Protein AF-0000000075377340 (afdb_homodimer)

InterPro domains:
  IPR013216 Methyltransferase type 11 [PF08241] (165-259)
  IPR029063 S-adenosyl-L-methionine-dependent methyltransferase superfamily [G3DSA:3.40.50.150] (129-308)
  IPR029063 S-adenosyl-L-methionine-dependent methyltransferase superfamily [SSF53335] (136-270)
  IPR053223 Probable Methyltransferase [PTHR44067] (100-313)

Nearest PDB structures (foldseek):
  7wts-assembly1_q  TM=7.761E-01  e=3.575E-10  Homo sapiens
  4qtt-assembly2_D  TM=7.570E-01  e=2.239E-10  Saccharomyces cerevisiae S288C
  6g4w-assembly1_q  TM=6.971E-01  e=2.925E-10  Homo sapiens
  3ccf-assembly1_A  TM=6.662E-01  e=7.731E-09  Trichormus variabilis ATCC 29413
  8fjk-assembly1_Y  TM=5.781E-01  e=4.157E-04  Golden shiner reovirus

Structure (mmCIF, N/CA/C/O backbone):
data_AF-0000000075377340-model_v1
#
loop_
_entity.id
_entity.type
_entity.pdbx_description
1 polymer 'S-adenosyl-L-methionine-dependent methyltransferases superfamily protein'
#
loop_
_atom_site.group_PDB
_atom_site.id
_atom_site.type_symbol
_atom_site.label_atom_id
_atom_site.label_alt_id
_atom_site.label_comp_id
_atom_site.label_asym_id
_atom_site.label_entity_id
_atom_site.label_seq_id
_atom_site.pdbx_PDB_ins_code
_atom_site.Cartn_x
_atom_site.Cartn_y
_atom_site.Cartn_z
_atom_site.occupancy
_atom_site.B_iso_or_equiv
_atom_site.auth_seq_id
_atom_site.auth_comp_id
_atom_site.auth_asym_id
_atom_site.auth_atom_id
_atom_site.pdbx_PDB_model_num
ATOM 1 N N . MET A 1 1 ? -22.469 -82.938 8.727 1 24.42 1 MET A N 1
ATOM 2 C CA . MET A 1 1 ? -21.578 -82.312 9.688 1 24.42 1 MET A CA 1
ATOM 3 C C . MET A 1 1 ? -20.891 -81.062 9.078 1 24.42 1 MET A C 1
ATOM 5 O O . MET A 1 1 ? -19.781 -80.688 9.484 1 24.42 1 MET A O 1
ATOM 9 N N . LYS A 1 2 ? -21.531 -80.375 8.18 1 26.75 2 LYS A N 1
ATOM 10 C CA . LYS A 1 2 ? -21.016 -79.312 7.273 1 26.75 2 LYS A CA 1
ATOM 11 C C . LYS A 1 2 ? -20.797 -78 8.008 1 26.75 2 LYS A C 1
ATOM 13 O O . LYS A 1 2 ? -21.719 -77.438 8.602 1 26.75 2 LYS A O 1
ATOM 18 N N . GLY A 1 3 ? -19.594 -77.812 8.758 1 20.23 3 GLY A N 1
ATOM 19 C CA . GLY A 1 3 ? -19.078 -76.812 9.672 1 20.23 3 GLY A CA 1
ATOM 20 C C . GLY A 1 3 ? -19.016 -75.438 9.055 1 20.23 3 GLY A C 1
ATOM 21 O O . GLY A 1 3 ? -18.359 -75.25 8.039 1 20.23 3 GLY A O 1
ATOM 22 N N . LYS A 1 4 ? -20.156 -74.562 9.109 1 27.03 4 LYS A N 1
ATOM 23 C CA . LYS A 1 4 ? -20.484 -73.188 8.742 1 27.03 4 LYS A CA 1
ATOM 24 C C . LYS A 1 4 ? -19.484 -72.25 9.336 1 27.03 4 LYS A C 1
ATOM 26 O O . LYS A 1 4 ? -19.406 -72.062 10.555 1 27.03 4 LYS A O 1
ATOM 31 N N . THR A 1 5 ? -18.172 -72.125 8.898 1 22.25 5 THR A N 1
ATOM 32 C CA . THR A 1 5 ? -17 -71.375 9.344 1 22.25 5 THR A CA 1
ATOM 33 C C . THR A 1 5 ? -17.328 -69.875 9.383 1 22.25 5 THR A C 1
ATOM 35 O O . THR A 1 5 ? -17.469 -69.25 8.336 1 22.25 5 THR A O 1
ATOM 38 N N . THR A 1 6 ? -18.312 -69.438 10.133 1 25.2 6 THR A N 1
ATOM 39 C CA . THR A 1 6 ? -18.766 -68.062 10.164 1 25.2 6 THR A CA 1
ATOM 40 C C . THR A 1 6 ? -17.641 -67.125 10.586 1 25.2 6 THR A C 1
ATOM 42 O O . THR A 1 6 ? -17.062 -67.25 11.672 1 25.2 6 THR A O 1
ATOM 45 N N . GLN A 1 7 ? -16.719 -66.688 9.641 1 22 7 GLN A N 1
ATOM 46 C CA . GLN A 1 7 ? -15.586 -65.75 9.812 1 22 7 GLN A CA 1
ATOM 47 C C . GLN A 1 7 ? -15.992 -64.5 10.555 1 22 7 GLN A C 1
ATOM 49 O O . GLN A 1 7 ? -17 -63.875 10.227 1 22 7 GLN A O 1
ATOM 54 N N . GLU A 1 8 ? -15.516 -64.25 11.797 1 22.56 8 GLU A N 1
ATOM 55 C CA . GLU A 1 8 ? -15.484 -63.344 12.93 1 22.56 8 GLU A CA 1
ATOM 56 C C . GLU A 1 8 ? -14.992 -61.969 12.508 1 22.56 8 GLU A C 1
ATOM 58 O O . GLU A 1 8 ? -13.82 -61.812 12.172 1 22.56 8 GLU A O 1
ATOM 63 N N . SER A 1 9 ? -15.531 -61.25 11.445 1 23.28 9 SER A N 1
ATOM 64 C CA . SER A 1 9 ? -14.977 -59.938 11.086 1 23.28 9 SER A CA 1
ATOM 65 C C . SER A 1 9 ? -15 -58.969 12.266 1 23.28 9 SER A C 1
ATOM 67 O O . SER A 1 9 ? -16.062 -58.562 12.719 1 23.28 9 SER A O 1
ATOM 69 N N . LYS A 1 10 ? -14.219 -59.219 13.336 1 21.19 10 LYS A N 1
ATOM 70 C CA . LYS A 1 10 ? -14.188 -58.406 14.547 1 21.19 10 LYS A CA 1
ATOM 71 C C . LYS A 1 10 ? -13.891 -56.938 14.211 1 21.19 10 LYS A C 1
ATOM 73 O O . LYS A 1 10 ? -12.898 -56.656 13.547 1 21.19 10 LYS A O 1
ATOM 78 N N . CYS A 1 11 ? -14.914 -56.062 14.023 1 21.28 11 CYS A N 1
ATOM 79 C CA . CYS A 1 11 ? -15.023 -54.625 13.844 1 21.28 11 CYS A CA 1
ATOM 80 C C . CYS A 1 11 ? -14.305 -53.875 14.969 1 21.28 11 CYS A C 1
ATOM 82 O O . CYS A 1 11 ? -14.68 -54 16.141 1 21.28 11 CYS A O 1
ATOM 84 N N . PHE A 1 12 ? -12.883 -53.875 15 1 20.75 12 PHE A N 1
ATOM 85 C CA . PHE A 1 12 ? -12.07 -53.188 16.016 1 20.75 12 PHE A CA 1
ATOM 86 C C . PHE A 1 12 ? -12.531 -51.75 16.219 1 20.75 12 PHE A C 1
ATOM 88 O O . PHE A 1 12 ? -12.633 -51 15.25 1 20.75 12 PHE A O 1
ATOM 95 N N . GLN A 1 13 ? -13.469 -51.469 17.109 1 20.95 13 GLN A N 1
ATOM 96 C CA . GLN A 1 13 ? -13.984 -50.219 17.625 1 20.95 13 GLN A CA 1
ATOM 97 C C . GLN A 1 13 ? -12.859 -49.312 18.141 1 20.95 13 GLN A C 1
ATOM 99 O O . GLN A 1 13 ? -12.219 -49.656 19.156 1 20.95 13 GLN A O 1
ATOM 104 N N . CYS A 1 14 ? -11.93 -48.719 17.312 1 21.61 14 CYS A N 1
ATOM 105 C CA . CYS A 1 14 ? -10.875 -47.844 17.812 1 21.61 14 CYS A CA 1
ATOM 106 C C . CYS A 1 14 ? -11.453 -46.719 18.672 1 21.61 14 CYS A C 1
ATOM 108 O O . CYS A 1 14 ? -12.383 -46.031 18.25 1 21.61 14 CYS A O 1
ATOM 110 N N . PRO A 1 15 ? -11.336 -46.781 19.984 1 22.89 15 PRO A N 1
ATOM 111 C CA . PRO A 1 15 ? -11.844 -45.781 20.938 1 22.89 15 PRO A CA 1
ATOM 112 C C . PRO A 1 15 ? -11.367 -44.375 20.625 1 22.89 15 PRO A C 1
ATOM 114 O O . PRO A 1 15 ? -10.234 -44.188 20.172 1 22.89 15 PRO A O 1
ATOM 117 N N . ILE A 1 16 ? -12.234 -43.438 20.156 1 23.39 16 ILE A N 1
ATOM 118 C CA . ILE A 1 16 ? -12.133 -42 19.922 1 23.39 16 ILE A CA 1
ATOM 119 C C . ILE A 1 16 ? -11.625 -41.312 21.172 1 23.39 16 ILE A C 1
ATOM 121 O O . ILE A 1 16 ? -12.305 -41.281 22.203 1 23.39 16 ILE A O 1
ATOM 125 N N . ALA A 1 17 ? -10.32 -41.5 21.594 1 22.61 17 ALA A N 1
ATOM 126 C CA . ALA A 1 17 ? -9.805 -40.75 22.75 1 22.61 17 ALA A CA 1
ATOM 127 C C . ALA A 1 17 ? -10.133 -39.281 22.656 1 22.61 17 ALA A C 1
ATOM 129 O O . ALA A 1 17 ? -9.984 -38.656 21.594 1 22.61 17 ALA A O 1
ATOM 130 N N . THR A 1 18 ? -10.992 -38.781 23.453 1 23.23 18 THR A N 1
ATOM 131 C CA . THR A 1 18 ? -11.508 -37.469 23.766 1 23.23 18 THR A CA 1
ATOM 132 C C . THR A 1 18 ? -10.359 -36.5 24.094 1 23.23 18 THR A C 1
ATOM 134 O O . THR A 1 18 ? -9.75 -36.594 25.172 1 23.23 18 THR A O 1
ATOM 137 N N . ILE A 1 19 ? -9.32 -36.281 23.188 1 23.39 19 ILE A N 1
ATOM 138 C CA . ILE A 1 19 ? -8.25 -35.344 23.516 1 23.39 19 ILE A CA 1
ATOM 139 C C . ILE A 1 19 ? -8.852 -34 23.891 1 23.39 19 ILE A C 1
ATOM 141 O O . ILE A 1 19 ? -9.672 -33.438 23.156 1 23.39 19 ILE A O 1
ATOM 145 N N . THR A 1 20 ? -8.906 -33.688 25.203 1 22.56 20 THR A N 1
ATOM 146 C CA . THR A 1 20 ? -9.242 -32.5 25.984 1 22.56 20 THR A CA 1
ATOM 147 C C . THR A 1 20 ? -8.594 -31.25 25.375 1 22.56 20 THR A C 1
ATOM 149 O O . THR A 1 20 ? -7.48 -31.312 24.859 1 22.56 20 THR A O 1
ATOM 152 N N . SER A 1 21 ? -9.438 -30.156 25.047 1 22.62 21 SER A N 1
ATOM 153 C CA . SER A 1 21 ? -9.578 -28.875 24.344 1 22.62 21 SER A CA 1
ATOM 154 C C . SER A 1 21 ? -8.586 -27.844 24.875 1 22.62 21 SER A C 1
ATOM 156 O O . SER A 1 21 ? -8.562 -26.703 24.406 1 22.62 21 SER A O 1
ATOM 158 N N . SER A 1 22 ? -7.996 -27.953 26.094 1 21.88 22 SER A N 1
ATOM 159 C CA . SER A 1 22 ? -7.578 -26.75 26.781 1 21.88 22 SER A CA 1
ATOM 160 C C . SER A 1 22 ? -6.391 -26.094 26.094 1 21.88 22 SER A C 1
ATOM 162 O O . SER A 1 22 ? -6.066 -24.938 26.359 1 21.88 22 SER A O 1
ATOM 164 N N . ARG A 1 23 ? -5.34 -26.797 25.641 1 21.98 23 ARG A N 1
ATOM 165 C CA . ARG A 1 23 ? -3.977 -26.281 25.656 1 21.98 23 ARG A CA 1
ATOM 166 C C . ARG A 1 23 ? -3.77 -25.266 24.531 1 21.98 23 ARG A C 1
ATOM 168 O O . ARG A 1 23 ? -2.678 -24.719 24.391 1 21.98 23 ARG A O 1
ATOM 175 N N . MET A 1 24 ? -4.562 -25.312 23.5 1 20.94 24 MET A N 1
ATOM 176 C CA . MET A 1 24 ? -3.889 -24.75 22.328 1 20.94 24 MET A CA 1
ATOM 177 C C . MET A 1 24 ? -3.812 -23.234 22.406 1 20.94 24 MET A C 1
ATOM 179 O O . MET A 1 24 ? -3.314 -22.578 21.484 1 20.94 24 MET A O 1
ATOM 183 N N . LEU A 1 25 ? -4.633 -22.625 23.266 1 22.14 25 LEU A N 1
ATOM 184 C CA . LEU A 1 25 ? -4.852 -21.25 22.844 1 22.14 25 LEU A CA 1
ATOM 185 C C . LEU A 1 25 ? -3.611 -20.406 23.109 1 22.14 25 LEU A C 1
ATOM 187 O O . LEU A 1 25 ? -3.566 -19.234 22.734 1 22.14 25 LEU A O 1
ATOM 191 N N . VAL A 1 26 ? -2.619 -20.906 23.938 1 22.02 26 VAL A N 1
ATOM 192 C CA . VAL A 1 26 ? -1.723 -19.938 24.562 1 22.02 26 VAL A CA 1
ATOM 193 C C . VAL A 1 26 ? -0.812 -19.312 23.5 1 22.02 26 VAL A C 1
ATOM 195 O O . VAL A 1 26 ? -0.135 -18.328 23.75 1 22.02 26 VAL A O 1
ATOM 198 N N . LEU A 1 27 ? -0.641 -19.922 22.328 1 21.69 27 LEU A N 1
ATOM 199 C CA . LEU A 1 27 ? 0.688 -19.688 21.766 1 21.69 27 LEU A CA 1
ATOM 200 C C . LEU A 1 27 ? 0.801 -18.266 21.219 1 21.69 27 LEU A C 1
ATOM 202 O O . LEU A 1 27 ? 1.9 -17.797 20.906 1 21.69 27 LEU A O 1
ATOM 206 N N . VAL A 1 28 ? -0.305 -17.641 20.906 1 23.03 28 VAL A N 1
ATOM 207 C CA . VAL A 1 28 ? -0.043 -16.641 19.875 1 23.03 28 VAL A CA 1
ATOM 208 C C . VAL A 1 28 ? 0.681 -15.445 20.5 1 23.03 28 VAL A C 1
ATOM 210 O O . VAL A 1 28 ? 1.229 -14.602 19.781 1 23.03 28 VAL A O 1
ATOM 213 N N . ILE A 1 29 ? 0.548 -15.25 21.859 1 24.23 29 ILE A N 1
ATOM 214 C CA . ILE A 1 29 ? 0.809 -13.867 22.25 1 24.23 29 ILE A CA 1
ATOM 215 C C . ILE A 1 29 ? 2.309 -13.594 22.203 1 24.23 29 ILE A C 1
ATOM 217 O O . ILE A 1 29 ? 2.73 -12.438 22.109 1 24.23 29 ILE A O 1
ATOM 221 N N . VAL A 1 30 ? 3.133 -14.625 22.359 1 23.27 30 VAL A N 1
ATOM 222 C CA . VAL A 1 30 ? 4.391 -14.336 23.031 1 23.27 30 VAL A CA 1
ATOM 223 C C . VAL A 1 30 ? 5.309 -13.547 22.109 1 23.27 30 VAL A C 1
ATOM 225 O O . VAL A 1 30 ? 6.34 -13.023 22.531 1 23.27 30 VAL A O 1
ATOM 228 N N . THR A 1 31 ? 5.113 -13.625 20.797 1 23.12 31 THR A N 1
ATOM 229 C CA . THR A 1 31 ? 6.41 -13.508 20.141 1 23.12 31 THR A CA 1
ATOM 230 C C . THR A 1 31 ? 6.926 -12.078 20.219 1 23.12 31 THR A C 1
ATOM 232 O O . THR A 1 31 ? 8.039 -11.781 19.766 1 23.12 31 THR A O 1
ATOM 235 N N . ASN A 1 32 ? 6.027 -11.141 20.484 1 23.53 32 ASN A N 1
ATOM 236 C CA . ASN A 1 32 ? 6.594 -9.844 20.109 1 23.53 32 ASN A CA 1
ATOM 237 C C . ASN A 1 32 ? 7.738 -9.453 21.047 1 23.53 32 ASN A C 1
ATOM 239 O O . ASN A 1 32 ? 8.359 -8.398 20.859 1 23.53 32 ASN A O 1
ATOM 243 N N . LEU A 1 33 ? 7.695 -10.008 22.312 1 23.86 33 LEU A N 1
ATOM 244 C CA . LEU A 1 33 ? 8.5 -9.258 23.266 1 23.86 33 LEU A CA 1
ATOM 245 C C . LEU A 1 33 ? 9.984 -9.516 23.047 1 23.86 33 LEU A C 1
ATOM 247 O O . LEU A 1 33 ? 10.828 -8.938 23.75 1 23.86 33 LEU A O 1
ATOM 251 N N . LEU A 1 34 ? 10.312 -10.625 22.328 1 21.92 34 LEU A N 1
ATOM 252 C CA . LEU A 1 34 ? 11.609 -11.141 22.766 1 21.92 34 LEU A CA 1
ATOM 253 C C . LEU A 1 34 ? 12.727 -10.164 22.391 1 21.92 34 LEU A C 1
ATOM 255 O O . LEU A 1 34 ? 13.82 -10.234 22.953 1 21.92 34 LEU A O 1
ATOM 259 N N . SER A 1 35 ? 12.664 -9.594 21.25 1 20.31 35 SER A N 1
ATOM 260 C CA . SER A 1 35 ? 14 -9.438 20.688 1 20.31 35 SER A CA 1
ATOM 261 C C . SER A 1 35 ? 14.805 -8.391 21.453 1 20.31 35 SER A C 1
ATOM 263 O O . SER A 1 35 ? 15.133 -7.332 20.906 1 20.31 35 SER A O 1
ATOM 265 N N . VAL A 1 36 ? 14.344 -7.934 22.594 1 22.16 36 VAL A N 1
ATOM 266 C CA . VAL A 1 36 ? 15.102 -6.801 23.094 1 22.16 36 VAL A CA 1
ATOM 267 C C . VAL A 1 36 ? 16.484 -7.266 23.547 1 22.16 36 VAL A C 1
ATOM 269 O O . VAL A 1 36 ? 17.141 -6.602 24.359 1 22.16 36 VAL A O 1
ATOM 272 N N . TYR A 1 37 ? 16.922 -8.508 22.984 1 19.88 37 TYR A N 1
ATOM 273 C CA . TYR A 1 37 ? 18.031 -8.953 23.828 1 19.88 37 TYR A CA 1
ATOM 274 C C . TYR A 1 37 ? 19.031 -7.828 24.062 1 19.88 37 TYR A C 1
ATOM 276 O O . TYR A 1 37 ? 18.953 -6.781 23.422 1 19.88 37 TYR A O 1
ATOM 284 N N . ILE A 1 38 ? 20.422 -8.195 23.906 1 19.89 38 ILE A N 1
ATOM 285 C CA . ILE A 1 38 ? 21.594 -8.469 24.734 1 19.89 38 ILE A CA 1
ATOM 286 C C . ILE A 1 38 ? 22.656 -7.391 24.516 1 19.89 38 ILE A C 1
ATOM 288 O O . ILE A 1 38 ? 23.828 -7.594 24.812 1 19.89 38 ILE A O 1
ATOM 292 N N . SER A 1 39 ? 22.359 -6.211 24.062 1 19.73 39 SER A N 1
ATOM 293 C CA . SER A 1 39 ? 23.625 -5.59 23.672 1 19.73 39 SER A CA 1
ATOM 294 C C . SER A 1 39 ? 24.547 -5.391 24.875 1 19.73 39 SER A C 1
ATOM 296 O O . SER A 1 39 ? 24.25 -4.582 25.75 1 19.73 39 SER A O 1
ATOM 298 N N . THR A 1 40 ? 24.984 -6.484 25.406 1 20.66 40 THR A N 1
ATOM 299 C CA . THR A 1 40 ? 25.875 -6.391 26.562 1 20.66 40 THR A CA 1
ATOM 300 C C . THR A 1 40 ? 27.094 -5.543 26.25 1 20.66 40 THR A C 1
ATOM 302 O O . THR A 1 40 ? 27.594 -4.816 27.109 1 20.66 40 THR A O 1
ATOM 305 N N . GLY A 1 41 ? 27.844 -5.836 25.141 1 20.11 41 GLY A N 1
ATOM 306 C CA . GLY A 1 41 ? 29.25 -6.035 25.453 1 20.11 41 GLY A CA 1
ATOM 307 C C . GLY A 1 41 ? 29.969 -4.758 25.844 1 20.11 41 GLY A C 1
ATOM 308 O O . GLY A 1 41 ? 29.453 -3.658 25.609 1 20.11 41 GLY A O 1
ATOM 309 N N . PRO A 1 42 ? 31.109 -4.816 26.625 1 22.67 42 PRO A N 1
ATOM 310 C CA . PRO A 1 42 ? 32.031 -3.984 27.422 1 22.67 42 PRO A CA 1
ATOM 311 C C . PRO A 1 42 ? 32.906 -3.068 26.562 1 22.67 42 PRO A C 1
ATOM 313 O O . PRO A 1 42 ? 33.656 -3.547 25.703 1 22.67 42 PRO A O 1
ATOM 316 N N . PHE A 1 43 ? 32.438 -2.191 25.75 1 21.08 43 PHE A N 1
ATOM 317 C CA . PHE A 1 43 ? 33.375 -1.496 24.875 1 21.08 43 PHE A CA 1
ATOM 318 C C . PHE A 1 43 ? 34.5 -0.854 25.688 1 21.08 43 PHE A C 1
ATOM 320 O O . PHE A 1 43 ? 34.25 0.046 26.484 1 21.08 43 PHE A O 1
ATOM 327 N N . SER A 1 44 ? 35.406 -1.726 26.156 1 18.5 44 SER A N 1
ATOM 328 C CA . SER A 1 44 ? 36.594 -1.152 26.75 1 18.5 44 SER A CA 1
ATOM 329 C C . SER A 1 44 ? 37.312 -0.209 25.781 1 18.5 44 SER A C 1
ATOM 331 O O . SER A 1 44 ? 37.5 -0.541 24.609 1 18.5 44 SER A O 1
ATOM 333 N N . LEU A 1 45 ? 37.219 1.038 25.984 1 19.67 45 LEU A N 1
ATOM 334 C CA . LEU A 1 45 ? 37.719 2.242 25.312 1 19.67 45 LEU A CA 1
ATOM 335 C C . LEU A 1 45 ? 39.219 2.229 25.203 1 19.67 45 LEU A C 1
ATOM 337 O O . LEU A 1 45 ? 39.906 2.998 25.875 1 19.67 45 LEU A O 1
ATOM 341 N N . SER A 1 46 ? 39.844 0.934 25.172 1 18.97 46 SER A N 1
ATOM 342 C CA . SER A 1 46 ? 41.25 1.275 25.422 1 18.97 46 SER A CA 1
ATOM 343 C C . SER A 1 46 ? 41.781 2.199 24.328 1 18.97 46 SER A C 1
ATOM 345 O O . SER A 1 46 ? 41.375 2.104 23.172 1 18.97 46 SER A O 1
ATOM 347 N N . THR A 1 47 ? 42.438 3.273 24.75 1 21.55 47 THR A N 1
ATOM 348 C CA . THR A 1 47 ? 43.031 4.523 24.297 1 21.55 47 THR A CA 1
ATOM 349 C C . THR A 1 47 ? 44.188 4.258 23.344 1 21.55 47 THR A C 1
ATOM 351 O O . THR A 1 47 ? 44.906 5.184 22.938 1 21.55 47 THR A O 1
ATOM 354 N N . HIS A 1 48 ? 44.031 3.035 22.516 1 18.61 48 HIS A N 1
ATOM 355 C CA . HIS A 1 48 ? 45.344 2.812 21.938 1 18.61 48 HIS A CA 1
ATOM 356 C C . HIS A 1 48 ? 45.781 4.023 21.125 1 18.61 48 HIS A C 1
ATOM 358 O O . HIS A 1 48 ? 44.969 4.719 20.516 1 18.61 48 HIS A O 1
ATOM 364 N N . SER A 1 49 ? 47 4.387 21.297 1 20.75 49 SER A N 1
ATOM 365 C CA . SER A 1 49 ? 47.969 5.449 21.062 1 20.75 49 SER A CA 1
ATOM 366 C C . SER A 1 49 ? 48.375 5.488 19.594 1 20.75 49 SER A C 1
ATOM 368 O O . SER A 1 49 ? 49.312 6.203 19.234 1 20.75 49 SER A O 1
ATOM 370 N N . THR A 1 50 ? 47.594 4.738 18.703 1 19.66 50 THR A N 1
ATOM 371 C CA . THR A 1 50 ? 48.469 4.453 17.562 1 19.66 50 THR A CA 1
ATOM 372 C C . THR A 1 50 ? 48.938 5.746 16.906 1 19.66 50 THR A C 1
ATOM 374 O O . THR A 1 50 ? 48.219 6.754 16.938 1 19.66 50 THR A O 1
ATOM 377 N N . HIS A 1 51 ? 50.219 5.742 16.656 1 21.42 51 HIS A N 1
ATOM 378 C CA . HIS A 1 51 ? 51.25 6.621 16.078 1 21.42 51 HIS A CA 1
ATOM 379 C C . HIS A 1 51 ? 50.875 7.008 14.641 1 21.42 51 HIS A C 1
ATOM 381 O O . HIS A 1 51 ? 50.531 6.148 13.836 1 21.42 51 HIS A O 1
ATOM 387 N N . LEU A 1 52 ? 50.25 8.133 14.438 1 20.17 52 LEU A N 1
ATOM 388 C CA . LEU A 1 52 ? 49.781 8.836 13.242 1 20.17 52 LEU A CA 1
ATOM 389 C C . LEU A 1 52 ? 50.938 9.008 12.25 1 20.17 52 LEU A C 1
ATOM 391 O O . LEU A 1 52 ? 51.906 9.719 12.539 1 20.17 52 LEU A O 1
ATOM 395 N N . PRO A 1 53 ? 51.5 7.801 11.719 1 20.02 53 PRO A N 1
ATOM 396 C CA . PRO A 1 53 ? 52.656 8.219 10.906 1 20.02 53 PRO A CA 1
ATOM 397 C C . PRO A 1 53 ? 52.281 9.273 9.867 1 20.02 53 PRO A C 1
ATOM 399 O O . PRO A 1 53 ? 51.125 9.406 9.5 1 20.02 53 PRO A O 1
ATOM 402 N N . HIS A 1 54 ? 53.25 10.172 9.602 1 22.31 54 HIS A N 1
ATOM 403 C CA . HIS A 1 54 ? 53.438 11.414 8.859 1 22.31 54 HIS A CA 1
ATOM 404 C C . HIS A 1 54 ? 53.344 11.18 7.359 1 22.31 54 HIS A C 1
ATOM 406 O O . HIS A 1 54 ? 53.688 12.055 6.562 1 22.31 54 HIS A O 1
ATOM 412 N N . LEU A 1 55 ? 52.5 10.219 6.871 1 19.12 55 LEU A N 1
ATOM 413 C CA . LEU A 1 55 ? 52.781 10 5.457 1 19.12 55 LEU A CA 1
ATOM 414 C C . LEU A 1 55 ? 52.656 11.297 4.664 1 19.12 55 LEU A C 1
ATOM 416 O O . LEU A 1 55 ? 51.719 12.07 4.879 1 19.12 55 LEU A O 1
ATOM 420 N N . LEU A 1 56 ? 53.688 11.539 3.842 1 20.12 56 LEU A N 1
ATOM 421 C CA . LEU A 1 56 ? 54.188 12.555 2.926 1 20.12 56 LEU A CA 1
ATOM 422 C C . LEU A 1 56 ? 53.219 12.773 1.766 1 20.12 56 LEU A C 1
ATOM 424 O O . LEU A 1 56 ? 52.875 11.828 1.055 1 20.12 56 LEU A O 1
ATOM 428 N N . LEU A 1 57 ? 52.281 13.656 1.951 1 19.48 57 LEU A N 1
ATOM 429 C CA . LEU A 1 57 ? 51.281 14.094 0.97 1 19.48 57 LEU A CA 1
ATOM 430 C C . LEU A 1 57 ? 51.969 14.625 -0.286 1 19.48 57 LEU A C 1
ATOM 432 O O . LEU A 1 57 ? 52.656 15.656 -0.241 1 19.48 57 LEU A O 1
ATOM 436 N N . GLN A 1 58 ? 52.719 13.695 -1.011 1 19.55 58 GLN A N 1
ATOM 437 C CA . GLN A 1 58 ? 53.25 14.266 -2.244 1 19.55 58 GLN A CA 1
ATOM 438 C C . GLN A 1 58 ? 52.156 14.938 -3.061 1 19.55 58 GLN A C 1
ATOM 440 O O . GLN A 1 58 ? 51.031 14.461 -3.094 1 19.55 58 GLN A O 1
ATOM 445 N N . ASP A 1 59 ? 52.406 16.172 -3.482 1 20.5 59 ASP A N 1
ATOM 446 C CA . ASP A 1 59 ? 51.75 17.344 -4.078 1 20.5 59 ASP A CA 1
ATOM 447 C C . ASP A 1 59 ? 51.281 17.031 -5.496 1 20.5 59 ASP A C 1
ATOM 449 O O . ASP A 1 59 ? 50.875 17.938 -6.227 1 20.5 59 ASP A O 1
ATOM 453 N N . SER A 1 60 ? 51.5 15.812 -6.09 1 22.52 60 SER A N 1
ATOM 454 C CA . SER A 1 60 ? 51.469 16 -7.535 1 22.52 60 SER A CA 1
ATOM 455 C C . SER A 1 60 ? 50.094 16.438 -8 1 22.52 60 SER A C 1
ATOM 457 O O . SER A 1 60 ? 49.094 15.883 -7.578 1 22.52 60 SER A O 1
ATOM 459 N N . THR A 1 61 ? 50 17.641 -8.609 1 23.33 61 THR A N 1
ATOM 460 C CA . THR A 1 61 ? 48.969 18.516 -9.148 1 23.33 61 THR A CA 1
ATOM 461 C C . THR A 1 61 ? 48.25 17.859 -10.328 1 23.33 61 THR A C 1
ATOM 463 O O . THR A 1 61 ? 48.844 17.766 -11.422 1 23.33 61 THR A O 1
ATOM 466 N N . PRO A 1 62 ? 47.875 16.516 -10.305 1 24.41 62 PRO A N 1
ATOM 467 C CA . PRO A 1 62 ? 47.469 16.125 -11.656 1 24.41 62 PRO A CA 1
ATOM 468 C C . PRO A 1 62 ? 46.375 17.047 -12.234 1 24.41 62 PRO A C 1
ATOM 470 O O . PRO A 1 62 ? 45.625 17.656 -11.484 1 24.41 62 PRO A O 1
ATOM 473 N N . CYS A 1 63 ? 46.531 17.484 -13.547 1 24.89 63 CYS A N 1
ATOM 474 C CA . CYS A 1 63 ? 45.812 18.297 -14.523 1 24.89 63 CYS A CA 1
ATOM 475 C C . CYS A 1 63 ? 44.375 17.812 -14.695 1 24.89 63 CYS A C 1
ATOM 477 O O . CYS A 1 63 ? 44.125 16.641 -14.961 1 24.89 63 CYS A O 1
ATOM 479 N N . VAL A 1 64 ? 43.469 18.516 -14.039 1 25.67 64 VAL A N 1
ATOM 480 C CA . VAL A 1 64 ? 42.031 18.266 -14.102 1 25.67 64 VAL A CA 1
ATOM 481 C C . VAL A 1 64 ? 41.562 18.328 -15.547 1 25.67 64 VAL A C 1
ATOM 483 O O . VAL A 1 64 ? 41.688 19.359 -16.203 1 25.67 64 VAL A O 1
ATOM 486 N N . GLU A 1 65 ? 41.781 17.234 -16.312 1 25.97 65 GLU A N 1
ATOM 487 C CA . GLU A 1 65 ? 41.188 17.125 -17.641 1 25.97 65 GLU A CA 1
ATOM 488 C C . GLU A 1 65 ? 39.75 17.656 -17.656 1 25.97 65 GLU A C 1
ATOM 490 O O . GLU A 1 65 ? 39.094 17.641 -16.625 1 25.97 65 GLU A O 1
ATOM 495 N N . LYS A 1 66 ? 39.312 18.297 -18.859 1 28.61 66 LYS A N 1
ATOM 496 C CA . LYS A 1 66 ? 38.219 19.141 -19.281 1 28.61 66 LYS A CA 1
ATOM 497 C C . LYS A 1 66 ? 36.875 18.469 -19.047 1 28.61 66 LYS A C 1
ATOM 499 O O . LYS A 1 66 ? 36.719 17.25 -19.25 1 28.61 66 LYS A O 1
ATOM 504 N N . PRO A 1 67 ? 35.938 19.266 -18.312 1 28.41 67 PRO A N 1
ATOM 505 C CA . PRO A 1 67 ? 34.594 18.906 -17.906 1 28.41 67 PRO A CA 1
ATOM 506 C C . PRO A 1 67 ? 33.719 18.469 -19.078 1 28.41 67 PRO A C 1
ATOM 508 O O . PRO A 1 67 ? 32.469 18.406 -18.953 1 28.41 67 PRO A O 1
ATOM 511 N N . SER A 1 68 ? 34.375 18.344 -20.25 1 27.77 68 SER A N 1
ATOM 512 C CA . SER A 1 68 ? 33.531 18.406 -21.453 1 27.77 68 SER A CA 1
ATOM 513 C C . SER A 1 68 ? 32.562 17.234 -21.5 1 27.77 68 SER A C 1
ATOM 515 O O . SER A 1 68 ? 31.484 17.328 -22.125 1 27.77 68 SER A O 1
ATOM 517 N N . GLU A 1 69 ? 33.125 16.078 -21.078 1 27.91 69 GLU A N 1
ATOM 518 C CA . GLU A 1 69 ? 32.25 14.953 -21.391 1 27.91 69 GLU A CA 1
ATOM 519 C C . GLU A 1 69 ? 31.016 14.953 -20.5 1 27.91 69 GLU A C 1
ATOM 521 O O . GLU A 1 69 ? 30.078 14.172 -20.719 1 27.91 69 GLU A O 1
ATOM 526 N N . ALA A 1 70 ? 31 15.719 -19.391 1 28.95 70 ALA A N 1
ATOM 527 C CA . ALA A 1 70 ? 29.844 15.703 -18.5 1 28.95 70 ALA A CA 1
ATOM 528 C C . ALA A 1 70 ? 28.656 16.438 -19.125 1 28.95 70 ALA A C 1
ATOM 530 O O . ALA A 1 70 ? 27.5 16.109 -18.844 1 28.95 70 ALA A O 1
ATOM 531 N N . MET A 1 71 ? 28.984 17.469 -19.938 1 28.03 71 MET A N 1
ATOM 532 C CA . MET A 1 71 ? 27.891 18.281 -20.453 1 28.03 71 MET A CA 1
ATOM 533 C C . MET A 1 71 ? 27.094 17.516 -21.516 1 28.03 71 MET A C 1
ATOM 535 O O . MET A 1 71 ? 25.984 17.891 -21.859 1 28.03 71 MET A O 1
ATOM 539 N N . LYS A 1 72 ? 27.812 16.734 -22.328 1 29.64 72 LYS A N 1
ATOM 540 C CA . LYS A 1 72 ? 27.047 16.047 -23.375 1 29.64 72 LYS A CA 1
ATOM 541 C C . LYS A 1 72 ? 25.984 15.133 -22.766 1 29.64 72 LYS A C 1
ATOM 543 O O . LYS A 1 72 ? 25.016 14.766 -23.438 1 29.64 72 LYS A O 1
ATOM 548 N N . PHE A 1 73 ? 26.219 14.68 -21.484 1 28.19 73 PHE A N 1
ATOM 549 C CA . PHE A 1 73 ? 25.203 13.836 -20.875 1 28.19 73 PHE A CA 1
ATOM 550 C C . PHE A 1 73 ? 23.984 14.664 -20.453 1 28.19 73 PHE A C 1
ATOM 552 O O . PHE A 1 73 ? 22.875 14.141 -20.328 1 28.19 73 PHE A O 1
ATOM 559 N N . ILE A 1 74 ? 24.141 16 -20.25 1 30.53 74 ILE A N 1
ATOM 560 C CA . ILE A 1 74 ? 23.016 16.812 -19.766 1 30.53 74 ILE A CA 1
ATOM 561 C C . ILE A 1 74 ? 22.031 17.062 -20.906 1 30.53 74 ILE A C 1
ATOM 563 O O . ILE A 1 74 ? 20.828 17.219 -20.672 1 30.53 74 ILE A O 1
ATOM 567 N N . ASP A 1 75 ? 22.5 17.297 -22.109 1 29.94 75 ASP A N 1
ATOM 568 C CA . ASP A 1 75 ? 21.594 17.781 -23.141 1 29.94 75 ASP A CA 1
ATOM 569 C C . ASP A 1 75 ? 20.531 16.734 -23.484 1 29.94 75 ASP A C 1
ATOM 571 O O . ASP A 1 75 ? 19.516 17.047 -24.109 1 29.94 75 ASP A O 1
ATOM 575 N N . ASP A 1 76 ? 20.922 15.43 -23.516 1 28.44 76 ASP A N 1
ATOM 576 C CA . ASP A 1 76 ? 19.938 14.438 -23.922 1 28.44 76 ASP A CA 1
ATOM 577 C C . ASP A 1 76 ? 18.844 14.281 -22.859 1 28.44 76 ASP A C 1
ATOM 579 O O . ASP A 1 76 ? 18.703 13.203 -22.266 1 28.44 76 ASP A O 1
ATOM 583 N N . PHE A 1 77 ? 18.5 15.25 -22.016 1 29.91 77 PHE A N 1
ATOM 584 C CA . PHE A 1 77 ? 17.484 15.391 -21 1 29.91 77 PHE A CA 1
ATOM 585 C C . PHE A 1 77 ? 16.094 15.281 -21.609 1 29.91 77 PHE A C 1
ATOM 587 O O . PHE A 1 77 ? 15.117 15 -20.906 1 29.91 77 PHE A O 1
ATOM 594 N N . GLY A 1 78 ? 15.852 15.875 -22.844 1 31.55 78 GLY A N 1
ATOM 595 C CA . GLY A 1 78 ? 14.555 15.758 -23.484 1 31.55 78 GLY A CA 1
ATOM 596 C C . GLY A 1 78 ? 14.117 14.32 -23.703 1 31.55 78 GLY A C 1
ATOM 597 O O . GLY A 1 78 ? 12.93 14.047 -23.906 1 31.55 78 GLY A O 1
ATOM 598 N N . SER A 1 79 ? 15.055 13.445 -24.203 1 28.86 79 SER A N 1
ATOM 599 C CA . SER A 1 79 ? 14.852 12.031 -24.5 1 28.86 79 SER A CA 1
ATOM 600 C C . SER A 1 79 ? 14.586 11.227 -23.234 1 28.86 79 SER A C 1
ATOM 602 O O . SER A 1 79 ? 14.547 9.992 -23.266 1 28.86 79 SER A O 1
ATOM 604 N N . ILE A 1 80 ? 14.711 11.742 -22.062 1 30.64 80 ILE A N 1
ATOM 605 C CA . ILE A 1 80 ? 14.43 11.008 -20.828 1 30.64 80 ILE A CA 1
ATOM 606 C C . ILE A 1 80 ? 12.93 10.781 -20.703 1 30.64 80 ILE A C 1
ATOM 608 O O . ILE A 1 80 ? 12.477 10.086 -19.781 1 30.64 80 ILE A O 1
ATOM 612 N N . ALA A 1 81 ? 12.102 11.555 -21.328 1 30.81 81 ALA A N 1
ATOM 613 C CA . ALA A 1 81 ? 10.672 11.258 -21.312 1 30.81 81 ALA A CA 1
ATOM 614 C C . ALA A 1 81 ? 10.398 9.828 -21.781 1 30.81 81 ALA A C 1
ATOM 616 O O . ALA A 1 81 ? 9.469 9.18 -21.312 1 30.81 81 ALA A O 1
ATOM 617 N N . ALA A 1 82 ? 10.875 9.492 -23.094 1 31.2 82 ALA A N 1
ATOM 618 C CA . ALA A 1 82 ? 10.773 8.141 -23.641 1 31.2 82 ALA A CA 1
ATOM 619 C C . ALA A 1 82 ? 11.688 7.176 -22.891 1 31.2 82 ALA A C 1
ATOM 621 O O . ALA A 1 82 ? 12.617 6.605 -23.469 1 31.2 82 ALA A O 1
ATOM 622 N N . MET A 1 83 ? 12.383 7.434 -21.844 1 32.66 83 MET A N 1
ATOM 623 C CA . MET A 1 83 ? 13.07 6.285 -21.266 1 32.66 83 MET A CA 1
ATOM 624 C C . MET A 1 83 ? 12.234 5.02 -21.391 1 32.66 83 MET A C 1
ATOM 626 O O . MET A 1 83 ? 11.078 4.984 -20.969 1 32.66 83 MET A O 1
ATOM 630 N N . SER A 1 84 ? 12.531 4.176 -22.391 1 30.75 84 SER A N 1
ATOM 631 C CA . SER A 1 84 ? 11.922 2.922 -22.828 1 30.75 84 SER A CA 1
ATOM 632 C C . SER A 1 84 ? 11.391 2.133 -21.625 1 30.75 84 SER A C 1
ATOM 634 O O . SER A 1 84 ? 11.852 2.316 -20.5 1 30.75 84 SER A O 1
ATOM 636 N N . ASP A 1 85 ? 10.203 1.502 -21.812 1 33.56 85 ASP A N 1
ATOM 637 C CA . ASP A 1 85 ? 9.594 0.398 -21.078 1 33.56 85 ASP A CA 1
ATOM 638 C C . ASP A 1 85 ? 10.664 -0.484 -20.438 1 33.56 85 ASP A C 1
ATOM 640 O O . ASP A 1 85 ? 10.391 -1.164 -19.438 1 33.56 85 ASP A O 1
ATOM 644 N N . GLU A 1 86 ? 11.812 -0.641 -21.141 1 34.25 86 GLU A N 1
ATOM 645 C CA . GLU A 1 86 ? 12.938 -1.455 -20.688 1 34.25 86 GLU A CA 1
ATOM 646 C C . GLU A 1 86 ? 13.531 -0.896 -19.391 1 34.25 86 GLU A C 1
ATOM 648 O O . GLU A 1 86 ? 13.984 -1.653 -18.531 1 34.25 86 GLU A O 1
ATOM 653 N N . LEU A 1 87 ? 13.711 0.357 -19.266 1 34.41 87 LEU A N 1
ATOM 654 C CA . LEU A 1 87 ? 14.32 0.892 -18.047 1 34.41 87 LEU A CA 1
ATOM 655 C C . LEU A 1 87 ? 13.383 0.721 -16.859 1 34.41 87 LEU A C 1
ATOM 657 O O . LEU A 1 87 ? 13.828 0.767 -15.703 1 34.41 87 LEU A O 1
ATOM 661 N N . ARG A 1 88 ? 12.125 0.76 -17.094 1 37.5 88 ARG A N 1
ATOM 662 C CA . ARG A 1 88 ? 11.188 0.578 -15.992 1 37.5 88 ARG A CA 1
ATOM 663 C C . ARG A 1 88 ? 11.359 -0.796 -15.352 1 37.5 88 ARG A C 1
ATOM 665 O O . ARG A 1 88 ? 11.07 -0.975 -14.164 1 37.5 88 ARG A O 1
ATOM 672 N N . LEU A 1 89 ? 11.508 -1.825 -16.266 1 37.34 89 LEU A N 1
ATOM 673 C CA . LEU A 1 89 ? 11.773 -3.146 -15.703 1 37.34 89 LEU A CA 1
ATOM 674 C C . LEU A 1 89 ? 13.188 -3.219 -15.133 1 37.34 89 LEU A C 1
ATOM 676 O O . LEU A 1 89 ? 13.555 -4.207 -14.492 1 37.34 89 LEU A O 1
ATOM 680 N N . ALA A 1 90 ? 14.148 -2.379 -15.727 1 33.91 90 ALA A N 1
ATOM 681 C CA . ALA A 1 90 ? 15.531 -2.584 -15.32 1 33.91 90 ALA A CA 1
ATOM 682 C C . ALA A 1 90 ? 15.789 -1.988 -13.938 1 33.91 90 ALA A C 1
ATOM 684 O O . ALA A 1 90 ? 15.297 -0.904 -13.625 1 33.91 90 ALA A O 1
ATOM 685 N N . ILE A 1 91 ? 15.953 -2.848 -12.953 1 39.22 91 ILE A N 1
ATOM 686 C CA . ILE A 1 91 ? 16.609 -2.414 -11.727 1 39.22 91 ILE A CA 1
ATOM 687 C C . ILE A 1 91 ? 17.672 -1.366 -12.055 1 39.22 91 ILE A C 1
ATOM 689 O O . ILE A 1 91 ? 18.5 -1.573 -12.938 1 39.22 91 ILE A O 1
ATOM 693 N N . LEU A 1 92 ? 17.422 -0.209 -12 1 37.62 92 LEU A N 1
ATOM 694 C CA . LEU A 1 92 ? 18.672 0.534 -12.07 1 37.62 92 LEU A CA 1
ATOM 695 C C . LEU A 1 92 ? 19.797 -0.213 -11.344 1 37.62 92 LEU A C 1
ATOM 697 O O . LEU A 1 92 ? 19.734 -0.401 -10.125 1 37.62 92 LEU A O 1
ATOM 701 N N . PRO A 1 93 ? 20.281 -1.309 -11.859 1 36.59 93 PRO A N 1
ATOM 702 C CA . PRO A 1 93 ? 21.391 -2.059 -11.281 1 36.59 93 PRO A CA 1
ATOM 703 C C . PRO A 1 93 ? 22.281 -1.196 -10.391 1 36.59 93 PRO A C 1
ATOM 705 O O . PRO A 1 93 ? 22.828 -1.688 -9.398 1 36.59 93 PRO A O 1
ATOM 708 N N . GLN A 1 94 ? 22.781 -0.074 -10.883 1 39.06 94 GLN A N 1
ATOM 709 C CA . GLN A 1 94 ? 24 0.446 -10.266 1 39.06 94 GLN A CA 1
ATOM 710 C C . GLN A 1 94 ? 23.75 0.851 -8.812 1 39.06 94 GLN A C 1
ATOM 712 O O . GLN A 1 94 ? 24.688 1.056 -8.047 1 39.06 94 GLN A O 1
ATOM 717 N N . LYS A 1 95 ? 22.516 1.413 -8.375 1 43.91 95 LYS A N 1
ATOM 718 C CA . LYS A 1 95 ? 22.547 1.934 -7.012 1 43.91 95 LYS A CA 1
ATOM 719 C C . LYS A 1 95 ? 21.797 1.008 -6.051 1 43.91 95 LYS A C 1
ATOM 721 O O . LYS A 1 95 ? 20.578 0.86 -6.145 1 43.91 95 LYS A O 1
ATOM 726 N N . VAL A 1 96 ? 22.5 -0.174 -5.688 1 49.94 96 VAL A N 1
ATOM 727 C CA . VAL A 1 96 ? 22.094 -0.99 -4.547 1 49.94 96 VAL A CA 1
ATOM 728 C C . VAL A 1 96 ? 21.281 -0.148 -3.57 1 49.94 96 VAL A C 1
ATOM 730 O O . VAL A 1 96 ? 21.672 0.971 -3.227 1 49.94 96 VAL A O 1
ATOM 733 N N . PRO A 1 97 ? 19.938 -0.617 -3.477 1 61.12 97 PRO A N 1
ATOM 734 C CA . PRO A 1 97 ? 19.234 0.094 -2.404 1 61.12 97 PRO A CA 1
ATOM 735 C C . PRO A 1 97 ? 20.094 0.247 -1.146 1 61.12 97 PRO A C 1
ATOM 737 O O . PRO A 1 97 ? 20.734 -0.709 -0.714 1 61.12 97 PRO A O 1
ATOM 740 N N . LEU A 1 98 ? 20.453 1.363 -0.818 1 63.12 98 LEU A N 1
ATOM 741 C CA . LEU A 1 98 ? 21.094 1.633 0.469 1 63.12 98 LEU A CA 1
ATOM 742 C C . LEU A 1 98 ? 20.266 1.045 1.611 1 63.12 98 LEU A C 1
ATOM 744 O O . LEU A 1 98 ? 19.031 0.978 1.527 1 63.12 98 LEU A O 1
ATOM 748 N N . GLY A 1 99 ? 20.875 0.156 2.354 1 74.75 99 GLY A N 1
ATOM 749 C CA . GLY A 1 99 ? 20.25 -0.182 3.621 1 74.75 99 GLY A CA 1
ATOM 750 C C . GLY A 1 99 ? 19.844 -1.641 3.717 1 74.75 99 GLY A C 1
ATOM 751 O O . GLY A 1 99 ? 19.094 -2.025 4.617 1 74.75 99 GLY A O 1
ATOM 752 N N . ILE A 1 100 ? 20.281 -2.406 2.66 1 85.94 100 ILE A N 1
ATOM 753 C CA . ILE A 1 100 ? 19.953 -3.82 2.781 1 85.94 100 ILE A CA 1
ATOM 754 C C . ILE A 1 100 ? 20.859 -4.477 3.816 1 85.94 100 ILE A C 1
ATOM 756 O O . ILE A 1 100 ? 22.078 -4.312 3.777 1 85.94 100 ILE A O 1
ATOM 760 N N . ILE A 1 101 ? 20.219 -5.133 4.707 1 85.44 101 ILE A N 1
ATOM 761 C CA . ILE A 1 101 ? 20.953 -5.977 5.648 1 85.44 101 ILE A CA 1
ATOM 762 C C . ILE A 1 101 ? 20.984 -7.41 5.133 1 85.44 101 ILE A C 1
ATOM 764 O O . ILE A 1 101 ? 19.969 -8.109 5.133 1 85.44 101 ILE A O 1
ATOM 768 N N . TRP A 1 102 ? 22.141 -7.91 4.781 1 90.94 102 TRP A N 1
ATOM 769 C CA . TRP A 1 102 ? 22.281 -9.156 4.035 1 90.94 102 TRP A CA 1
ATOM 770 C C . TRP A 1 102 ? 22.422 -10.344 4.98 1 90.94 102 TRP A C 1
ATOM 772 O O . TRP A 1 102 ? 22.266 -11.5 4.57 1 90.94 102 TRP A O 1
ATOM 782 N N . ASP A 1 103 ? 22.609 -10.078 6.242 1 89.69 103 ASP A N 1
ATOM 783 C CA . ASP A 1 103 ? 23.062 -11.086 7.203 1 89.69 103 ASP A CA 1
ATOM 784 C C . ASP A 1 103 ? 22.078 -12.25 7.273 1 89.69 103 ASP A C 1
ATOM 786 O O . ASP A 1 103 ? 22.484 -13.414 7.266 1 89.69 103 ASP A O 1
ATOM 790 N N . PRO A 1 104 ? 20.859 -12.008 7.227 1 91.56 104 PRO A N 1
ATOM 791 C CA . PRO A 1 104 ? 19.922 -13.117 7.422 1 91.56 104 PRO A CA 1
ATOM 792 C C . PRO A 1 104 ? 19.781 -14 6.184 1 91.56 104 PRO A C 1
ATOM 794 O O . PRO A 1 104 ? 19.203 -15.094 6.258 1 91.56 104 PRO A O 1
ATOM 797 N N . TYR A 1 105 ? 20.344 -13.586 5.133 1 91.06 105 TYR A N 1
ATOM 798 C CA . TYR A 1 105 ? 20.094 -14.273 3.869 1 91.06 105 TYR A CA 1
ATOM 799 C C . TYR A 1 105 ? 21.281 -15.133 3.467 1 91.06 105 TYR A C 1
ATOM 801 O O . TYR A 1 105 ? 22.422 -14.836 3.826 1 91.06 105 TYR A O 1
ATOM 809 N N . THR A 1 106 ? 20.969 -16.219 2.709 1 92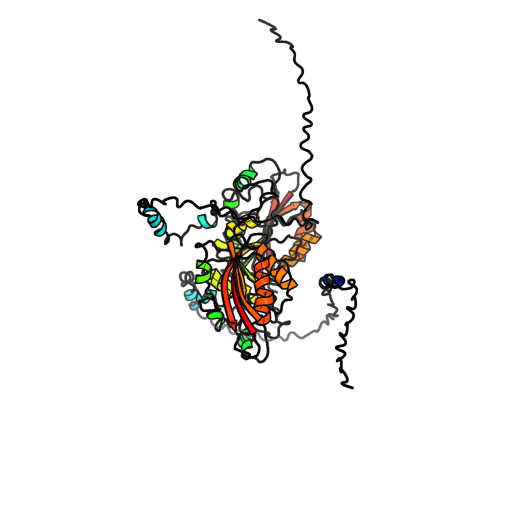.38 106 THR A N 1
ATOM 810 C CA . THR A 1 106 ? 22.016 -17.078 2.16 1 92.38 106 THR A CA 1
ATOM 811 C C . THR A 1 106 ? 22.906 -16.281 1.204 1 92.38 106 THR A C 1
ATOM 813 O O . THR A 1 106 ? 24.141 -16.297 1.333 1 92.38 106 THR A O 1
ATOM 816 N N . CYS A 1 107 ? 22.234 -15.562 0.273 1 92.19 107 CYS A N 1
ATOM 817 C CA . CYS A 1 107 ? 22.969 -14.68 -0.621 1 92.19 107 CYS A CA 1
ATOM 818 C C . CYS A 1 107 ? 23.312 -13.359 0.071 1 92.19 107 CYS A C 1
ATOM 820 O O . CYS A 1 107 ? 22.484 -12.812 0.804 1 92.19 107 CYS A O 1
ATOM 822 N N . LYS A 1 108 ? 24.547 -12.875 -0.221 1 91.94 108 LYS A N 1
ATOM 823 C CA . LYS A 1 108 ? 24.984 -11.641 0.43 1 91.94 108 LYS A CA 1
ATOM 824 C C . LYS A 1 108 ? 25.094 -10.5 -0.572 1 91.94 108 LYS A C 1
ATOM 826 O O . LYS A 1 108 ? 25.625 -9.43 -0.252 1 91.94 108 LYS A O 1
ATOM 831 N N . SER A 1 109 ? 24.594 -10.797 -1.832 1 89.19 109 SER A N 1
ATOM 832 C CA . SER A 1 109 ? 24.609 -9.781 -2.879 1 89.19 109 SER A CA 1
ATOM 833 C C . SER A 1 109 ? 23.516 -10.039 -3.91 1 89.19 109 SER A C 1
ATOM 835 O O . SER A 1 109 ? 22.953 -11.133 -3.984 1 89.19 109 SER A O 1
ATOM 837 N N . TYR A 1 110 ? 23.266 -9.008 -4.645 1 87.62 110 TYR A N 1
ATOM 838 C CA . TYR A 1 110 ? 22.266 -9.164 -5.695 1 87.62 110 TYR A CA 1
ATOM 839 C C . TYR A 1 110 ? 22.75 -10.109 -6.785 1 87.62 110 TYR A C 1
ATOM 841 O O . TYR A 1 110 ? 21.969 -10.859 -7.359 1 87.62 110 TYR A O 1
ATOM 849 N N . GLN A 1 111 ? 24.047 -9.945 -7.109 1 90.12 111 GLN A N 1
ATOM 850 C CA . GLN A 1 111 ? 24.609 -10.859 -8.102 1 90.12 111 GLN A CA 1
ATOM 851 C C . GLN A 1 111 ? 24.422 -12.312 -7.684 1 90.12 111 GLN A C 1
ATOM 853 O O . GLN A 1 111 ? 24.094 -13.164 -8.516 1 90.12 111 GLN A O 1
ATOM 858 N N . CYS A 1 112 ? 24.625 -12.562 -6.441 1 91.94 112 CYS A N 1
ATOM 859 C CA . CYS A 1 112 ? 24.391 -13.898 -5.902 1 91.94 112 CYS A CA 1
ATOM 860 C C . CYS A 1 112 ? 22.922 -14.305 -6.078 1 91.94 112 CYS A C 1
ATOM 862 O O . CYS A 1 112 ? 22.641 -15.438 -6.457 1 91.94 112 CYS A O 1
ATOM 864 N N . LEU A 1 113 ? 22.047 -13.398 -5.875 1 91 113 LEU A N 1
ATOM 865 C CA . LEU A 1 113 ? 20.609 -13.672 -6.004 1 91 113 LEU A CA 1
ATOM 866 C C . LEU A 1 113 ? 20.25 -13.984 -7.449 1 91 113 LEU A C 1
ATOM 868 O O . LEU A 1 113 ? 19.469 -14.906 -7.711 1 91 113 LEU A O 1
ATOM 872 N N . ILE A 1 114 ? 20.797 -13.25 -8.32 1 91.12 114 ILE A N 1
ATOM 873 C CA . ILE A 1 114 ? 20.531 -13.438 -9.742 1 91.12 114 ILE A CA 1
ATOM 874 C C . ILE A 1 114 ? 21.016 -14.812 -10.188 1 91.12 114 ILE A C 1
ATOM 876 O O . ILE A 1 114 ? 20.344 -15.484 -10.977 1 91.12 114 ILE A O 1
ATOM 880 N N . ASN A 1 115 ? 22.109 -15.273 -9.609 1 91.12 115 ASN A N 1
ATOM 881 C CA . ASN A 1 115 ? 22.719 -16.531 -10.039 1 91.12 115 ASN A CA 1
ATOM 882 C C . ASN A 1 115 ? 22.25 -17.703 -9.203 1 91.12 115 ASN A C 1
ATOM 884 O O . ASN A 1 115 ? 22.672 -18.844 -9.414 1 91.12 115 ASN A O 1
ATOM 888 N N . ARG A 1 116 ? 21.391 -17.453 -8.359 1 90 116 ARG A N 1
ATOM 889 C CA . ARG A 1 116 ? 21.016 -18.469 -7.371 1 90 116 ARG A CA 1
ATOM 890 C C . ARG A 1 116 ? 20.359 -19.672 -8.047 1 90 116 ARG A C 1
ATOM 892 O O . ARG A 1 116 ? 20.406 -20.781 -7.508 1 90 116 ARG A O 1
ATOM 899 N N . ASN A 1 117 ? 19.719 -19.484 -9.148 1 86.06 117 ASN A N 1
ATOM 900 C CA . ASN A 1 117 ? 19.078 -20.578 -9.867 1 86.06 117 ASN A CA 1
ATOM 901 C C . ASN A 1 117 ? 20.109 -21.594 -10.367 1 86.06 117 ASN A C 1
ATOM 903 O O . ASN A 1 117 ? 19.75 -22.734 -10.719 1 86.06 117 ASN A O 1
ATOM 907 N N . LYS A 1 118 ? 21.312 -21.266 -10.367 1 86.25 118 LYS A N 1
ATOM 908 C CA . LYS A 1 118 ? 22.375 -22.156 -10.812 1 86.25 118 LYS A CA 1
ATOM 909 C C . LYS A 1 118 ? 22.922 -22.984 -9.656 1 86.25 118 LYS A C 1
ATOM 911 O O . LYS A 1 118 ? 23.703 -23.922 -9.867 1 86.25 118 LYS A O 1
ATOM 916 N N . PHE A 1 119 ? 22.562 -22.625 -8.445 1 85.69 119 PHE A N 1
ATOM 917 C CA . PHE A 1 119 ? 23.062 -23.328 -7.27 1 85.69 119 PHE A CA 1
ATOM 918 C C . PHE A 1 119 ? 22.172 -24.531 -6.949 1 85.69 119 PHE A C 1
ATOM 920 O O . PHE A 1 119 ? 20.969 -24.5 -7.223 1 85.69 119 PHE A O 1
ATOM 927 N N . PRO A 1 120 ? 22.781 -25.5 -6.453 1 84 120 PRO A N 1
ATOM 928 C CA . PRO A 1 120 ? 21.953 -26.609 -5.996 1 84 120 PRO A CA 1
ATOM 929 C C . PRO A 1 120 ? 21.062 -26.234 -4.812 1 84 120 PRO A C 1
ATOM 931 O O . PRO A 1 120 ? 21.344 -25.266 -4.109 1 84 120 PRO A O 1
ATOM 934 N N . GLY A 1 121 ? 19.938 -26.969 -4.723 1 78.81 121 GLY A N 1
ATOM 935 C CA . GLY A 1 121 ? 19.062 -26.734 -3.586 1 78.81 121 GLY A CA 1
ATOM 936 C C . GLY A 1 121 ? 17.734 -26.141 -3.98 1 78.81 121 GLY A C 1
ATOM 937 O O . GLY A 1 121 ? 17.484 -25.875 -5.16 1 78.81 121 GLY A O 1
ATOM 938 N N . HIS A 1 122 ? 16.797 -26.156 -2.98 1 75 122 HIS A N 1
ATOM 939 C CA . HIS A 1 122 ? 15.453 -25.625 -3.178 1 75 122 HIS A CA 1
ATOM 940 C C . HIS A 1 122 ? 15.289 -24.266 -2.518 1 75 122 HIS A C 1
ATOM 942 O O . HIS A 1 122 ? 15.602 -24.094 -1.337 1 75 122 HIS A O 1
ATOM 948 N N . PHE A 1 123 ? 15.117 -23.297 -3.381 1 71.06 123 PHE A N 1
ATOM 949 C CA . PHE A 1 123 ? 14.828 -21.953 -2.9 1 71.06 123 PHE A CA 1
ATOM 950 C C . PHE A 1 123 ? 13.461 -21.484 -3.373 1 71.06 123 PHE A C 1
ATOM 952 O O . PHE A 1 123 ? 13.016 -21.859 -4.465 1 71.06 123 PHE A O 1
ATOM 959 N N . ASP A 1 124 ? 12.836 -20.812 -2.426 1 72.75 124 ASP A N 1
ATOM 960 C CA . ASP A 1 124 ? 11.633 -20.125 -2.891 1 72.75 124 ASP A CA 1
ATOM 961 C C . ASP A 1 124 ? 11.977 -19.031 -3.9 1 72.75 124 ASP A C 1
ATOM 963 O O . ASP A 1 124 ? 12.867 -18.219 -3.658 1 72.75 124 ASP A O 1
ATOM 967 N N . CYS A 1 125 ? 11.391 -19.094 -4.957 1 81.44 125 CYS A N 1
ATOM 968 C CA . CYS A 1 125 ? 11.625 -18.125 -6.02 1 81.44 125 CYS A CA 1
ATOM 969 C C . CYS A 1 125 ? 13.094 -18.125 -6.43 1 81.44 125 CYS A C 1
ATOM 971 O O . CYS A 1 125 ? 13.766 -17.094 -6.328 1 81.44 125 CYS A O 1
ATOM 973 N N . LYS A 1 126 ? 13.562 -19.141 -6.875 1 82.31 126 LYS A N 1
ATOM 974 C CA . LYS A 1 126 ? 14.969 -19.359 -7.219 1 82.31 126 LYS A CA 1
ATOM 975 C C . LYS A 1 126 ? 15.406 -18.438 -8.352 1 82.31 126 LYS A C 1
ATOM 977 O O . LYS A 1 126 ? 16.547 -17.984 -8.383 1 82.31 126 LYS A O 1
ATOM 982 N N . ASP A 1 127 ? 14.531 -18.109 -9.195 1 87 127 ASP A N 1
ATOM 983 C CA . ASP A 1 127 ? 14.93 -17.344 -10.375 1 87 127 ASP A CA 1
ATOM 984 C C . ASP A 1 127 ? 14.234 -15.992 -10.414 1 87 127 ASP A C 1
ATOM 986 O O . ASP A 1 127 ? 14.266 -15.305 -11.438 1 87 127 ASP A O 1
ATOM 990 N N . CYS A 1 128 ? 13.672 -15.562 -9.328 1 89.75 128 CYS A N 1
ATOM 991 C CA . CYS A 1 128 ? 12.836 -14.367 -9.32 1 89.75 128 CYS A CA 1
ATOM 992 C C . CYS A 1 128 ? 13.688 -13.117 -9.516 1 89.75 128 CYS A C 1
ATOM 994 O O . CYS A 1 128 ? 13.211 -12.117 -10.07 1 89.75 128 CYS A O 1
ATOM 996 N N . PHE A 1 129 ? 14.93 -13.172 -9.094 1 91.38 129 PHE A N 1
ATOM 997 C CA . PHE A 1 129 ? 15.758 -11.969 -9.141 1 91.38 129 PHE A CA 1
ATOM 998 C C . PHE A 1 129 ? 16.422 -11.82 -10.5 1 91.38 129 PHE A C 1
ATOM 1000 O O . PHE A 1 129 ? 16.969 -10.766 -10.82 1 91.38 129 PHE A O 1
ATOM 1007 N N . ASP A 1 130 ? 16.391 -12.945 -11.242 1 91.56 130 ASP A N 1
ATOM 1008 C CA . ASP A 1 130 ? 16.828 -12.844 -12.625 1 91.56 130 ASP A CA 1
ATOM 1009 C C . ASP A 1 130 ? 15.727 -12.32 -13.531 1 91.56 130 ASP A C 1
ATOM 1011 O O . ASP A 1 130 ? 14.984 -13.094 -14.133 1 91.56 130 ASP A O 1
ATOM 1015 N N . LEU A 1 131 ? 15.719 -11.039 -13.703 1 92.81 131 LEU A N 1
ATOM 1016 C CA . LEU A 1 131 ? 14.625 -10.383 -14.422 1 92.81 131 LEU A CA 1
ATOM 1017 C C . LEU A 1 131 ? 14.719 -10.648 -15.922 1 92.81 131 LEU A C 1
ATOM 1019 O O . LEU A 1 131 ? 13.758 -10.43 -16.656 1 92.81 131 LEU A O 1
ATOM 1023 N N . GLN A 1 132 ? 15.883 -11.078 -16.375 1 90.69 132 GLN A N 1
ATOM 1024 C CA . GLN A 1 132 ? 16.078 -11.344 -17.797 1 90.69 132 GLN A CA 1
ATOM 1025 C C . GLN A 1 132 ? 15.734 -12.797 -18.125 1 90.69 132 GLN A C 1
ATOM 1027 O O . GLN A 1 132 ? 15.742 -13.188 -19.297 1 90.69 132 GLN A O 1
ATOM 1032 N N . GLY A 1 133 ? 15.461 -13.555 -17.125 1 90.31 133 GLY A N 1
ATOM 1033 C CA . GLY A 1 133 ? 15.055 -14.938 -17.328 1 90.31 133 GLY A CA 1
ATOM 1034 C C . GLY A 1 133 ? 13.562 -15.094 -17.547 1 90.31 133 GLY A C 1
ATOM 1035 O O . GLY A 1 133 ? 12.977 -14.414 -18.391 1 90.31 133 GLY A O 1
ATOM 1036 N N . ARG A 1 134 ? 12.922 -15.945 -16.766 1 86.94 134 ARG A N 1
ATOM 1037 C CA . ARG A 1 134 ? 11.5 -16.266 -16.922 1 86.94 134 ARG A CA 1
ATOM 1038 C C . ARG A 1 134 ? 10.641 -15.039 -16.625 1 86.94 134 ARG A C 1
ATOM 1040 O O . ARG A 1 134 ? 9.555 -14.883 -17.203 1 86.94 134 ARG A O 1
ATOM 1047 N N . GLU A 1 135 ? 11.078 -14.219 -15.75 1 90.44 135 GLU A N 1
ATOM 1048 C CA . GLU A 1 135 ? 10.328 -13.031 -15.344 1 90.44 135 GLU A CA 1
ATOM 1049 C C . GLU A 1 135 ? 10.047 -12.125 -16.547 1 90.44 135 GLU A C 1
ATOM 1051 O O . GLU A 1 135 ? 9.031 -11.43 -16.578 1 90.44 135 GLU A O 1
ATOM 1056 N N . LYS A 1 136 ? 10.883 -12.203 -17.5 1 91.25 136 LYS A N 1
ATOM 1057 C CA . LYS A 1 136 ? 10.805 -11.297 -18.641 1 91.25 136 LYS A CA 1
ATOM 1058 C C . LYS A 1 136 ? 9.531 -11.523 -19.438 1 91.25 136 LYS A C 1
ATOM 1060 O O . LYS A 1 136 ? 8.984 -10.586 -20.016 1 91.25 136 LYS A O 1
ATOM 1065 N N . ARG A 1 137 ? 9.016 -12.672 -19.422 1 93.62 137 ARG A N 1
ATOM 1066 C CA . ARG A 1 137 ? 7.91 -13.008 -20.312 1 93.62 137 ARG A CA 1
ATOM 1067 C C . ARG A 1 137 ? 6.629 -13.25 -19.516 1 93.62 137 ARG A C 1
ATOM 1069 O O . ARG A 1 137 ? 5.57 -13.5 -20.094 1 93.62 137 ARG A O 1
ATOM 1076 N N . ARG A 1 138 ? 6.695 -13.086 -18.281 1 93.81 138 ARG A N 1
ATOM 1077 C CA . ARG A 1 138 ? 5.543 -13.406 -17.438 1 93.81 138 ARG A CA 1
ATOM 1078 C C . ARG A 1 138 ? 4.348 -12.531 -17.797 1 93.81 138 ARG A C 1
ATOM 1080 O O . ARG A 1 138 ? 4.496 -11.32 -18 1 93.81 138 ARG A O 1
ATOM 1087 N N . TRP A 1 139 ? 3.158 -13.109 -17.984 1 96.94 139 TRP A N 1
ATOM 1088 C CA . TRP A 1 139 ? 1.824 -12.547 -18.172 1 96.94 139 TRP A CA 1
ATOM 1089 C C . TRP A 1 139 ? 1.723 -11.789 -19.484 1 96.94 139 TRP A C 1
ATOM 1091 O O . TRP A 1 139 ? 0.828 -10.961 -19.672 1 96.94 139 TRP A O 1
ATOM 1101 N N . LEU A 1 140 ? 2.668 -12.039 -20.391 1 96.12 140 LEU A N 1
ATOM 1102 C CA . LEU A 1 140 ? 2.633 -11.367 -21.688 1 96.12 140 LEU A CA 1
ATOM 1103 C C . LEU A 1 140 ? 1.897 -12.211 -22.719 1 96.12 140 LEU A C 1
ATOM 1105 O O . LEU A 1 140 ? 1.528 -11.711 -23.797 1 96.12 140 LEU A O 1
ATOM 1109 N N . TYR A 1 141 ? 1.714 -13.5 -22.359 1 94.94 141 TYR A N 1
ATOM 1110 C CA . TYR A 1 141 ? 1.012 -14.414 -23.266 1 94.94 141 TYR A CA 1
ATOM 1111 C C . TYR A 1 141 ? -0.169 -15.07 -22.547 1 94.94 141 TYR A C 1
ATOM 1113 O O . TYR A 1 141 ? -0.214 -15.109 -21.312 1 94.94 141 TYR A O 1
ATOM 1121 N N . ASP A 1 142 ? -1.104 -15.531 -23.328 1 95.94 142 ASP A N 1
ATOM 1122 C CA . ASP A 1 142 ? -2.332 -16.125 -22.812 1 95.94 142 ASP A CA 1
ATOM 1123 C C . ASP A 1 142 ? -2.529 -17.531 -23.375 1 95.94 142 ASP A C 1
ATOM 1125 O O . ASP A 1 142 ? -3.107 -17.703 -24.453 1 95.94 142 ASP A O 1
ATOM 1129 N N . ARG A 1 143 ? -2.057 -18.547 -22.656 1 92.44 143 ARG A N 1
ATOM 1130 C CA . ARG A 1 143 ? -2.125 -19.938 -23.125 1 92.44 143 ARG A CA 1
ATOM 1131 C C . ARG A 1 143 ? -2.289 -20.891 -21.953 1 92.44 143 ARG A C 1
ATOM 1133 O O . ARG A 1 143 ? -1.395 -21.016 -21.109 1 92.44 143 ARG A O 1
ATOM 1140 N N . GLY A 1 144 ? -3.41 -21.562 -21.969 1 93.38 144 GLY A N 1
ATOM 1141 C CA . GLY A 1 144 ? -3.65 -22.562 -20.938 1 93.38 144 GLY A CA 1
ATOM 1142 C C . GLY A 1 144 ? -3.688 -21.969 -19.531 1 93.38 144 GLY A C 1
ATOM 1143 O O . GLY A 1 144 ? -4.488 -21.078 -19.25 1 93.38 144 GLY A O 1
ATOM 1144 N N . LEU A 1 145 ? -2.648 -22.406 -18.734 1 94.88 145 LEU A N 1
ATOM 1145 C CA . LEU A 1 145 ? -2.553 -21.984 -17.344 1 94.88 145 LEU A CA 1
ATOM 1146 C C . LEU A 1 145 ? -2.016 -20.562 -17.234 1 94.88 145 LEU A C 1
ATOM 1148 O O . LEU A 1 145 ? -2.166 -19.906 -16.203 1 94.88 145 LEU A O 1
ATOM 1152 N N . ASP A 1 146 ? -1.408 -20.156 -18.312 1 96.25 146 ASP A N 1
ATOM 1153 C CA . ASP A 1 146 ? -0.792 -18.844 -18.328 1 96.25 146 ASP A CA 1
ATOM 1154 C C . ASP A 1 146 ? -1.762 -17.797 -18.859 1 96.25 146 ASP A C 1
ATOM 1156 O O . ASP A 1 146 ? -2.004 -17.719 -20.078 1 96.25 146 ASP A O 1
ATOM 1160 N N . TYR A 1 147 ? -2.305 -17 -17.953 1 98.12 147 TYR A N 1
ATOM 1161 C CA . TYR A 1 147 ? -3.182 -15.922 -18.406 1 98.12 147 TYR A CA 1
ATOM 1162 C C . TYR A 1 147 ? -2.381 -14.664 -18.719 1 98.12 147 TYR A C 1
ATOM 1164 O O . TYR A 1 147 ? -1.436 -14.328 -18 1 98.12 147 TYR A O 1
ATOM 1172 N N . GLY A 1 148 ? -2.736 -13.977 -19.781 1 98.44 148 GLY A N 1
ATOM 1173 C CA . GLY A 1 148 ? -2.143 -12.695 -20.125 1 98.44 148 GLY A CA 1
ATOM 1174 C C . GLY A 1 148 ? -2.836 -11.523 -19.453 1 98.44 148 GLY A C 1
ATOM 1175 O O . GLY A 1 148 ? -4.062 -11.508 -19.328 1 98.44 148 GLY A O 1
ATOM 1176 N N . ILE A 1 149 ? -2.057 -10.516 -19.094 1 98.38 149 ILE A N 1
ATOM 1177 C CA . ILE A 1 149 ? -2.584 -9.344 -18.406 1 98.38 149 ILE A CA 1
ATOM 1178 C C . ILE A 1 149 ? -3.619 -8.641 -19.281 1 98.38 149 ILE A C 1
ATOM 1180 O O . ILE A 1 149 ? -4.695 -8.273 -18.812 1 98.38 149 ILE A O 1
ATOM 1184 N N . ASP A 1 150 ? -3.332 -8.5 -20.516 1 98 150 ASP A N 1
ATOM 1185 C CA . ASP A 1 150 ? -4.238 -7.785 -21.406 1 98 150 ASP A CA 1
ATOM 1186 C C . ASP A 1 150 ? -5.57 -8.523 -21.547 1 98 150 ASP A C 1
ATOM 1188 O O . ASP A 1 150 ? -6.633 -7.898 -21.531 1 98 150 ASP A O 1
ATOM 1192 N N . GLN A 1 151 ? -5.477 -9.836 -21.688 1 98.19 151 GLN A N 1
ATOM 1193 C CA . GLN A 1 151 ? -6.691 -10.641 -21.797 1 98.19 151 GLN A CA 1
ATOM 1194 C C . GLN A 1 151 ? -7.512 -10.555 -20.5 1 98.19 151 GLN A C 1
ATOM 1196 O O . GLN A 1 151 ? -8.742 -10.477 -20.547 1 98.19 151 GLN A O 1
ATOM 1201 N N . VAL A 1 152 ? -6.863 -10.57 -19.375 1 98.56 152 VAL A N 1
ATOM 1202 C CA . VAL A 1 152 ? -7.551 -10.461 -18.094 1 98.56 152 VAL A CA 1
ATOM 1203 C C . VAL A 1 152 ? -8.211 -9.086 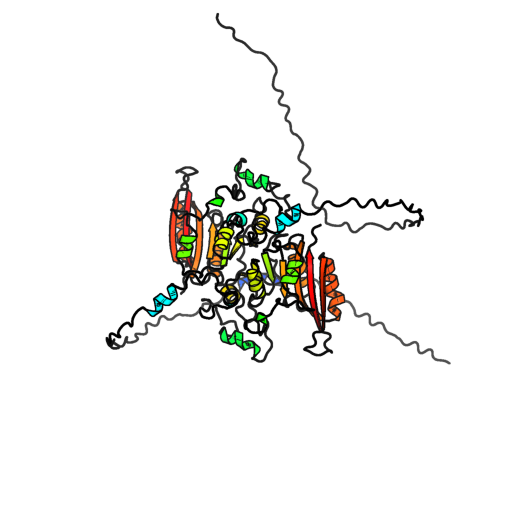-17.969 1 98.56 152 VAL A C 1
ATOM 1205 O O . VAL A 1 152 ? -9.383 -8.984 -17.609 1 98.56 152 VAL A O 1
ATOM 1208 N N . LEU A 1 153 ? -7.469 -8 -18.297 1 98 153 LEU A N 1
ATOM 1209 C CA . LEU A 1 153 ? -7.977 -6.637 -18.156 1 98 153 LEU A CA 1
ATOM 1210 C C . LEU A 1 153 ? -9.141 -6.398 -19.125 1 98 153 LEU A C 1
ATOM 1212 O O . LEU A 1 153 ? -10.031 -5.598 -18.828 1 98 153 LEU A O 1
ATOM 1216 N N . GLN A 1 154 ? -9.219 -7.172 -20.156 1 97.44 154 GLN A N 1
ATOM 1217 C CA . GLN A 1 154 ? -10.258 -7.016 -21.172 1 97.44 154 GLN A CA 1
ATOM 1218 C C . GLN A 1 154 ? -11.586 -7.582 -20.672 1 97.44 154 GLN A C 1
ATOM 1220 O O . GLN A 1 154 ? -12.641 -7.32 -21.266 1 97.44 154 GLN A O 1
ATOM 1225 N N . THR A 1 155 ? -11.508 -8.328 -19.609 1 97.62 155 THR A N 1
ATOM 1226 C CA . THR A 1 155 ? -12.75 -8.867 -19.062 1 97.62 155 THR A CA 1
ATOM 1227 C C . THR A 1 155 ? -13.57 -7.766 -18.391 1 97.62 155 THR A C 1
ATOM 1229 O O . THR A 1 155 ? -14.734 -7.977 -18.047 1 97.62 155 THR A O 1
ATOM 1232 N N . LYS A 1 156 ? -12.992 -6.617 -18.219 1 96.12 156 LYS A N 1
ATOM 1233 C CA . LYS A 1 156 ? -13.648 -5.465 -17.594 1 96.12 156 LYS A CA 1
ATOM 1234 C C . LYS A 1 156 ? -13.617 -4.254 -18.516 1 96.12 156 LYS A C 1
ATOM 1236 O O . LYS A 1 156 ? -12.781 -4.176 -19.422 1 96.12 156 LYS A O 1
ATOM 1241 N N . PRO A 1 157 ? -14.555 -3.324 -18.344 1 93.81 157 PRO A N 1
ATOM 1242 C CA . PRO A 1 157 ? -14.453 -2.086 -19.125 1 93.81 157 PRO A CA 1
ATOM 1243 C C . PRO A 1 157 ? -13.109 -1.384 -18.938 1 93.81 157 PRO A C 1
ATOM 1245 O O . PRO A 1 157 ? -12.508 -1.459 -17.875 1 93.81 157 PRO A O 1
ATOM 1248 N N . PRO A 1 158 ? -12.688 -0.756 -20 1 92.31 158 PRO A N 1
ATOM 1249 C CA . PRO A 1 158 ? -11.383 -0.091 -19.938 1 92.31 158 PRO A CA 1
ATOM 1250 C C . PRO A 1 158 ? -11.281 0.902 -18.781 1 92.31 158 PRO A C 1
ATOM 1252 O O . PRO A 1 158 ? -12.258 1.575 -18.453 1 92.31 158 PRO A O 1
ATOM 1255 N N . ARG A 1 159 ? -10.188 0.922 -18.109 1 89.56 159 ARG A N 1
ATOM 1256 C CA . ARG A 1 159 ? -9.789 1.898 -17.094 1 89.56 159 ARG A CA 1
ATOM 1257 C C . ARG A 1 159 ? -10.594 1.717 -15.812 1 89.56 159 ARG A C 1
ATOM 1259 O O . ARG A 1 159 ? -10.727 2.65 -15.016 1 89.56 159 ARG A O 1
ATOM 1266 N N . THR A 1 160 ? -11.172 0.508 -15.633 1 92.44 160 THR A N 1
ATOM 1267 C CA . THR A 1 160 ? -11.898 0.266 -14.391 1 92.44 160 THR A CA 1
ATOM 1268 C C . THR A 1 160 ? -11.016 -0.45 -13.375 1 92.44 160 THR A C 1
ATOM 1270 O O . THR A 1 160 ? -11.305 -0.434 -12.172 1 92.44 160 THR A O 1
ATOM 1273 N N . ILE A 1 161 ? -10.023 -1.12 -13.836 1 97.19 161 ILE A N 1
ATOM 1274 C CA . ILE A 1 161 ? -9.008 -1.675 -12.945 1 97.19 161 ILE A CA 1
ATOM 1275 C C . ILE A 1 161 ? -7.859 -0.677 -12.781 1 97.19 161 ILE A C 1
ATOM 1277 O O . ILE A 1 161 ? -7.164 -0.36 -13.75 1 97.19 161 ILE A O 1
ATOM 1281 N N . ARG A 1 162 ? -7.68 -0.199 -11.578 1 97.12 162 ARG A N 1
ATOM 1282 C CA . ARG A 1 162 ? -6.711 0.875 -11.391 1 97.12 162 ARG A CA 1
ATOM 1283 C C . ARG A 1 162 ? -5.758 0.559 -10.242 1 97.12 162 ARG A C 1
ATOM 1285 O O . ARG A 1 162 ? -4.598 0.972 -10.266 1 97.12 162 ARG A O 1
ATOM 1292 N N . ILE A 1 163 ? -6.227 -0.121 -9.258 1 98.12 163 ILE A N 1
ATOM 1293 C CA . ILE A 1 163 ? -5.426 -0.4 -8.07 1 98.12 163 ILE A CA 1
ATOM 1294 C C . ILE A 1 163 ? -5.602 -1.86 -7.664 1 98.12 163 ILE A C 1
ATOM 1296 O O . ILE A 1 163 ? -6.645 -2.463 -7.922 1 98.12 163 ILE A O 1
ATOM 1300 N N . GLY A 1 164 ? -4.594 -2.396 -7.023 1 98.62 164 GLY A N 1
ATOM 1301 C CA . GLY A 1 164 ? -4.707 -3.785 -6.613 1 98.62 164 GLY A CA 1
ATOM 1302 C C . GLY A 1 164 ? -3.572 -4.234 -5.711 1 98.62 164 GLY A C 1
ATOM 1303 O O . GLY A 1 164 ? -2.795 -3.412 -5.223 1 98.62 164 GLY A O 1
ATOM 1304 N N . LEU A 1 165 ? -3.629 -5.512 -5.449 1 98.75 165 LEU A N 1
ATOM 1305 C CA . LEU A 1 165 ? -2.682 -6.188 -4.57 1 98.75 165 LEU A CA 1
ATOM 1306 C C . LEU A 1 165 ? -2.152 -7.465 -5.215 1 98.75 165 LEU A C 1
ATOM 1308 O O . LEU A 1 165 ? -2.918 -8.227 -5.812 1 98.75 165 LEU A O 1
ATOM 1312 N N . ASP A 1 166 ? -0.866 -7.637 -5.168 1 98.44 166 ASP A N 1
ATOM 1313 C CA . ASP A 1 166 ? -0.213 -8.891 -5.52 1 98.44 166 ASP A CA 1
ATOM 1314 C C . ASP A 1 166 ? 0.313 -9.609 -4.277 1 98.44 166 ASP A C 1
ATOM 1316 O O . ASP A 1 166 ? 1.272 -9.148 -3.652 1 98.44 166 ASP A O 1
ATOM 1320 N N . ILE A 1 167 ? -0.292 -10.688 -3.916 1 98 167 ILE A N 1
ATOM 1321 C CA . ILE A 1 167 ? 0.064 -11.422 -2.709 1 98 167 ILE A CA 1
ATOM 1322 C C . ILE A 1 167 ? 1.228 -12.367 -3.004 1 98 167 ILE A C 1
ATOM 1324 O O . ILE A 1 167 ? 1.095 -13.289 -3.811 1 98 167 ILE A O 1
ATOM 1328 N N . GLY A 1 168 ? 2.301 -12.109 -2.34 1 94.5 168 GLY A N 1
ATOM 1329 C CA . GLY A 1 168 ? 3.469 -12.953 -2.537 1 94.5 168 GLY A CA 1
ATOM 1330 C C . GLY A 1 168 ? 4.164 -12.711 -3.863 1 94.5 168 GLY A C 1
ATOM 1331 O O . GLY A 1 168 ? 4.496 -13.664 -4.578 1 94.5 168 GLY A O 1
ATOM 1332 N N . GLY A 1 169 ? 4.379 -11.57 -4.312 1 86.94 169 GLY A N 1
ATOM 1333 C CA . GLY A 1 169 ? 4.695 -11.18 -5.676 1 86.94 169 GLY A CA 1
ATOM 1334 C C . GLY A 1 169 ? 6.176 -11.281 -5.996 1 86.94 169 GLY A C 1
ATOM 1335 O O . GLY A 1 169 ? 6.641 -10.719 -6.992 1 86.94 169 GLY A O 1
ATOM 1336 N N . GLY A 1 170 ? 6.965 -11.961 -5.172 1 88.88 170 GLY A N 1
ATOM 1337 C CA . GLY A 1 170 ? 8.367 -12.156 -5.504 1 88.88 170 GLY A CA 1
ATOM 1338 C C . GLY A 1 170 ? 9.117 -10.859 -5.723 1 88.88 170 GLY A C 1
ATOM 1339 O O . GLY A 1 170 ? 9.172 -10.008 -4.836 1 88.88 170 GLY A O 1
ATOM 1340 N N . SER A 1 171 ? 9.547 -10.68 -7.113 1 91.56 171 SER A N 1
ATOM 1341 C CA . SER A 1 171 ? 10.383 -9.531 -7.465 1 91.56 171 SER A CA 1
ATOM 1342 C C . SER A 1 171 ? 9.531 -8.352 -7.918 1 91.56 171 SER A C 1
ATOM 1344 O O . SER A 1 171 ? 10.062 -7.344 -8.391 1 91.56 171 SER A O 1
ATOM 1346 N N . GLY A 1 172 ? 8.258 -8.422 -7.812 1 96.25 172 GLY A N 1
ATOM 1347 C CA . GLY A 1 172 ? 7.395 -7.301 -8.141 1 96.25 172 GLY A CA 1
ATOM 1348 C C . GLY A 1 172 ? 7.113 -7.176 -9.625 1 96.25 172 GLY A C 1
ATOM 1349 O O . GLY A 1 172 ? 6.66 -6.129 -10.094 1 96.25 172 GLY A O 1
ATOM 1350 N N . THR A 1 173 ? 7.363 -8.258 -10.422 1 96.69 173 THR A N 1
ATOM 1351 C CA . THR A 1 173 ? 7.227 -8.195 -11.875 1 96.69 173 THR A CA 1
ATOM 1352 C C . THR A 1 173 ? 5.773 -7.941 -12.266 1 96.69 173 THR A C 1
ATOM 1354 O O . THR A 1 173 ? 5.504 -7.203 -13.219 1 96.69 173 THR A O 1
ATOM 1357 N N . PHE A 1 174 ? 4.871 -8.555 -11.531 1 98.12 174 PHE A N 1
ATOM 1358 C CA . PHE A 1 174 ? 3.461 -8.312 -11.82 1 98.12 174 PHE A CA 1
ATOM 1359 C C . PHE A 1 174 ? 3.121 -6.832 -11.672 1 98.12 174 PHE A C 1
ATOM 1361 O O . PHE A 1 174 ? 2.465 -6.25 -12.531 1 98.12 174 PHE A O 1
ATOM 1368 N N . ALA A 1 175 ? 3.564 -6.227 -10.609 1 98.25 175 ALA A N 1
ATOM 1369 C CA . ALA A 1 175 ? 3.338 -4.805 -10.367 1 98.25 175 ALA A CA 1
ATOM 1370 C C . ALA A 1 175 ? 3.965 -3.949 -11.461 1 98.25 175 ALA A C 1
ATOM 1372 O O . ALA A 1 175 ? 3.367 -2.967 -11.914 1 98.25 175 ALA A O 1
ATOM 1373 N N . ALA A 1 176 ? 5.09 -4.324 -11.875 1 97.31 176 ALA A N 1
ATOM 1374 C CA . ALA A 1 176 ? 5.77 -3.58 -12.93 1 97.31 176 ALA A CA 1
ATOM 1375 C C . ALA A 1 176 ? 4.973 -3.621 -14.234 1 97.31 176 ALA A C 1
ATOM 1377 O O . ALA A 1 176 ? 4.793 -2.596 -14.891 1 97.31 176 ALA A O 1
ATOM 1378 N N . ARG A 1 177 ? 4.477 -4.777 -14.578 1 97.56 177 ARG A N 1
ATOM 1379 C CA . ARG A 1 177 ? 3.688 -4.938 -15.797 1 97.56 177 ARG A CA 1
ATOM 1380 C C . ARG A 1 177 ? 2.4 -4.121 -15.727 1 97.56 177 ARG A C 1
ATOM 1382 O O . ARG A 1 177 ? 1.996 -3.502 -16.703 1 97.56 177 ARG A O 1
ATOM 1389 N N . MET A 1 178 ? 1.839 -4.156 -14.617 1 98.12 178 MET A N 1
ATOM 1390 C CA . MET A 1 178 ? 0.587 -3.428 -14.438 1 98.12 178 MET A CA 1
ATOM 1391 C C . MET A 1 178 ? 0.821 -1.921 -14.484 1 98.12 178 MET A C 1
ATOM 1393 O O . MET A 1 178 ? -0.007 -1.175 -15.008 1 98.12 178 MET A O 1
ATOM 1397 N N . ARG A 1 179 ? 1.925 -1.48 -13.898 1 96.94 179 ARG A N 1
ATOM 1398 C CA . ARG A 1 179 ? 2.262 -0.061 -13.922 1 96.94 179 ARG A CA 1
ATOM 1399 C C . ARG A 1 179 ? 2.381 0.451 -15.359 1 96.94 179 ARG A C 1
ATOM 1401 O O . ARG A 1 179 ? 2.008 1.589 -15.648 1 96.94 179 ARG A O 1
ATOM 1408 N N . GLU A 1 180 ? 2.854 -0.387 -16.266 1 94.81 180 GLU A N 1
ATOM 1409 C CA . GLU A 1 180 ? 2.936 -0.041 -17.672 1 94.81 180 GLU A CA 1
ATOM 1410 C C . GLU A 1 180 ? 1.553 0.245 -18.25 1 94.81 180 GLU A C 1
ATOM 1412 O O . GLU A 1 180 ? 1.433 0.883 -19.297 1 94.81 180 GLU A O 1
ATOM 1417 N N . ARG A 1 181 ? 0.611 -0.226 -17.578 1 95.12 181 ARG A N 1
ATOM 1418 C CA . ARG A 1 181 ? -0.772 -0.055 -18.016 1 95.12 181 ARG A CA 1
ATOM 1419 C C . ARG A 1 181 ? -1.506 0.938 -17.109 1 95.12 181 ARG A C 1
ATOM 1421 O O . ARG A 1 181 ? -2.738 0.958 -17.078 1 95.12 181 ARG A O 1
ATOM 1428 N N . ASN A 1 182 ? -0.762 1.693 -16.328 1 93.94 182 ASN A N 1
ATOM 1429 C CA . ASN A 1 182 ? -1.249 2.742 -15.445 1 93.94 182 ASN A CA 1
ATOM 1430 C C . ASN A 1 182 ? -2.088 2.168 -14.305 1 93.94 182 ASN A C 1
ATOM 1432 O O . ASN A 1 182 ? -3.084 2.77 -13.898 1 93.94 182 ASN A O 1
ATOM 1436 N N . ILE A 1 183 ? -1.789 0.996 -13.93 1 97.25 183 ILE A N 1
ATOM 1437 C CA . ILE A 1 183 ? -2.432 0.34 -12.797 1 97.25 183 ILE A CA 1
ATOM 1438 C C . ILE A 1 183 ? -1.436 0.196 -11.648 1 97.25 183 ILE A C 1
ATOM 1440 O O . ILE A 1 183 ? -0.314 -0.276 -11.852 1 97.25 183 ILE A O 1
ATOM 1444 N N . THR A 1 184 ? -1.802 0.631 -10.5 1 98.12 184 THR A N 1
ATOM 1445 C CA . THR A 1 184 ? -0.91 0.586 -9.352 1 98.12 184 THR A CA 1
ATOM 1446 C C . THR A 1 184 ? -1.169 -0.666 -8.516 1 98.12 184 THR A C 1
ATOM 1448 O O . THR A 1 184 ? -2.279 -0.871 -8.023 1 98.12 184 THR A O 1
ATOM 1451 N N . ILE A 1 185 ? -0.148 -1.49 -8.406 1 98.56 185 ILE A N 1
ATOM 1452 C CA . ILE A 1 185 ? -0.225 -2.729 -7.633 1 98.56 185 ILE A CA 1
ATOM 1453 C C . ILE A 1 185 ? 0.741 -2.664 -6.453 1 98.56 185 ILE A C 1
ATOM 1455 O O . ILE A 1 185 ? 1.914 -2.322 -6.621 1 98.56 185 ILE A O 1
ATOM 1459 N N . ILE A 1 186 ? 0.223 -2.936 -5.285 1 98.19 186 ILE A N 1
ATOM 1460 C CA . ILE A 1 186 ? 1.067 -3.166 -4.117 1 98.19 186 ILE A CA 1
ATOM 1461 C C . ILE A 1 186 ? 1.399 -4.652 -4.004 1 98.19 186 ILE A C 1
ATOM 1463 O O . ILE A 1 186 ? 0.538 -5.504 -4.223 1 98.19 186 ILE A O 1
ATOM 1467 N N . THR A 1 187 ? 2.645 -4.902 -3.654 1 98.12 187 THR A N 1
ATOM 1468 C CA . THR A 1 187 ? 3.082 -6.293 -3.594 1 98.12 187 THR A CA 1
ATOM 1469 C C . THR A 1 187 ? 3.434 -6.688 -2.162 1 98.12 187 THR A C 1
ATOM 1471 O O . THR A 1 187 ? 4.23 -6.016 -1.505 1 98.12 187 THR A O 1
ATOM 1474 N N . SER A 1 188 ? 2.816 -7.758 -1.656 1 97.69 188 SER A N 1
ATOM 1475 C CA . SER A 1 188 ? 3.215 -8.266 -0.348 1 97.69 188 SER A CA 1
ATOM 1476 C C . SER A 1 188 ? 4.363 -9.266 -0.471 1 97.69 188 SER A C 1
ATOM 1478 O O . SER A 1 188 ? 4.395 -10.07 -1.405 1 97.69 188 SER A O 1
ATOM 1480 N N . SER A 1 189 ? 5.301 -9.164 0.368 1 93.81 189 SER A N 1
ATOM 1481 C CA . SER A 1 189 ? 6.414 -10.109 0.429 1 93.81 189 SER A CA 1
ATOM 1482 C C . SER A 1 189 ? 6.914 -10.281 1.859 1 93.81 189 SER A C 1
ATOM 1484 O O . SER A 1 189 ? 6.855 -9.344 2.66 1 93.81 189 SER A O 1
ATOM 1486 N N . MET A 1 190 ? 7.508 -11.492 2.16 1 90.81 190 MET A N 1
ATOM 1487 C CA . MET A 1 190 ? 7.984 -11.805 3.506 1 90.81 190 MET A CA 1
ATOM 1488 C C . MET A 1 190 ? 9.5 -11.953 3.523 1 90.81 190 MET A C 1
ATOM 1490 O O . MET A 1 190 ? 10.078 -12.352 4.539 1 90.81 190 MET A O 1
ATOM 1494 N N . ASN A 1 191 ? 10.156 -11.625 2.465 1 91.19 191 ASN A N 1
ATOM 1495 C CA . ASN A 1 191 ? 11.609 -11.719 2.357 1 91.19 191 ASN A CA 1
ATOM 1496 C C . ASN A 1 191 ? 12.102 -13.133 2.643 1 91.19 191 ASN A C 1
ATOM 1498 O O . ASN A 1 191 ? 13.062 -13.312 3.398 1 91.19 191 ASN A O 1
ATOM 1502 N N . LEU A 1 192 ? 11.383 -14.094 2.133 1 88.88 192 LEU A N 1
ATOM 1503 C CA . LEU A 1 192 ? 11.812 -15.469 2.332 1 88.88 192 LEU A CA 1
ATOM 1504 C C . LEU A 1 192 ? 13.148 -15.727 1.65 1 88.88 192 LEU A C 1
ATOM 1506 O O . LEU A 1 192 ? 13.219 -15.828 0.423 1 88.88 192 LEU A O 1
ATOM 1510 N N . ASP A 1 193 ? 14.164 -15.797 2.33 1 89.5 193 ASP A N 1
ATOM 1511 C CA . ASP A 1 193 ? 15.57 -16.016 1.999 1 89.5 193 ASP A CA 1
ATOM 1512 C C . ASP A 1 193 ? 16.047 -15.055 0.921 1 89.5 193 ASP A C 1
ATOM 1514 O O . ASP A 1 193 ? 16.703 -15.453 -0.039 1 89.5 193 ASP A O 1
ATOM 1518 N N . GLY A 1 194 ? 15.617 -13.844 0.933 1 91.62 194 GLY A N 1
ATOM 1519 C CA . GLY A 1 194 ? 16.062 -12.742 0.091 1 91.62 194 GLY A CA 1
ATOM 1520 C C . GLY A 1 194 ? 15.383 -11.422 0.434 1 91.62 194 GLY A C 1
ATOM 1521 O O . GLY A 1 194 ? 14.312 -11.406 1.051 1 91.62 194 GLY A O 1
ATOM 1522 N N . PRO A 1 195 ? 16 -10.359 0.051 1 92.88 195 PRO A N 1
ATOM 1523 C CA . PRO A 1 195 ? 15.469 -9.039 0.36 1 92.88 195 PRO A CA 1
ATOM 1524 C C . PRO A 1 195 ? 14.43 -8.57 -0.662 1 92.88 195 PRO A C 1
ATOM 1526 O O . PRO A 1 195 ? 14.602 -7.512 -1.279 1 92.88 195 PRO A O 1
ATOM 1529 N N . PHE A 1 196 ? 13.375 -9.281 -0.743 1 94.5 196 PHE A N 1
ATOM 1530 C CA . PHE A 1 196 ? 12.352 -9.031 -1.754 1 94.5 196 PHE A CA 1
ATOM 1531 C C . PHE A 1 196 ? 11.742 -7.648 -1.578 1 94.5 196 PHE A C 1
ATOM 1533 O O . PHE A 1 196 ? 11.531 -6.926 -2.555 1 94.5 196 PHE A O 1
ATOM 1540 N N . ASN A 1 197 ? 11.492 -7.242 -0.348 1 95.5 197 ASN A N 1
ATOM 1541 C CA . ASN A 1 197 ? 10.906 -5.93 -0.111 1 95.5 197 ASN A CA 1
ATOM 1542 C C . ASN A 1 197 ? 11.805 -4.809 -0.632 1 95.5 197 ASN A C 1
ATOM 1544 O O . ASN A 1 197 ? 11.344 -3.918 -1.346 1 95.5 197 ASN A O 1
ATOM 1548 N N . SER A 1 198 ? 13.047 -4.922 -0.273 1 93.44 198 SER A N 1
ATOM 1549 C CA . SER A 1 198 ? 14.008 -3.918 -0.724 1 93.44 198 SER A CA 1
ATOM 1550 C C . SER A 1 198 ? 14.148 -3.93 -2.242 1 93.44 198 SER A C 1
ATOM 1552 O O . SER A 1 198 ? 14.273 -2.875 -2.869 1 93.44 198 SER A O 1
ATOM 1554 N N . PHE A 1 199 ? 14.141 -5.109 -2.814 1 93 199 PHE A N 1
ATOM 1555 C CA . PHE A 1 199 ? 14.273 -5.25 -4.262 1 93 199 PHE A CA 1
ATOM 1556 C C . PHE A 1 199 ? 13.078 -4.633 -4.977 1 93 199 PHE A C 1
ATOM 1558 O O . PHE A 1 199 ? 13.242 -3.855 -5.918 1 93 199 PHE A O 1
ATOM 1565 N N . ILE A 1 200 ? 11.867 -4.91 -4.527 1 95.75 200 ILE A N 1
ATOM 1566 C CA . ILE A 1 200 ? 10.656 -4.348 -5.102 1 95.75 200 ILE A CA 1
ATOM 1567 C C . ILE A 1 200 ? 10.703 -2.824 -5.012 1 95.75 200 ILE A C 1
ATOM 1569 O O . ILE A 1 200 ? 10.414 -2.129 -5.992 1 95.75 200 ILE A O 1
ATOM 1573 N N . ALA A 1 201 ? 11.094 -2.33 -3.902 1 95.31 201 ALA A N 1
ATOM 1574 C CA . ALA A 1 201 ? 11.195 -0.89 -3.684 1 95.31 201 ALA A CA 1
ATOM 1575 C C . ALA A 1 201 ? 12.227 -0.265 -4.613 1 95.31 201 ALA A C 1
ATOM 1577 O O . ALA A 1 201 ? 12.031 0.84 -5.125 1 95.31 201 ALA A O 1
ATOM 1578 N N . SER A 1 202 ? 13.297 -0.96 -4.789 1 91.44 202 SER A N 1
ATOM 1579 C CA . SER A 1 202 ? 14.367 -0.447 -5.641 1 91.44 202 SER A CA 1
ATOM 1580 C C . SER A 1 202 ? 13.898 -0.303 -7.086 1 91.44 202 SER A C 1
ATOM 1582 O O . SER A 1 202 ? 14.477 0.461 -7.859 1 91.44 202 SER A O 1
ATOM 1584 N N . ARG A 1 203 ? 12.867 -0.973 -7.391 1 92.94 203 ARG A N 1
ATOM 1585 C CA . ARG A 1 203 ? 12.305 -0.898 -8.734 1 92.94 203 ARG A CA 1
ATOM 1586 C C . ARG A 1 203 ? 11.258 0.213 -8.82 1 92.94 203 ARG A C 1
ATOM 1588 O O . ARG A 1 203 ? 10.594 0.362 -9.852 1 92.94 203 ARG A O 1
ATOM 1595 N N . GLY A 1 204 ? 11.094 0.945 -7.762 1 94.19 204 GLY A N 1
ATOM 1596 C CA . GLY A 1 204 ? 10.109 2.016 -7.727 1 94.19 204 GLY A CA 1
ATOM 1597 C C . GLY A 1 204 ? 8.695 1.518 -7.5 1 94.19 204 GLY A C 1
ATOM 1598 O O . GLY A 1 204 ? 7.727 2.199 -7.848 1 94.19 204 GLY A O 1
ATOM 1599 N N . LEU A 1 205 ? 8.57 0.286 -7.031 1 97 205 LEU A N 1
ATOM 1600 C CA . LEU A 1 205 ? 7.289 -0.342 -6.719 1 97 205 LEU A CA 1
ATOM 1601 C C . LEU A 1 205 ? 7.09 -0.44 -5.207 1 97 205 LEU A C 1
ATOM 1603 O O . LEU A 1 205 ? 8.055 -0.391 -4.445 1 97 205 LEU A O 1
ATOM 1607 N N . ILE A 1 206 ? 5.855 -0.566 -4.754 1 97.06 206 ILE A N 1
ATOM 1608 C CA . ILE A 1 206 ? 5.602 -0.524 -3.318 1 97.06 206 ILE A CA 1
ATOM 1609 C C . ILE A 1 206 ? 5.418 -1.944 -2.785 1 97.06 206 ILE A C 1
ATOM 1611 O O . ILE A 1 206 ? 4.477 -2.643 -3.164 1 97.06 206 ILE A O 1
ATOM 1615 N N . PRO A 1 207 ? 6.297 -2.314 -1.917 1 97.62 207 PRO A N 1
ATOM 1616 C CA . PRO A 1 207 ? 6.109 -3.564 -1.175 1 97.62 207 PRO A CA 1
ATOM 1617 C C . PRO A 1 207 ? 5.422 -3.354 0.172 1 97.62 207 PRO A C 1
ATOM 1619 O O . PRO A 1 207 ? 5.602 -2.309 0.804 1 97.62 207 PRO A O 1
ATOM 1622 N N . ILE A 1 208 ? 4.602 -4.293 0.527 1 97.81 208 ILE A N 1
ATOM 1623 C CA . ILE A 1 208 ? 4.145 -4.34 1.912 1 97.81 208 ILE A CA 1
ATOM 1624 C C . ILE A 1 208 ? 4.578 -5.656 2.553 1 97.81 208 ILE A C 1
ATOM 1626 O O . ILE A 1 208 ? 4.684 -6.68 1.874 1 97.81 208 ILE A O 1
ATOM 1630 N N . HIS A 1 209 ? 4.855 -5.57 3.811 1 96.88 209 HIS A N 1
ATOM 1631 C CA . HIS A 1 209 ? 5.316 -6.719 4.582 1 96.88 209 HIS A CA 1
ATOM 1632 C C . HIS A 1 209 ? 4.184 -7.309 5.414 1 96.88 209 HIS A C 1
ATOM 1634 O O . HIS A 1 209 ? 4.066 -7.012 6.605 1 96.88 209 HIS A O 1
ATOM 1640 N N . VAL A 1 210 ? 3.4 -8.125 4.777 1 95.12 210 VAL A N 1
ATOM 1641 C CA . VAL A 1 210 ? 2.229 -8.758 5.371 1 95.12 210 VAL A CA 1
ATOM 1642 C C . VAL A 1 210 ? 2.176 -10.227 4.973 1 95.12 210 VAL A C 1
ATOM 1644 O O . VAL A 1 210 ? 2.314 -10.562 3.795 1 95.12 210 VAL A O 1
ATOM 1647 N N . SER A 1 211 ? 2.016 -11.062 5.934 1 92.19 211 SER A N 1
ATOM 1648 C CA . SER A 1 211 ? 1.927 -12.492 5.656 1 92.19 211 SER A CA 1
ATOM 1649 C C . SER A 1 211 ? 0.505 -12.898 5.281 1 92.19 211 SER A C 1
ATOM 1651 O O . SER A 1 211 ? -0.44 -12.141 5.5 1 92.19 211 SER A O 1
ATOM 1653 N N . VAL A 1 212 ? 0.381 -14.078 4.777 1 89.44 212 VAL A N 1
ATOM 1654 C CA . VAL A 1 212 ? -0.915 -14.594 4.344 1 89.44 212 VAL A CA 1
ATOM 1655 C C . VAL A 1 212 ? -1.795 -14.875 5.562 1 89.44 212 VAL A C 1
ATOM 1657 O O . VAL A 1 212 ? -3.01 -15.039 5.43 1 89.44 212 VAL A O 1
ATOM 1660 N N . SER A 1 213 ? -1.245 -14.938 6.66 1 90.12 213 SER A N 1
ATOM 1661 C CA . SER A 1 213 ? -2 -15.219 7.875 1 90.12 213 SER A CA 1
ATOM 1662 C C . SER A 1 213 ? -2.527 -13.938 8.516 1 90.12 213 SER A C 1
ATOM 1664 O O . SER A 1 213 ? -3.322 -13.992 9.453 1 90.12 213 SER A O 1
ATOM 1666 N N . GLN A 1 214 ? -2.078 -12.859 8.07 1 93.12 214 GLN A N 1
ATOM 1667 C CA . GLN A 1 214 ? -2.512 -11.578 8.625 1 93.12 214 GLN A CA 1
ATOM 1668 C C . GLN A 1 214 ? -3.678 -11 7.824 1 93.12 214 GLN A C 1
ATOM 1670 O O . GLN A 1 214 ? -3.768 -11.211 6.609 1 93.12 214 GLN A O 1
ATOM 1675 N N . ARG A 1 215 ? -4.512 -10.289 8.57 1 95.69 215 ARG A N 1
ATOM 1676 C CA . ARG A 1 215 ? -5.574 -9.57 7.879 1 95.69 215 ARG A CA 1
ATOM 1677 C C . ARG A 1 215 ? -4.996 -8.516 6.938 1 95.69 215 ARG A C 1
ATOM 1679 O O . ARG A 1 215 ? -4.066 -7.793 7.305 1 95.69 215 ARG A O 1
ATOM 1686 N N . LEU A 1 216 ? -5.508 -8.484 5.738 1 97.69 216 LEU A N 1
ATOM 1687 C CA . LEU A 1 216 ? -5.035 -7.5 4.77 1 97.69 216 LEU A CA 1
ATOM 1688 C C . LEU A 1 216 ? -5.383 -6.086 5.219 1 97.69 216 LEU A C 1
ATOM 1690 O O . LEU A 1 216 ? -6.484 -5.84 5.715 1 97.69 216 LEU A O 1
ATOM 1694 N N . PRO A 1 217 ? -4.492 -5.125 5.074 1 97.5 217 PRO A N 1
ATOM 1695 C CA . PRO A 1 217 ? -4.688 -3.783 5.629 1 97.5 217 PRO A CA 1
ATOM 1696 C C . PRO A 1 217 ? -5.484 -2.873 4.699 1 97.5 217 PRO A C 1
ATOM 1698 O O . PRO A 1 217 ? -5.117 -1.712 4.5 1 97.5 217 PRO A O 1
ATOM 1701 N N . PHE A 1 218 ? -6.57 -3.32 4.188 1 97.75 218 PHE A N 1
ATOM 1702 C CA . PHE A 1 218 ? -7.477 -2.566 3.33 1 97.75 218 PHE A CA 1
ATOM 1703 C C . PHE A 1 218 ? -8.898 -2.611 3.875 1 97.75 218 PHE A C 1
ATOM 1705 O O . PHE A 1 218 ? -9.297 -3.586 4.52 1 97.75 218 PHE A O 1
ATOM 1712 N N . PHE A 1 219 ? -9.562 -1.573 3.637 1 96.44 219 PHE A N 1
ATOM 1713 C CA . PHE A 1 219 ? -10.969 -1.541 4.02 1 96.44 219 PHE A CA 1
ATOM 1714 C C . PHE A 1 219 ? -11.812 -2.387 3.068 1 96.44 219 PHE A C 1
ATOM 1716 O O . PHE A 1 219 ? -11.32 -2.824 2.025 1 96.44 219 PHE A O 1
ATOM 1723 N N . ASP A 1 220 ? -13.047 -2.676 3.42 1 95.88 220 ASP A N 1
ATOM 1724 C CA . ASP A 1 220 ? -13.961 -3.465 2.598 1 95.88 220 ASP A CA 1
ATOM 1725 C C . ASP A 1 220 ? -14.188 -2.801 1.241 1 95.88 220 ASP A C 1
ATOM 1727 O O . ASP A 1 220 ? -14.273 -1.575 1.15 1 95.88 220 ASP A O 1
ATOM 1731 N N . ASN A 1 221 ? -14.195 -3.637 0.205 1 95.62 221 ASN A N 1
ATOM 1732 C CA . ASN A 1 221 ? -14.641 -3.203 -1.115 1 95.62 221 ASN A CA 1
ATOM 1733 C C . ASN A 1 221 ? -13.75 -2.096 -1.672 1 95.62 221 ASN A C 1
ATOM 1735 O O . ASN A 1 221 ? -14.25 -1.103 -2.205 1 95.62 221 ASN A O 1
ATOM 1739 N N . THR A 1 222 ? -12.492 -2.301 -1.599 1 95.5 222 THR A N 1
ATOM 1740 C CA . THR A 1 222 ? -11.586 -1.209 -1.918 1 95.5 222 THR A CA 1
ATOM 1741 C C . THR A 1 222 ? -10.828 -1.494 -3.215 1 95.5 222 THR A C 1
ATOM 1743 O O . THR A 1 222 ? -10.758 -0.635 -4.098 1 95.5 222 THR A O 1
ATOM 1746 N N . LEU A 1 223 ? -10.367 -2.648 -3.414 1 97.62 223 LEU A N 1
ATOM 1747 C CA . LEU A 1 223 ? -9.414 -2.961 -4.48 1 97.62 223 LEU A CA 1
ATOM 1748 C C . LEU A 1 223 ? -10.141 -3.455 -5.727 1 97.62 223 LEU A C 1
ATOM 1750 O O . LEU A 1 223 ? -11.18 -4.121 -5.625 1 97.62 223 LEU A O 1
ATOM 1754 N N . ASP A 1 224 ? -9.523 -3.189 -6.867 1 97.88 224 ASP A N 1
ATOM 1755 C CA . ASP A 1 224 ? -10.086 -3.619 -8.141 1 97.88 224 ASP A CA 1
ATOM 1756 C C . ASP A 1 224 ? -9.633 -5.035 -8.492 1 97.88 224 ASP A C 1
ATOM 1758 O O . ASP A 1 224 ? -10.336 -5.762 -9.195 1 97.88 224 ASP A O 1
ATOM 1762 N N . ILE A 1 225 ? -8.469 -5.363 -8.039 1 98.75 225 ILE A N 1
ATOM 1763 C CA . ILE A 1 225 ? -7.914 -6.66 -8.422 1 98.75 225 ILE A CA 1
ATOM 1764 C C . ILE A 1 225 ? -6.953 -7.152 -7.336 1 98.75 225 ILE A C 1
ATOM 1766 O O . ILE A 1 225 ? -6.203 -6.359 -6.762 1 98.75 225 ILE A O 1
ATOM 1770 N N . VAL A 1 226 ? -7.02 -8.414 -7.008 1 98.88 226 VAL A N 1
ATOM 1771 C CA . VAL A 1 226 ? -6.039 -9.117 -6.191 1 98.88 226 VAL A CA 1
ATOM 1772 C C . VAL A 1 226 ? -5.461 -10.289 -6.977 1 98.88 226 VAL A C 1
ATOM 1774 O O . VAL A 1 226 ? -6.203 -11.055 -7.598 1 98.88 226 VAL A O 1
ATOM 1777 N N . HIS A 1 227 ? -4.207 -10.359 -6.992 1 98.81 227 HIS A N 1
ATOM 1778 C CA . HIS A 1 227 ? -3.477 -11.391 -7.715 1 98.81 227 HIS A CA 1
ATOM 1779 C C . HIS A 1 227 ? -2.57 -12.188 -6.777 1 98.81 227 HIS A C 1
ATOM 1781 O O . HIS A 1 227 ? -2.006 -11.625 -5.832 1 98.81 227 HIS A O 1
ATOM 1787 N N . SER A 1 228 ? -2.461 -13.422 -6.949 1 98.12 228 SER A N 1
ATOM 1788 C CA . SER A 1 228 ? -1.466 -14.25 -6.281 1 98.12 228 SER A CA 1
ATOM 1789 C C . SER A 1 228 ? -0.978 -15.375 -7.195 1 98.12 228 SER A C 1
ATOM 1791 O O . SER A 1 228 ? -1.782 -16.047 -7.832 1 98.12 228 SER A O 1
ATOM 1793 N N . MET A 1 229 ? 0.291 -15.523 -7.246 1 95.81 229 MET A N 1
ATOM 1794 C CA . MET A 1 229 ? 0.866 -16.625 -8 1 95.81 229 MET A CA 1
ATOM 1795 C C . MET A 1 229 ? 1.748 -17.5 -7.113 1 95.81 229 MET A C 1
ATOM 1797 O O . MET A 1 229 ? 2.707 -17 -6.512 1 95.81 229 MET A O 1
ATOM 1801 N N . HIS A 1 230 ? 1.48 -18.734 -6.973 1 90.62 230 HIS A N 1
ATOM 1802 C CA . HIS A 1 230 ? 2.271 -19.781 -6.352 1 90.62 230 HIS A CA 1
ATOM 1803 C C . HIS A 1 230 ? 2.219 -19.688 -4.832 1 90.62 230 HIS A C 1
ATOM 1805 O O . HIS A 1 230 ? 2.314 -20.703 -4.137 1 90.62 230 HIS A O 1
ATOM 1811 N N . VAL A 1 231 ? 2.072 -18.547 -4.27 1 92.62 231 VAL A N 1
ATOM 1812 C CA . VAL A 1 231 ? 2.143 -18.406 -2.818 1 92.62 231 VAL A CA 1
ATOM 1813 C C . VAL A 1 231 ? 0.901 -19.016 -2.178 1 92.62 231 VAL A C 1
ATOM 1815 O O . VAL A 1 231 ? 1.005 -19.766 -1.206 1 92.62 231 VAL A O 1
ATOM 1818 N N . LEU A 1 232 ? -0.216 -18.641 -2.646 1 95 232 LEU A N 1
ATOM 1819 C CA . LEU A 1 232 ? -1.417 -19.344 -2.205 1 95 232 LEU A CA 1
ATOM 1820 C C . LEU A 1 232 ? -1.491 -20.734 -2.828 1 95 232 LEU A C 1
ATOM 1822 O O . LEU A 1 232 ? -1.667 -20.859 -4.043 1 95 232 LEU A O 1
ATOM 1826 N N . SER A 1 233 ? -1.31 -21.719 -2.047 1 94.06 233 SER A N 1
ATOM 1827 C CA . SER A 1 233 ? -1.319 -23.094 -2.537 1 94.06 233 SER A CA 1
ATOM 1828 C C . SER A 1 233 ? -1.59 -24.078 -1.408 1 94.06 233 SER A C 1
ATOM 1830 O O . SER A 1 233 ? -2.014 -23.688 -0.319 1 94.06 233 SER A O 1
ATOM 1832 N N . ASN A 1 234 ? -1.312 -25.328 -1.709 1 93.69 234 ASN A N 1
ATOM 1833 C CA . ASN A 1 234 ? -1.738 -26.406 -0.825 1 93.69 234 ASN A CA 1
ATOM 1834 C C . ASN A 1 234 ? -0.872 -26.469 0.429 1 93.69 234 ASN A C 1
ATOM 1836 O O . ASN A 1 234 ? -1.205 -27.188 1.379 1 93.69 234 ASN A O 1
ATOM 1840 N N . TRP A 1 235 ? 0.244 -25.719 0.482 1 91.69 235 TRP A N 1
ATOM 1841 C CA . TRP A 1 235 ? 1.061 -25.75 1.691 1 91.69 235 TRP A CA 1
ATOM 1842 C C . TRP A 1 235 ? 0.37 -25.016 2.838 1 91.69 235 TRP A C 1
ATOM 1844 O O . TRP A 1 235 ? 0.729 -25.203 4.004 1 91.69 235 TRP A O 1
ATOM 1854 N N . ILE A 1 236 ? -0.54 -24.141 2.57 1 95.06 236 ILE A N 1
ATOM 1855 C CA . ILE A 1 236 ? -1.307 -23.422 3.586 1 95.06 236 ILE A CA 1
ATOM 1856 C C . ILE A 1 236 ? -2.416 -24.328 4.121 1 95.06 236 ILE A C 1
ATOM 1858 O O . ILE A 1 236 ? -3.193 -24.891 3.348 1 95.06 236 ILE A O 1
ATOM 1862 N N . PRO A 1 237 ? -2.508 -24.438 5.445 1 96.25 237 PRO A N 1
ATOM 1863 C CA . PRO A 1 237 ? -3.629 -25.203 5.984 1 96.25 237 PRO A CA 1
ATOM 1864 C C . PRO A 1 237 ? -4.98 -24.719 5.473 1 96.25 237 PRO A C 1
ATOM 1866 O O . PRO A 1 237 ? -5.191 -23.5 5.332 1 96.25 237 PRO A O 1
ATOM 1869 N N . ASP A 1 238 ? -5.891 -25.641 5.254 1 95.69 238 ASP A N 1
ATOM 1870 C CA . ASP A 1 238 ? -7.152 -25.344 4.582 1 95.69 238 ASP A CA 1
ATOM 1871 C C . ASP A 1 238 ? -7.914 -24.234 5.293 1 95.69 238 ASP A C 1
ATOM 1873 O O . ASP A 1 238 ? -8.398 -23.297 4.648 1 95.69 238 ASP A O 1
ATOM 1877 N N . ALA A 1 239 ? -7.965 -24.344 6.586 1 95.62 239 ALA A N 1
ATOM 1878 C CA . ALA A 1 239 ? -8.719 -23.344 7.34 1 95.62 239 ALA A CA 1
ATOM 1879 C C . ALA A 1 239 ? -8.109 -21.969 7.176 1 95.62 239 ALA A C 1
ATOM 1881 O O . ALA A 1 239 ? -8.836 -20.969 7.012 1 95.62 239 ALA A O 1
ATOM 1882 N N . MET A 1 240 ? -6.836 -21.906 7.215 1 96.62 240 MET A N 1
ATOM 1883 C CA . MET A 1 240 ? -6.133 -20.641 7.043 1 96.62 240 MET A CA 1
ATOM 1884 C C . MET A 1 240 ? -6.305 -20.109 5.625 1 96.62 240 MET A C 1
ATOM 1886 O O . MET A 1 240 ? -6.512 -18.922 5.426 1 96.62 240 MET A O 1
ATOM 1890 N N . LEU A 1 241 ? -6.184 -20.969 4.699 1 97.38 241 LEU A N 1
ATOM 1891 C CA . LEU A 1 241 ? -6.375 -20.562 3.307 1 97.38 241 LEU A CA 1
ATOM 1892 C C . LEU A 1 241 ? -7.777 -20.016 3.086 1 97.38 241 LEU A C 1
ATOM 1894 O O . LEU A 1 241 ? -7.949 -18.984 2.426 1 97.38 241 LEU A O 1
ATOM 1898 N N . GLU A 1 242 ? -8.758 -20.672 3.615 1 97.19 242 GLU A N 1
ATOM 1899 C CA . GLU A 1 242 ? -10.141 -20.219 3.463 1 97.19 242 GLU A CA 1
ATOM 1900 C C . GLU A 1 242 ? -10.336 -18.828 4.074 1 97.19 242 GLU A C 1
ATOM 1902 O O . GLU A 1 242 ? -11 -17.969 3.486 1 97.19 242 GLU A O 1
ATOM 1907 N N . LEU A 1 243 ? -9.734 -18.578 5.23 1 97 243 LEU A N 1
ATOM 1908 C CA . LEU A 1 243 ? -9.805 -17.266 5.855 1 97 243 LEU A CA 1
ATOM 1909 C C . LEU A 1 243 ? -9.141 -16.203 4.977 1 97 243 LEU A C 1
ATOM 1911 O O . LEU A 1 243 ? -9.641 -15.086 4.859 1 97 243 LEU A O 1
ATOM 1915 N N . THR A 1 244 ? -8.031 -16.531 4.449 1 97.88 244 THR A N 1
ATOM 1916 C CA . THR A 1 244 ? -7.332 -15.625 3.543 1 97.88 244 THR A CA 1
ATOM 1917 C C . THR A 1 244 ? -8.195 -15.305 2.328 1 97.88 244 THR A C 1
ATOM 1919 O O . THR A 1 244 ? -8.273 -14.148 1.905 1 97.88 244 THR A O 1
ATOM 1922 N N . LEU A 1 245 ? -8.859 -16.297 1.8 1 98.12 245 LEU A N 1
ATOM 1923 C CA . LEU A 1 245 ? -9.719 -16.094 0.637 1 98.12 245 LEU A CA 1
ATOM 1924 C C . LEU A 1 245 ? -10.906 -15.211 0.988 1 98.12 245 LEU A C 1
ATOM 1926 O O . LEU A 1 245 ? -11.328 -14.375 0.184 1 98.12 245 LEU A O 1
ATOM 1930 N N . TYR A 1 246 ? -11.469 -15.367 2.18 1 98.25 246 TYR A N 1
ATOM 1931 C CA . TYR A 1 246 ? -12.531 -14.477 2.635 1 98.25 246 TYR A CA 1
ATOM 1932 C C . TYR A 1 246 ? -12.031 -13.047 2.758 1 98.25 246 TYR A C 1
ATOM 1934 O O . TYR A 1 246 ? -12.758 -12.102 2.451 1 98.25 246 TYR A O 1
ATOM 1942 N N . ASP A 1 247 ? -10.859 -12.922 3.232 1 98.56 247 ASP A N 1
ATOM 1943 C CA . ASP A 1 247 ? -10.289 -11.586 3.369 1 98.56 247 ASP A CA 1
ATOM 1944 C C . ASP A 1 247 ? -10.047 -10.953 2.002 1 98.56 247 ASP A C 1
ATOM 1946 O O . ASP A 1 247 ? -10.266 -9.75 1.824 1 98.56 247 ASP A O 1
ATOM 1950 N N . ILE A 1 248 ? -9.586 -11.766 1.046 1 98.56 248 ILE A N 1
ATOM 1951 C CA . ILE A 1 248 ? -9.445 -11.289 -0.325 1 98.56 248 ILE A CA 1
ATOM 1952 C C . ILE A 1 248 ? -10.805 -10.844 -0.854 1 98.56 248 ILE A C 1
ATOM 1954 O O . ILE A 1 248 ? -10.93 -9.766 -1.449 1 98.56 248 ILE A O 1
ATOM 1958 N N . TYR A 1 249 ? -11.805 -11.664 -0.594 1 98.31 249 TYR A N 1
ATOM 1959 C CA . TYR A 1 249 ? -13.172 -11.32 -0.976 1 98.31 249 TYR A CA 1
ATOM 1960 C C . TYR A 1 249 ? -13.602 -10.016 -0.33 1 98.31 249 TYR A C 1
ATOM 1962 O O . TYR A 1 249 ? -14.219 -9.164 -0.983 1 98.31 249 TYR A O 1
ATOM 1970 N N . ARG A 1 250 ? -13.32 -9.797 0.863 1 97.19 250 ARG A N 1
ATOM 1971 C CA . ARG A 1 250 ? -13.695 -8.609 1.628 1 97.19 250 ARG A CA 1
ATOM 1972 C C . ARG A 1 250 ? -13.102 -7.352 1.006 1 97.19 250 ARG A C 1
ATOM 1974 O O . ARG A 1 250 ? -13.797 -6.344 0.85 1 97.19 250 ARG A O 1
ATOM 1981 N N . VAL A 1 251 ? -11.867 -7.371 0.624 1 97.75 251 VAL A N 1
ATOM 1982 C CA . VAL A 1 251 ? -11.172 -6.152 0.224 1 97.75 251 VAL A CA 1
ATOM 1983 C C . VAL A 1 251 ? -11.477 -5.836 -1.237 1 97.75 251 VAL A C 1
ATOM 1985 O O . VAL A 1 251 ? -11.258 -4.711 -1.694 1 97.75 251 VAL A O 1
ATOM 1988 N N . LEU A 1 252 ? -11.922 -6.82 -1.979 1 97.62 252 LEU A N 1
ATOM 1989 C CA . LEU A 1 252 ? -12.312 -6.57 -3.363 1 97.62 252 LEU A CA 1
ATOM 1990 C C . LEU A 1 252 ? -13.633 -5.82 -3.432 1 97.62 252 LEU A C 1
ATOM 1992 O O . LEU A 1 252 ? -14.57 -6.137 -2.695 1 97.62 252 LEU A O 1
ATOM 1996 N N . ARG A 1 253 ? -13.719 -4.832 -4.219 1 95.44 253 ARG A N 1
ATOM 1997 C CA . ARG A 1 253 ? -15 -4.18 -4.477 1 95.44 253 ARG A CA 1
ATOM 1998 C C . ARG A 1 253 ? -15.93 -5.098 -5.266 1 95.44 253 ARG A C 1
ATOM 2000 O O . ARG A 1 253 ? -15.469 -6.039 -5.918 1 95.44 253 ARG A O 1
ATOM 2007 N N . PRO A 1 254 ? -17.266 -4.809 -5.258 1 94.75 254 PRO A N 1
ATOM 2008 C CA . PRO A 1 254 ? -18.141 -5.551 -6.164 1 94.75 254 PRO A CA 1
ATOM 2009 C C . PRO A 1 254 ? -17.719 -5.434 -7.625 1 94.75 254 PRO A C 1
ATOM 2011 O O . PRO A 1 254 ? -17.469 -4.332 -8.117 1 94.75 254 PRO A O 1
ATOM 2014 N N . GLY A 1 255 ? -17.531 -6.562 -8.289 1 95.38 255 GLY A N 1
ATOM 2015 C CA . GLY A 1 255 ? -17.047 -6.594 -9.656 1 95.38 255 GLY A CA 1
ATOM 2016 C C . GLY A 1 255 ? -15.531 -6.719 -9.75 1 95.38 255 GLY A C 1
ATOM 2017 O O . GLY A 1 255 ? -14.984 -6.848 -10.852 1 95.38 255 GLY A O 1
ATOM 2018 N N . GLY A 1 256 ? -14.922 -6.66 -8.586 1 97.38 256 GLY A N 1
ATOM 2019 C CA . GLY A 1 256 ? -13.469 -6.785 -8.57 1 97.38 256 GLY A CA 1
ATOM 2020 C C . GLY A 1 256 ? -12.984 -8.18 -8.922 1 97.38 256 GLY A C 1
ATOM 2021 O O . GLY A 1 256 ? -13.758 -9.141 -8.875 1 97.38 256 GLY A O 1
ATOM 2022 N N . LEU A 1 257 ? -11.703 -8.297 -9.312 1 98.69 257 LEU A N 1
ATOM 2023 C CA . LEU A 1 257 ? -11.164 -9.547 -9.836 1 98.69 257 LEU A CA 1
ATOM 2024 C C . LEU A 1 257 ? -10.195 -10.18 -8.844 1 98.69 257 LEU A C 1
ATOM 2026 O O . LEU A 1 257 ? -9.391 -9.477 -8.227 1 98.69 257 LEU A O 1
ATOM 2030 N N . PHE A 1 258 ? -10.391 -11.43 -8.664 1 98.88 258 PHE A N 1
ATOM 2031 C CA . PHE A 1 258 ? -9.367 -12.25 -8.016 1 98.88 258 PHE A CA 1
ATOM 2032 C C . PHE A 1 258 ? -8.703 -13.18 -9.031 1 98.88 258 PHE A C 1
ATOM 2034 O O . PHE A 1 258 ? -9.367 -14.039 -9.609 1 98.88 258 PHE A O 1
ATOM 2041 N N . TRP A 1 259 ? -7.434 -12.938 -9.242 1 98.88 259 TRP A N 1
ATOM 2042 C CA . TRP A 1 259 ? -6.637 -13.719 -10.188 1 98.88 259 TRP A CA 1
ATOM 2043 C C . TRP A 1 259 ? -5.727 -14.695 -9.445 1 98.88 259 TRP A C 1
ATOM 2045 O O . TRP A 1 259 ? -4.648 -14.32 -8.984 1 98.88 259 TRP A O 1
ATOM 2055 N N . LEU A 1 260 ? -6.184 -15.93 -9.273 1 98.25 260 LEU A N 1
ATOM 2056 C CA . LEU A 1 260 ? -5.414 -17.016 -8.68 1 98.25 260 LEU A CA 1
ATOM 2057 C C . LEU A 1 260 ? -4.598 -17.75 -9.734 1 98.25 260 LEU A C 1
ATOM 2059 O O . LEU A 1 260 ? -5.148 -18.547 -10.508 1 98.25 260 LEU A O 1
ATOM 2063 N N . ASP A 1 261 ? -3.301 -17.469 -9.703 1 97.06 261 ASP A N 1
ATOM 2064 C CA . ASP A 1 261 ? -2.396 -17.859 -10.789 1 97.06 261 ASP A CA 1
ATOM 2065 C C . ASP A 1 261 ? -1.503 -19.016 -10.367 1 97.06 261 ASP A C 1
ATOM 2067 O O . ASP A 1 261 ? -0.678 -18.891 -9.461 1 97.06 261 ASP A O 1
ATOM 2071 N N . HIS A 1 262 ? -1.628 -20.25 -11.039 1 94.88 262 HIS A N 1
ATOM 2072 C CA . HIS A 1 262 ? -0.793 -21.438 -10.828 1 94.88 262 HIS A CA 1
ATOM 2073 C C . HIS A 1 262 ? -0.865 -21.906 -9.375 1 94.88 262 HIS A C 1
ATOM 2075 O O . HIS A 1 262 ? 0.167 -22.094 -8.734 1 94.88 262 HIS A O 1
ATOM 2081 N N . PHE A 1 263 ? -2.059 -22.109 -8.914 1 95.94 263 PHE A N 1
ATOM 2082 C CA . PHE A 1 263 ? -2.275 -22.75 -7.621 1 95.94 263 PHE A CA 1
ATOM 2083 C C . PHE A 1 263 ? -1.863 -24.219 -7.652 1 95.94 263 PHE A C 1
ATOM 2085 O O . PHE A 1 263 ? -2.383 -24.984 -8.453 1 95.94 263 PHE A O 1
ATOM 2092 N N . PHE A 1 264 ? -0.95 -24.531 -6.742 1 93.62 264 PHE A N 1
ATOM 2093 C CA . PHE A 1 264 ? -0.414 -25.891 -6.715 1 93.62 264 PHE A CA 1
ATOM 2094 C C . PHE A 1 264 ? -1.172 -26.75 -5.715 1 93.62 264 PHE A C 1
ATOM 2096 O O . PHE A 1 264 ? -1.428 -26.328 -4.586 1 93.62 264 PHE A O 1
ATOM 2103 N N . CYS A 1 265 ? -1.562 -27.984 -6.199 1 92.56 265 CYS A N 1
ATOM 2104 C CA . CYS A 1 265 ? -2.217 -28.922 -5.297 1 92.56 265 CYS A CA 1
ATOM 2105 C C . CYS A 1 265 ? -2.119 -30.344 -5.832 1 92.56 265 CYS A C 1
ATOM 2107 O O . CYS A 1 265 ? -1.618 -30.562 -6.938 1 92.56 265 CYS A O 1
ATOM 2109 N N . GLN A 1 266 ? -2.461 -31.203 -4.93 1 91.19 266 GLN A N 1
ATOM 2110 C CA . GLN A 1 266 ? -2.623 -32.594 -5.375 1 91.19 266 GLN A CA 1
ATOM 2111 C C . GLN A 1 266 ? -3.941 -32.75 -6.121 1 91.19 266 GLN A C 1
ATOM 2113 O O . GLN A 1 266 ? -4.934 -32.094 -5.816 1 91.19 266 GLN A O 1
ATOM 2118 N N . GLY A 1 267 ? -3.908 -33.688 -7.047 1 88.31 267 GLY A N 1
ATOM 2119 C CA . GLY A 1 267 ? -5.086 -33.906 -7.867 1 88.31 267 GLY A CA 1
ATOM 2120 C C . GLY A 1 267 ? -6.34 -34.156 -7.047 1 88.31 267 GLY A C 1
ATOM 2121 O O . GLY A 1 267 ? -7.398 -33.594 -7.336 1 88.31 267 GLY A O 1
ATOM 2122 N N . SER A 1 268 ? -6.215 -35 -6.086 1 88.44 268 SER A N 1
ATOM 2123 C CA . SER A 1 268 ? -7.367 -35.344 -5.258 1 88.44 268 SER A CA 1
ATOM 2124 C C . SER A 1 268 ? -7.883 -34.125 -4.496 1 88.44 268 SER A C 1
ATOM 2126 O O . SER A 1 268 ? -9.078 -34.031 -4.219 1 88.44 268 SER A O 1
ATOM 2128 N N . GLN A 1 269 ? -7.035 -33.219 -4.16 1 92 269 GLN A N 1
ATOM 2129 C CA . GLN A 1 269 ? -7.395 -32.031 -3.389 1 92 269 GLN A CA 1
ATOM 2130 C C . GLN A 1 269 ? -8.156 -31.016 -4.246 1 92 269 GLN A C 1
ATOM 2132 O O . GLN A 1 269 ? -8.961 -30.234 -3.73 1 92 269 GLN A O 1
ATOM 2137 N N . LEU A 1 270 ? -7.832 -30.984 -5.465 1 90.56 270 LEU A N 1
ATOM 2138 C CA . LEU A 1 270 ? -8.414 -30 -6.355 1 90.56 270 LEU A CA 1
ATOM 2139 C C . LEU A 1 270 ? -9.938 -30.031 -6.293 1 90.56 270 LEU A C 1
ATOM 2141 O O . LEU A 1 270 ? -10.57 -29.047 -5.922 1 90.56 270 LEU A O 1
ATOM 2145 N N . ASN A 1 271 ? -10.531 -31.172 -6.562 1 89 271 ASN A N 1
ATOM 2146 C CA . ASN A 1 271 ? -11.984 -31.297 -6.652 1 89 271 ASN A CA 1
ATOM 2147 C C . ASN A 1 271 ? -12.617 -31.453 -5.273 1 89 271 ASN A C 1
ATOM 2149 O O . ASN A 1 271 ? -13.75 -31.016 -5.055 1 89 271 ASN A O 1
ATOM 2153 N N . GLN A 1 272 ? -11.859 -32 -4.43 1 92.94 272 GLN A N 1
ATOM 2154 C CA . GLN A 1 272 ? -12.453 -32.344 -3.141 1 92.94 272 GLN A CA 1
ATOM 2155 C C . GLN A 1 272 ? -12.359 -31.172 -2.17 1 92.94 272 GLN A C 1
ATOM 2157 O O . GLN A 1 272 ? -13.219 -31.016 -1.297 1 92.94 272 GLN A O 1
ATOM 2162 N N . THR A 1 273 ? -11.391 -30.359 -2.357 1 94.94 273 THR A N 1
ATOM 2163 C CA . THR A 1 273 ? -11.117 -29.359 -1.337 1 94.94 273 THR A CA 1
ATOM 2164 C C . THR A 1 273 ? -11.203 -27.953 -1.921 1 94.94 273 THR A C 1
ATOM 2166 O O . THR A 1 273 ? -12.008 -27.141 -1.475 1 94.94 273 THR A O 1
ATOM 2169 N N . TYR A 1 274 ? -10.469 -27.672 -2.906 1 94.56 274 TYR A N 1
ATOM 2170 C CA . TYR A 1 274 ? -10.211 -26.281 -3.262 1 94.56 274 TYR A CA 1
ATOM 2171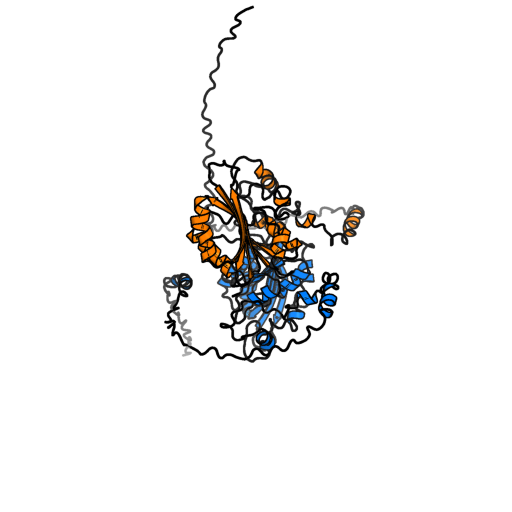 C C . TYR A 1 274 ? -11.328 -25.734 -4.141 1 94.56 274 TYR A C 1
ATOM 2173 O O . TYR A 1 274 ? -11.727 -24.578 -3.994 1 94.56 274 TYR A O 1
ATOM 2181 N N . VAL A 1 275 ? -11.82 -26.516 -5.078 1 92.19 275 VAL A N 1
ATOM 2182 C CA . VAL A 1 275 ? -12.93 -26.047 -5.902 1 92.19 275 VAL A CA 1
ATOM 2183 C C . VAL A 1 275 ? -14.133 -25.734 -5.023 1 92.19 275 VAL A C 1
ATOM 2185 O O . VAL A 1 275 ? -14.695 -24.625 -5.098 1 92.19 275 VAL A O 1
ATOM 2188 N N . PRO A 1 276 ? -14.5 -26.641 -4.141 1 93.88 276 PRO A N 1
ATOM 2189 C CA . PRO A 1 276 ? -15.609 -26.312 -3.244 1 93.88 276 PRO A CA 1
ATOM 2190 C C . PRO A 1 276 ? -15.312 -25.109 -2.355 1 93.88 276 PRO A C 1
ATOM 2192 O O . PRO A 1 276 ? -16.219 -24.328 -2.057 1 93.88 276 PRO A O 1
ATOM 2195 N N . MET A 1 277 ? -14.156 -24.984 -1.913 1 94.94 277 MET A N 1
ATOM 2196 C CA . MET A 1 277 ? -13.758 -23.859 -1.073 1 94.94 277 MET A CA 1
ATOM 2197 C C . MET A 1 277 ? -13.992 -22.531 -1.792 1 94.94 277 MET A C 1
ATOM 2199 O O . MET A 1 277 ? -14.578 -21.609 -1.228 1 94.94 277 MET A O 1
ATOM 2203 N N . LEU A 1 278 ? -13.594 -22.406 -3.01 1 92.12 278 LEU A N 1
ATOM 2204 C CA . LEU A 1 278 ? -13.781 -21.188 -3.787 1 92.12 278 LEU A CA 1
ATOM 2205 C C . LEU A 1 278 ? -15.266 -20.891 -4.012 1 92.12 278 LEU A C 1
ATOM 2207 O O . LEU A 1 278 ? -15.68 -19.734 -4.016 1 92.12 278 LEU A O 1
ATOM 2211 N N . GLY A 1 279 ? -16 -21.938 -4.211 1 91.56 279 GLY A N 1
ATOM 2212 C CA . GLY A 1 279 ? -17.453 -21.797 -4.348 1 91.56 279 GLY A CA 1
ATOM 2213 C C . GLY A 1 279 ? -18.125 -21.25 -3.102 1 91.56 279 GLY A C 1
ATOM 2214 O O . GLY A 1 279 ? -19 -20.391 -3.186 1 91.56 279 GLY A O 1
ATOM 2215 N N . ARG A 1 280 ? -17.719 -21.656 -1.972 1 95.12 280 ARG A N 1
ATOM 2216 C CA . ARG A 1 280 ? -18.297 -21.234 -0.704 1 95.12 280 ARG A CA 1
ATOM 2217 C C . ARG A 1 280 ? -18.047 -19.766 -0.438 1 95.12 280 ARG A C 1
ATOM 2219 O O . ARG A 1 280 ? -18.859 -19.078 0.195 1 95.12 280 ARG A O 1
ATOM 2226 N N . ILE A 1 281 ? -17.016 -19.281 -0.877 1 95.88 281 ILE A N 1
ATOM 2227 C CA . ILE A 1 281 ? -16.672 -17.875 -0.635 1 95.88 281 ILE A CA 1
ATOM 2228 C C . ILE A 1 281 ? -17.641 -16.969 -1.377 1 95.88 281 ILE A C 1
ATOM 2230 O O . ILE A 1 281 ? -17.953 -15.875 -0.906 1 95.88 281 ILE A O 1
ATOM 2234 N N . GLY A 1 282 ? -18.016 -17.297 -2.559 1 94.5 282 GLY A N 1
ATOM 2235 C CA . GLY A 1 282 ? -19.031 -16.531 -3.27 1 94.5 282 GLY A CA 1
ATOM 2236 C C . GLY A 1 282 ? -18.516 -15.906 -4.551 1 94.5 282 GLY A C 1
ATOM 2237 O O . GLY A 1 282 ? -19.188 -15.055 -5.145 1 94.5 282 GLY A O 1
ATOM 2238 N N . PHE A 1 283 ? -17.406 -16.328 -5.023 1 96.44 283 PHE A N 1
ATOM 2239 C CA . PHE A 1 283 ? -16.859 -15.773 -6.258 1 96.44 283 PHE A CA 1
ATOM 2240 C C . PHE A 1 283 ? -17.609 -16.328 -7.469 1 96.44 283 PHE A C 1
ATOM 2242 O O . PHE A 1 283 ? -18.062 -17.469 -7.461 1 96.44 283 PHE A O 1
ATOM 2249 N N . LYS A 1 284 ? -17.703 -15.492 -8.438 1 95.75 284 LYS A N 1
ATOM 2250 C CA . LYS A 1 284 ? -18.109 -15.938 -9.766 1 95.75 284 LYS A CA 1
ATOM 2251 C C . LYS A 1 284 ? -16.906 -16.328 -10.609 1 95.75 284 LYS A C 1
ATOM 2253 O O . LYS A 1 284 ? -15.953 -15.562 -10.734 1 95.75 284 LYS A O 1
ATOM 2258 N N . LYS A 1 285 ? -17.016 -17.5 -11.172 1 96.44 285 LYS A N 1
ATOM 2259 C CA . LYS A 1 285 ? -15.914 -17.984 -11.992 1 96.44 285 LYS A CA 1
ATOM 2260 C C . LYS A 1 285 ? -15.984 -17.406 -13.398 1 96.44 285 LYS A C 1
ATOM 2262 O O . LYS A 1 285 ? -16.969 -17.609 -14.109 1 96.44 285 LYS A O 1
ATOM 2267 N N . LEU A 1 286 ? -14.93 -16.688 -13.781 1 97.5 286 LEU A N 1
ATOM 2268 C CA . LEU A 1 286 ? -14.867 -16.125 -15.125 1 97.5 286 LEU A CA 1
ATOM 2269 C C . LEU A 1 286 ? -14.023 -17 -16.047 1 97.5 286 LEU A C 1
ATOM 2271 O O . LEU A 1 286 ? -14.305 -17.094 -17.25 1 97.5 286 LEU A O 1
ATOM 2275 N N . ARG A 1 287 ? -12.992 -17.516 -15.562 1 97.81 287 ARG A N 1
ATOM 2276 C CA . ARG A 1 287 ? -12.07 -18.359 -16.297 1 97.81 287 ARG A CA 1
ATOM 2277 C C . ARG A 1 287 ? -11.43 -19.406 -15.383 1 97.81 287 ARG A C 1
ATOM 2279 O O . ARG A 1 287 ? -11.164 -19.125 -14.211 1 97.81 287 ARG A O 1
ATOM 2286 N N . TRP A 1 288 ? -11.234 -20.625 -15.875 1 96.31 288 TRP A N 1
ATOM 2287 C CA . TRP A 1 288 ? -10.656 -21.734 -15.117 1 96.31 288 TRP A CA 1
ATOM 2288 C C . TRP A 1 288 ? -9.867 -22.672 -16.031 1 96.31 288 TRP A C 1
ATOM 2290 O O . TRP A 1 288 ? -10.398 -23.156 -17.031 1 96.31 288 TRP A O 1
ATOM 2300 N N . ASN A 1 289 ? -8.609 -22.906 -15.703 1 96.44 289 ASN A N 1
ATOM 2301 C CA . ASN A 1 289 ? -7.758 -23.859 -16.406 1 96.44 289 ASN A CA 1
ATOM 2302 C C . ASN A 1 289 ? -6.938 -24.703 -15.422 1 96.44 289 ASN A C 1
ATOM 2304 O O . ASN A 1 289 ? -6.445 -24.188 -14.422 1 96.44 289 ASN A O 1
ATOM 2308 N N . SER A 1 290 ? -6.898 -25.984 -15.602 1 92.81 290 SER A N 1
ATOM 2309 C CA . SER A 1 290 ? -6.062 -26.859 -14.797 1 92.81 290 SER A CA 1
ATOM 2310 C C . SER A 1 290 ? -5.148 -27.703 -15.672 1 92.81 290 SER A C 1
ATOM 2312 O O . SER A 1 290 ? -5.441 -27.938 -16.844 1 92.81 290 SER A O 1
ATOM 2314 N N . GLY A 1 291 ? -3.969 -28.031 -15.117 1 88.81 291 GLY A N 1
ATOM 2315 C CA . GLY A 1 291 ? -3.014 -28.891 -15.812 1 88.81 291 GLY A CA 1
ATOM 2316 C C . GLY A 1 291 ? -2.088 -29.625 -14.867 1 88.81 291 GLY A C 1
ATOM 2317 O O . GLY A 1 291 ? -1.808 -29.156 -13.766 1 88.81 291 GLY A O 1
ATOM 2318 N N . LYS A 1 292 ? -1.678 -30.859 -15.32 1 83.19 292 LYS A N 1
ATOM 2319 C CA . LYS A 1 292 ? -0.753 -31.672 -14.531 1 83.19 292 LYS A CA 1
ATOM 2320 C C . LYS A 1 292 ? 0.658 -31.094 -14.57 1 83.19 292 LYS A C 1
ATOM 2322 O O . LYS A 1 292 ? 1.092 -30.562 -15.602 1 83.19 292 LYS A O 1
ATOM 2327 N N . LYS A 1 293 ? 1.199 -31.031 -13.312 1 74.19 293 LYS A N 1
ATOM 2328 C CA . LYS A 1 293 ? 2.615 -30.688 -13.25 1 74.19 293 LYS A CA 1
ATOM 2329 C C . LYS A 1 293 ? 3.488 -31.844 -13.719 1 74.19 293 LYS A C 1
ATOM 2331 O O . LYS A 1 293 ? 3.5 -32.906 -13.094 1 74.19 293 LYS A O 1
ATOM 2336 N N . LEU A 1 294 ? 3.938 -31.844 -14.859 1 61.62 294 LEU A N 1
ATOM 2337 C CA . LEU A 1 294 ? 4.641 -32.969 -15.453 1 61.62 294 LEU A CA 1
ATOM 2338 C C . LEU A 1 294 ? 6.102 -33 -15.016 1 61.62 294 LEU A C 1
ATOM 2340 O O . LEU A 1 294 ? 6.812 -33.969 -15.266 1 61.62 294 LEU A O 1
ATOM 2344 N N . ASP A 1 295 ? 6.562 -31.953 -14.328 1 55.22 295 ASP A N 1
ATOM 2345 C CA . ASP A 1 295 ? 8 -31.891 -14.102 1 55.22 295 ASP A CA 1
ATOM 2346 C C . ASP A 1 295 ? 8.453 -32.969 -13.125 1 55.22 295 ASP A C 1
ATOM 2348 O O . ASP A 1 295 ? 9.641 -33.312 -13.07 1 55.22 295 ASP A O 1
ATOM 2352 N N . ARG A 1 296 ? 7.621 -33.406 -12.148 1 56.78 296 ARG A N 1
ATOM 2353 C CA . ARG A 1 296 ? 8.164 -34.344 -11.156 1 56.78 296 ARG A CA 1
ATOM 2354 C C . ARG A 1 296 ? 7.68 -35.75 -11.406 1 56.78 296 ARG A C 1
ATOM 2356 O O . ARG A 1 296 ? 7.777 -36.625 -10.531 1 56.78 296 ARG A O 1
ATOM 2363 N N . GLY A 1 297 ? 7.172 -36 -12.539 1 55.69 297 GLY A N 1
ATOM 2364 C CA . GLY A 1 297 ? 6.75 -37.344 -12.859 1 55.69 297 GLY A CA 1
ATOM 2365 C C . GLY A 1 297 ? 5.246 -37.531 -12.797 1 55.69 297 GLY A C 1
ATOM 2366 O O . GLY A 1 297 ? 4.566 -36.875 -12 1 55.69 297 GLY A O 1
ATOM 2367 N N . VAL A 1 298 ? 4.719 -38.094 -13.859 1 56.91 298 VAL A N 1
ATOM 2368 C CA . VAL A 1 298 ? 3.297 -38.375 -14.055 1 56.91 298 VAL A CA 1
ATOM 2369 C C . VAL A 1 298 ? 2.725 -39.062 -12.82 1 56.91 298 VAL A C 1
ATOM 2371 O O . VAL A 1 298 ? 1.536 -38.906 -12.523 1 56.91 298 VAL A O 1
ATOM 2374 N N . ASP A 1 299 ? 3.572 -39.594 -12.031 1 62.97 299 ASP A N 1
ATOM 2375 C CA . ASP A 1 299 ? 3.117 -40.438 -10.922 1 62.97 299 ASP A CA 1
ATOM 2376 C C . ASP A 1 299 ? 2.738 -39.562 -9.711 1 62.97 299 ASP A C 1
ATOM 2378 O O . ASP A 1 299 ? 2.01 -40.031 -8.828 1 62.97 299 ASP A O 1
ATOM 2382 N N . LYS A 1 300 ? 3.174 -38.344 -9.594 1 68.06 300 LYS A N 1
ATOM 2383 C CA . LYS A 1 300 ? 2.947 -37.594 -8.375 1 68.06 300 LYS A CA 1
ATOM 2384 C C . LYS A 1 300 ? 1.615 -36.844 -8.43 1 68.06 300 LYS A C 1
ATOM 2386 O O . LYS A 1 300 ? 1.12 -36.375 -7.406 1 68.06 300 LYS A O 1
ATOM 2391 N N . ASN A 1 301 ? 0.747 -37.188 -9.312 1 83.19 301 ASN A N 1
ATOM 2392 C CA . ASN A 1 301 ? -0.579 -36.625 -9.477 1 83.19 301 ASN A CA 1
ATOM 2393 C C . ASN A 1 301 ? -0.627 -35.188 -8.945 1 83.19 301 ASN A C 1
ATOM 2395 O O . ASN A 1 301 ? -1.508 -34.844 -8.156 1 83.19 301 ASN A O 1
ATOM 2399 N N . GLU A 1 302 ? 0.372 -34.312 -9.219 1 88.5 302 GLU A N 1
ATOM 2400 C CA . GLU A 1 302 ? 0.473 -32.906 -8.852 1 88.5 302 GLU A CA 1
ATOM 2401 C C . GLU A 1 302 ? -0.113 -32 -9.945 1 88.5 302 GLU A C 1
ATOM 2403 O O . GLU A 1 302 ? 0.092 -32.25 -11.133 1 88.5 302 GLU A O 1
ATOM 2408 N N . TRP A 1 303 ? -0.894 -31.031 -9.477 1 90.75 303 TRP A N 1
ATOM 2409 C CA . TRP A 1 303 ? -1.656 -30.219 -10.414 1 90.75 303 TRP A CA 1
ATOM 2410 C C . TRP A 1 303 ? -1.449 -28.734 -10.133 1 90.75 303 TRP A C 1
ATOM 2412 O O . TRP A 1 303 ? -1.144 -28.344 -9 1 90.75 303 TRP A O 1
ATOM 2422 N N . TYR A 1 304 ? -1.496 -27.984 -11.195 1 93.94 304 TYR A N 1
ATOM 2423 C CA . TYR A 1 304 ? -1.701 -26.547 -11.109 1 93.94 304 TYR A CA 1
ATOM 2424 C C . TYR A 1 304 ? -3.074 -26.156 -11.641 1 93.94 304 TYR A C 1
ATOM 2426 O O . TYR A 1 304 ? -3.59 -26.781 -12.57 1 93.94 304 TYR A O 1
ATOM 2434 N N . PHE A 1 305 ? -3.643 -25.188 -11.062 1 94.88 305 PHE A N 1
ATOM 2435 C CA . PHE A 1 305 ? -4.766 -24.547 -11.742 1 94.88 305 PHE A CA 1
ATOM 2436 C C . PHE A 1 305 ? -4.66 -23.031 -11.656 1 94.88 305 PHE A C 1
ATOM 2438 O O . PHE A 1 305 ? -4.031 -22.5 -10.734 1 94.88 305 PHE A O 1
ATOM 2445 N N . SER A 1 306 ? -5.141 -22.344 -12.664 1 97.56 306 SER A N 1
ATOM 2446 C CA . SER A 1 306 ? -5.328 -20.891 -12.711 1 97.56 306 SER A CA 1
ATOM 2447 C C . SER A 1 306 ? -6.805 -20.531 -12.828 1 97.56 306 SER A C 1
ATOM 2449 O O . SER A 1 306 ? -7.562 -21.203 -13.531 1 97.56 306 SER A O 1
ATOM 2451 N N . ALA A 1 307 ? -7.18 -19.5 -12.094 1 98 307 ALA A N 1
ATOM 2452 C C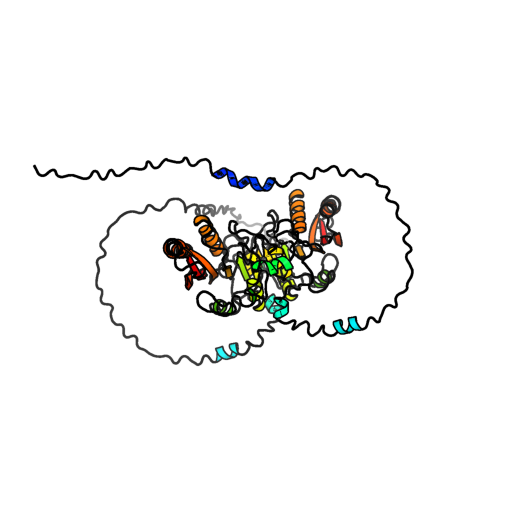A . ALA A 1 307 ? -8.578 -19.078 -12.102 1 98 307 ALA A CA 1
ATOM 2453 C C . ALA A 1 307 ? -8.695 -17.562 -12.055 1 98 307 ALA A C 1
ATOM 2455 O O . ALA A 1 307 ? -7.93 -16.891 -11.352 1 98 307 ALA A O 1
ATOM 2456 N N . LEU A 1 308 ? -9.523 -17.016 -12.859 1 98.69 308 LEU A N 1
ATOM 2457 C CA . LEU A 1 308 ? -9.984 -15.633 -12.75 1 98.69 308 LEU A CA 1
ATOM 2458 C C . LEU A 1 308 ? -11.383 -15.57 -12.156 1 98.69 308 LEU A C 1
ATOM 2460 O O . LEU A 1 308 ? -12.336 -16.109 -12.742 1 98.69 308 LEU A O 1
ATOM 2464 N N . LEU A 1 309 ? -11.484 -15.008 -11.055 1 98.44 309 LEU A N 1
ATOM 2465 C CA . LEU A 1 309 ? -12.719 -14.961 -10.281 1 98.44 309 LEU A CA 1
ATOM 2466 C C . LEU A 1 309 ? -13.188 -13.523 -10.094 1 98.44 309 LEU A C 1
ATOM 2468 O O . LEU A 1 309 ? -12.375 -12.594 -10.133 1 98.44 309 LEU A O 1
ATOM 2472 N N . GLU A 1 310 ? -14.469 -13.359 -9.898 1 97.69 310 GLU A N 1
ATOM 2473 C CA . GLU A 1 310 ? -15.055 -12.031 -9.719 1 97.69 310 GLU A CA 1
ATOM 2474 C C . GLU A 1 310 ? -15.938 -11.977 -8.477 1 97.69 310 GLU A C 1
ATOM 2476 O O . GLU A 1 310 ? -16.719 -12.898 -8.219 1 97.69 310 GLU A O 1
ATOM 2481 N N . LYS A 1 311 ? -15.734 -11.031 -7.637 1 96.31 311 LYS A N 1
ATOM 2482 C CA . LYS A 1 311 ? -16.734 -10.742 -6.613 1 96.31 311 LYS A CA 1
ATOM 2483 C C . LYS A 1 311 ? -18.031 -10.242 -7.238 1 96.31 311 LYS A C 1
ATOM 2485 O O . LYS A 1 311 ? -18.047 -9.219 -7.922 1 96.31 311 LYS A O 1
ATOM 2490 N N . PRO A 1 312 ? -19.062 -10.828 -6.98 1 94.19 312 PRO A N 1
ATOM 2491 C CA . PRO A 1 312 ? -20.312 -10.422 -7.621 1 94.19 312 PRO A CA 1
ATOM 2492 C C . PRO A 1 312 ? -20.734 -9.008 -7.242 1 94.19 312 PRO A C 1
ATOM 2494 O O . PRO A 1 312 ? -20.453 -8.547 -6.137 1 94.19 312 PRO A O 1
ATOM 2497 N N . LYS A 1 313 ? -21.5 -8.273 -8.156 1 84.25 313 LYS A N 1
ATOM 2498 C CA . LYS A 1 313 ? -21.969 -6.91 -7.949 1 84.25 313 LYS A CA 1
ATOM 2499 C C . LYS A 1 313 ? -23.203 -6.883 -7.062 1 84.25 313 LYS A C 1
ATOM 2501 O O . LYS A 1 313 ? -23.562 -5.832 -6.523 1 84.25 313 LYS A O 1
ATOM 2506 N N . THR A 1 314 ? -23.984 -8.016 -6.906 1 67.38 314 THR A N 1
ATOM 2507 C CA . THR A 1 314 ? -25.25 -8.086 -6.184 1 67.38 314 THR A CA 1
ATOM 2508 C C . THR A 1 314 ? -25.031 -8.625 -4.773 1 67.38 314 THR A C 1
ATOM 2510 O O . THR A 1 314 ? -24.109 -9.398 -4.531 1 67.38 314 THR A O 1
ATOM 2513 N N . MET B 1 1 ? -53.5 63.5 19.859 1 21.53 1 MET B N 1
ATOM 2514 C CA . MET B 1 1 ? -52.406 62.719 19.312 1 21.53 1 MET B CA 1
ATOM 2515 C C . MET B 1 1 ? -52.094 61.531 20.203 1 21.53 1 MET B C 1
ATOM 2517 O O . MET B 1 1 ? -51.438 60.562 19.766 1 21.53 1 MET B O 1
ATOM 2521 N N . LYS B 1 2 ? -52.125 61.719 21.578 1 19.19 2 LYS B N 1
ATOM 2522 C CA . LYS B 1 2 ? -51.094 61 22.281 1 19.19 2 LYS B CA 1
ATOM 2523 C C . LYS B 1 2 ? -51.312 59.469 22.203 1 19.19 2 LYS B C 1
ATOM 2525 O O . LYS B 1 2 ? -50.406 58.75 21.781 1 19.19 2 LYS B O 1
ATOM 2530 N N . GLY B 1 3 ? -51.656 58.812 23.281 1 18.42 3 GLY B N 1
ATOM 2531 C CA . GLY B 1 3 ? -51 57.719 23.984 1 18.42 3 GLY B CA 1
ATOM 2532 C C . GLY B 1 3 ? -51.5 56.375 23.547 1 18.42 3 GLY B C 1
ATOM 2533 O O . GLY B 1 3 ? -52.438 55.812 24.156 1 18.42 3 GLY B O 1
ATOM 2534 N N . LYS B 1 4 ? -51.781 56.188 22.188 1 25.75 4 LYS B N 1
ATOM 2535 C CA . LYS B 1 4 ? -52.562 55.031 21.797 1 25.75 4 LYS B CA 1
ATOM 2536 C C . LYS B 1 4 ? -51.969 53.719 22.312 1 25.75 4 LYS B C 1
ATOM 2538 O O . LYS B 1 4 ? -51.031 53.188 21.703 1 25.75 4 LYS B O 1
ATOM 2543 N N . THR B 1 5 ? -51.656 53.688 23.703 1 21.92 5 THR B N 1
ATOM 2544 C CA . THR B 1 5 ? -50.969 52.562 24.312 1 21.92 5 THR B CA 1
ATOM 2545 C C . THR B 1 5 ? -51.656 51.25 23.969 1 21.92 5 THR B C 1
ATOM 2547 O O . THR B 1 5 ? -52.844 51.062 24.297 1 21.92 5 THR B O 1
ATOM 2550 N N . THR B 1 6 ? -51.375 50.719 22.781 1 24.31 6 THR B N 1
ATOM 2551 C CA . THR B 1 6 ? -51.781 49.469 22.141 1 24.31 6 THR B CA 1
ATOM 2552 C C . THR B 1 6 ? -51.562 48.281 23.062 1 24.31 6 THR B C 1
ATOM 2554 O O . THR B 1 6 ? -50.438 47.875 23.297 1 24.31 6 THR B O 1
ATOM 2557 N N . GLN B 1 7 ? -52.281 48.312 24.172 1 19.05 7 GLN B N 1
ATOM 2558 C CA . GLN B 1 7 ? -52.094 47.406 25.297 1 19.05 7 GLN B CA 1
ATOM 2559 C C . GLN B 1 7 ? -51.969 45.969 24.828 1 19.05 7 GLN B C 1
ATOM 2561 O O . GLN B 1 7 ? -52.25 45.656 23.672 1 19.05 7 GLN B O 1
ATOM 2566 N N . GLU B 1 8 ? -52.688 45.031 25.453 1 19.88 8 GLU B N 1
ATOM 2567 C CA . GLU B 1 8 ? -52.406 43.969 26.422 1 19.88 8 GLU B CA 1
ATOM 2568 C C . GLU B 1 8 ? -52.469 42.594 25.781 1 19.88 8 GLU B C 1
ATOM 2570 O O . GLU B 1 8 ? -51.844 41.656 26.281 1 19.88 8 GLU B O 1
ATOM 2575 N N . SER B 1 9 ? -53.344 42.406 24.641 1 18.59 9 SER B N 1
ATOM 2576 C CA . SER B 1 9 ? -54.062 41.219 25.016 1 18.59 9 SER B CA 1
ATOM 2577 C C . SER B 1 9 ? -53.125 40.031 25.203 1 18.59 9 SER B C 1
ATOM 2579 O O . SER B 1 9 ? -51.969 40.094 24.844 1 18.59 9 SER B O 1
ATOM 2581 N N . LYS B 1 10 ? -53.625 38.781 24.906 1 20.02 10 LYS B N 1
ATOM 2582 C CA . LYS B 1 10 ? -54.094 37.531 25.531 1 20.02 10 LYS B CA 1
ATOM 2583 C C . LYS B 1 10 ? -53.031 36.438 25.469 1 20.02 10 LYS B C 1
ATOM 2585 O O . LYS B 1 10 ? -52.688 35.844 26.484 1 20.02 10 LYS B O 1
ATOM 2590 N N . CYS B 1 11 ? -53.062 35.531 24.422 1 19.72 11 CYS B N 1
ATOM 2591 C CA . CYS B 1 11 ? -53.281 34.094 24.594 1 19.72 11 CYS B CA 1
ATOM 2592 C C . CYS B 1 11 ? -51.969 33.375 24.812 1 19.72 11 CYS B C 1
ATOM 2594 O O . CYS B 1 11 ? -51 33.562 24.062 1 19.72 11 CYS B O 1
ATOM 2596 N N . PHE B 1 12 ? -51.656 32.969 26.047 1 19.11 12 PHE B N 1
ATOM 2597 C CA . PHE B 1 12 ? -50.625 32.188 26.719 1 19.11 12 PHE B CA 1
ATOM 2598 C C . PHE B 1 12 ? -50.25 30.969 25.891 1 19.11 12 PHE B C 1
ATOM 2600 O O . PHE B 1 12 ? -51.125 30.312 25.312 1 19.11 12 PHE B O 1
ATOM 2607 N N . GLN B 1 13 ? -49.062 31 25.312 1 19.14 13 GLN B N 1
ATOM 2608 C CA . GLN B 1 13 ? -48.188 30.078 24.578 1 19.14 13 GLN B CA 1
ATOM 2609 C C . GLN B 1 13 ? -48.094 28.734 25.312 1 19.14 13 GLN B C 1
ATOM 2611 O O . GLN B 1 13 ? -47.531 28.656 26.406 1 19.14 13 GLN B O 1
ATOM 2616 N N . CYS B 1 14 ? -49.156 27.844 25.359 1 19.55 14 CYS B N 1
ATOM 2617 C CA . CYS B 1 14 ? -49.188 26.547 26 1 19.55 14 CYS B CA 1
ATOM 2618 C C . CYS B 1 14 ? -47.938 25.75 25.719 1 19.55 14 CYS B C 1
ATOM 2620 O O . CYS B 1 14 ? -47.5 25.672 24.578 1 19.55 14 CYS B O 1
ATOM 2622 N N . PRO B 1 15 ? -47.125 25.438 26.766 1 23.22 15 PRO B N 1
ATOM 2623 C CA . PRO B 1 15 ? -45.844 24.766 26.859 1 23.22 15 PRO B CA 1
ATOM 2624 C C . PRO B 1 15 ? -45.844 23.391 26.203 1 23.22 15 PRO B C 1
ATOM 2626 O O . PRO B 1 15 ? -44.812 22.703 26.203 1 23.22 15 PRO B O 1
ATOM 2629 N N . ILE B 1 16 ? -46.875 22.875 25.562 1 22.05 16 ILE B N 1
ATOM 2630 C CA . ILE B 1 16 ? -46.938 21.422 25.609 1 22.05 16 ILE B CA 1
ATOM 2631 C C . ILE B 1 16 ? -45.625 20.812 25.141 1 22.05 16 ILE B C 1
ATOM 2633 O O . ILE B 1 16 ? -45.125 21.141 24.062 1 22.05 16 ILE B O 1
ATOM 2637 N N . ALA B 1 17 ? -44.844 20.281 26.109 1 21.98 17 ALA B N 1
ATOM 2638 C CA . ALA B 1 17 ? -43.625 19.5 26.156 1 21.98 17 ALA B CA 1
ATOM 2639 C C . ALA B 1 17 ? -43.625 18.375 25.125 1 21.98 17 ALA B C 1
ATOM 2641 O O . ALA B 1 17 ? -44.562 17.547 25.125 1 21.98 17 ALA B O 1
ATOM 2642 N N . THR B 1 18 ? -43.375 18.625 23.906 1 20.25 18 THR B N 1
ATOM 2643 C CA . THR B 1 18 ? -43.25 17.688 22.797 1 20.25 18 THR B CA 1
ATOM 2644 C C . THR B 1 18 ? -42.312 16.531 23.172 1 20.25 18 THR B C 1
ATOM 2646 O O . THR B 1 18 ? -41.094 16.688 23.172 1 20.25 18 THR B O 1
ATOM 2649 N N . ILE B 1 19 ? -42.562 15.805 24.359 1 22.38 19 ILE B N 1
ATOM 2650 C CA . ILE B 1 19 ? -41.625 14.734 24.75 1 22.38 19 ILE B CA 1
ATOM 2651 C C . ILE B 1 19 ? -41.5 13.734 23.594 1 22.38 19 ILE B C 1
ATOM 2653 O O . ILE B 1 19 ? -41.125 12.586 23.812 1 22.38 19 ILE B O 1
ATOM 2657 N N . THR B 1 20 ? -41.75 14.031 22.375 1 20.33 20 THR B N 1
ATOM 2658 C CA . THR B 1 20 ? -42 12.898 21.484 1 20.33 20 THR B CA 1
ATOM 2659 C C . THR B 1 20 ? -40.906 11.844 21.625 1 20.33 20 THR B C 1
ATOM 2661 O O . THR B 1 20 ? -39.75 12.172 21.828 1 20.33 20 THR B O 1
ATOM 2664 N N . SER B 1 21 ? -41.312 10.445 21.891 1 20.89 21 SER B N 1
ATOM 2665 C CA . SER B 1 21 ? -40.938 9.062 22.156 1 20.89 21 SER B CA 1
ATOM 2666 C C . SER B 1 21 ? -39.938 8.555 21.141 1 20.89 21 SER B C 1
ATOM 2668 O O . SER B 1 21 ? -39.781 7.348 20.938 1 20.89 21 SER B O 1
ATOM 2670 N N . SER B 1 22 ? -39.344 9.32 20.297 1 20.62 22 SER B N 1
ATOM 2671 C CA . SER B 1 22 ? -38.562 8.672 19.25 1 20.62 22 SER B CA 1
ATOM 2672 C C . SER B 1 22 ? -37.469 7.781 19.844 1 20.62 22 SER B C 1
ATOM 2674 O O . SER B 1 22 ? -36.281 8.023 19.625 1 20.62 22 SER B O 1
ATOM 2676 N N . ARG B 1 23 ? -37.531 7.426 21.094 1 20.61 23 ARG B N 1
ATOM 2677 C CA . ARG B 1 23 ? -36.438 6.766 21.797 1 20.61 23 ARG B CA 1
ATOM 2678 C C . ARG B 1 23 ? -36.062 5.453 21.109 1 20.61 23 ARG B C 1
ATOM 2680 O O . ARG B 1 23 ? -34.906 5.031 21.172 1 20.61 23 ARG B O 1
ATOM 2687 N N . MET B 1 24 ? -37.062 4.488 20.859 1 18.75 24 MET B N 1
ATOM 2688 C CA . MET B 1 24 ? -36.812 3.084 21.156 1 18.75 24 MET B CA 1
ATOM 2689 C C . MET B 1 24 ? -35.844 2.479 20.141 1 18.75 24 MET B C 1
ATOM 2691 O O . MET B 1 24 ? -35.281 1.403 20.375 1 18.75 24 MET B O 1
ATOM 2695 N N . LEU B 1 25 ? -35.938 2.791 18.859 1 19.75 25 LEU B N 1
ATOM 2696 C CA . LEU B 1 25 ? -35.719 1.685 17.938 1 19.75 25 LEU B CA 1
ATOM 2697 C C . LEU B 1 25 ? -34.25 1.213 18 1 19.75 25 LEU B C 1
ATOM 2699 O O . LEU B 1 25 ? -33.438 1.59 17.156 1 19.75 25 LEU B O 1
ATOM 2703 N N . VAL B 1 26 ? -33.531 1.503 18.906 1 19.83 26 VAL B N 1
ATOM 2704 C CA . VAL B 1 26 ? -32.125 1.126 18.703 1 19.83 26 VAL B CA 1
ATOM 2705 C C . VAL B 1 26 ? -32 -0.396 18.703 1 19.83 26 VAL B C 1
ATOM 2707 O O . VAL B 1 26 ? -30.891 -0.93 18.625 1 19.83 26 VAL B O 1
ATOM 2710 N N . LEU B 1 27 ? -33.125 -1.263 18.953 1 19.8 27 LEU B N 1
ATOM 2711 C CA . LEU B 1 27 ? -32.844 -2.582 19.516 1 19.8 27 LEU B CA 1
ATOM 2712 C C . LEU B 1 27 ? -32.062 -3.447 18.516 1 19.8 27 LEU B C 1
ATOM 2714 O O . LEU B 1 27 ? -31.156 -4.18 18.906 1 19.8 27 LEU B O 1
ATOM 2718 N N . VAL B 1 28 ? -32.531 -3.598 17.234 1 19.83 28 VAL B N 1
ATOM 2719 C CA . VAL B 1 28 ? -32.594 -4.938 16.672 1 19.83 28 VAL B CA 1
ATOM 2720 C C . VAL B 1 28 ? -31.203 -5.516 16.5 1 19.83 28 VAL B C 1
ATOM 2722 O O . VAL B 1 28 ? -31.016 -6.734 16.547 1 19.83 28 VAL B O 1
ATOM 2725 N N . ILE B 1 29 ? -30.141 -4.953 16.047 1 20.45 29 ILE B N 1
ATOM 2726 C CA . ILE B 1 29 ? -29.391 -5.75 15.086 1 20.45 29 ILE B CA 1
ATOM 2727 C C . ILE B 1 29 ? -28.625 -6.855 15.82 1 20.45 29 ILE B C 1
ATOM 2729 O O . ILE B 1 29 ? -27.453 -6.684 16.172 1 20.45 29 ILE B O 1
ATOM 2733 N N . VAL B 1 30 ? -29.125 -7.355 16.969 1 20.05 30 VAL B N 1
ATOM 2734 C CA . VAL B 1 30 ? -28.359 -8.367 17.688 1 20.05 30 VAL B CA 1
ATOM 2735 C C . VAL B 1 30 ? -28.406 -9.688 16.922 1 20.05 30 VAL B C 1
ATOM 2737 O O . VAL B 1 30 ? -27.641 -10.609 17.219 1 20.05 30 VAL B O 1
ATOM 2740 N N . THR B 1 31 ? -29.422 -10.07 16.016 1 20.05 31 THR B N 1
ATOM 2741 C CA . THR B 1 31 ? -29.969 -11.43 16 1 20.05 31 THR B CA 1
ATOM 2742 C C . THR B 1 31 ? -28.938 -12.422 15.477 1 20.05 31 THR B C 1
ATOM 2744 O O . THR B 1 31 ? -29.125 -13.633 15.586 1 20.05 31 THR B O 1
ATOM 2747 N N . ASN B 1 32 ? -28.031 -12.336 14.586 1 20.41 32 ASN B N 1
ATOM 2748 C CA . ASN B 1 32 ? -27.625 -13.562 13.914 1 20.41 32 ASN B CA 1
ATOM 2749 C C . ASN B 1 32 ? -27.031 -14.57 14.898 1 20.41 32 ASN B C 1
ATOM 2751 O O . ASN B 1 32 ? -25.828 -14.742 14.977 1 20.41 32 ASN B O 1
ATOM 2755 N N . LEU B 1 33 ? -27.609 -14.773 16.125 1 19.77 33 LEU B N 1
ATOM 2756 C CA . LEU B 1 33 ? -27.359 -15.984 16.891 1 19.77 33 LEU B CA 1
ATOM 2757 C C . LEU B 1 33 ? -27.828 -17.219 16.141 1 19.77 33 LEU B C 1
ATOM 2759 O O . LEU B 1 33 ? -27.047 -18.172 15.938 1 19.77 33 LEU B O 1
ATOM 2763 N N . LEU B 1 34 ? -29.062 -18 16.594 1 19.16 34 LEU B N 1
ATOM 2764 C CA . LEU B 1 34 ? -29.547 -19.344 16.875 1 19.16 34 LEU B CA 1
ATOM 2765 C C . LEU B 1 34 ? -30.266 -19.953 15.68 1 19.16 34 LEU B C 1
ATOM 2767 O O . LEU B 1 34 ? -30.719 -21.094 15.734 1 19.16 34 LEU B O 1
ATOM 2771 N N . SER B 1 35 ? -30.781 -19.406 14.578 1 18.23 35 SER B N 1
ATOM 2772 C CA . SER B 1 35 ? -32.062 -19.875 14.055 1 18.23 35 SER B CA 1
ATOM 2773 C C . SER B 1 35 ? -31.938 -21.266 13.445 1 18.23 35 SER B C 1
ATOM 2775 O O . SER B 1 35 ? -32.812 -21.719 12.703 1 18.23 35 SER B O 1
ATOM 2777 N N . VAL B 1 36 ? -31.031 -22.203 13.328 1 19.92 36 VAL B N 1
ATOM 2778 C CA . VAL B 1 36 ? -31.281 -23.109 12.211 1 19.92 36 VAL B CA 1
ATOM 2779 C C . VAL B 1 36 ? -32.438 -24.062 12.555 1 19.92 36 VAL B C 1
ATOM 2781 O O . VAL B 1 36 ? -32.188 -25.234 12.82 1 19.92 36 VAL B O 1
ATOM 2784 N N . TYR B 1 37 ? -33.438 -23.719 13.289 1 16.62 37 TYR B N 1
ATOM 2785 C CA . TYR B 1 37 ? -34.344 -24.781 13.695 1 16.62 37 TYR B CA 1
ATOM 2786 C C . TYR B 1 37 ? -35.094 -25.344 12.492 1 16.62 37 TYR B C 1
ATOM 2788 O O . TYR B 1 37 ? -35.625 -26.453 12.547 1 16.62 37 TYR B O 1
ATOM 2796 N N . ILE B 1 38 ? -35.562 -24.562 11.57 1 17.42 38 ILE B N 1
ATOM 2797 C CA . ILE B 1 38 ? -36.969 -24.734 11.195 1 17.42 38 ILE B CA 1
ATOM 2798 C C . ILE B 1 38 ? -37.188 -26.125 10.594 1 17.42 38 ILE B C 1
ATOM 2800 O O . ILE B 1 38 ? -36.312 -26.641 9.867 1 17.42 38 ILE B O 1
ATOM 2804 N N . SER B 1 39 ? -38.406 -26.812 10.891 1 17 39 SER B N 1
ATOM 2805 C CA . SER B 1 39 ? -39.281 -27.984 10.898 1 17 39 SER B CA 1
ATOM 2806 C C . SER B 1 39 ? -39.562 -28.469 9.484 1 17 39 SER B C 1
ATOM 2808 O O . SER B 1 39 ? -39.406 -27.719 8.516 1 17 39 SER B O 1
ATOM 2810 N N . THR B 1 40 ? -40.438 -29.547 9.359 1 18.44 40 THR B N 1
ATOM 2811 C CA . THR B 1 40 ? -40.688 -30.859 8.758 1 18.44 40 THR B CA 1
ATOM 2812 C C . THR B 1 40 ? -41.531 -30.719 7.492 1 18.44 40 THR B C 1
ATOM 2814 O O . THR B 1 40 ? -41.406 -31.531 6.57 1 18.44 40 THR B O 1
ATOM 2817 N N . GLY B 1 41 ? -42.5 -29.75 7.422 1 18.25 41 GLY B N 1
ATOM 2818 C CA . GLY B 1 41 ? -43.719 -30.422 6.949 1 18.25 41 GLY B CA 1
ATOM 2819 C C . GLY B 1 41 ? -43.688 -30.75 5.469 1 18.25 41 GLY B C 1
ATOM 2820 O O . GLY B 1 41 ? -42.906 -30.141 4.715 1 18.25 41 GLY B O 1
ATOM 2821 N N . PRO B 1 42 ? -44.281 -31.875 4.961 1 20.58 42 PRO B N 1
ATOM 2822 C CA . PRO B 1 42 ? -44.156 -32.75 3.795 1 20.58 42 PRO B CA 1
ATOM 2823 C C . PRO B 1 42 ? -44.844 -32.188 2.553 1 20.58 42 PRO B C 1
ATOM 2825 O O . PRO B 1 42 ? -44.719 -32.75 1.461 1 20.58 42 PRO B O 1
ATOM 2828 N N . PHE B 1 43 ? -45.406 -30.969 2.625 1 20 43 PHE B N 1
ATOM 2829 C CA . PHE B 1 43 ? -46.625 -30.969 1.8 1 20 43 PHE B CA 1
ATOM 2830 C C . PHE B 1 43 ? -46.281 -31.219 0.336 1 20 43 PHE B C 1
ATOM 2832 O O . PHE B 1 43 ? -45.156 -30.922 -0.102 1 20 43 PHE B O 1
ATOM 2839 N N . SER B 1 44 ? -47.25 -31.906 -0.361 1 18.66 44 SER B N 1
ATOM 2840 C CA . SER B 1 44 ? -47.531 -32.688 -1.564 1 18.66 44 SER B CA 1
ATOM 2841 C C . SER B 1 44 ? -47.562 -31.797 -2.803 1 18.66 44 SER B C 1
ATOM 2843 O O . SER B 1 44 ? -48.219 -30.75 -2.795 1 18.66 44 SER B O 1
ATOM 2845 N N . LEU B 1 45 ? -46.531 -31.766 -3.609 1 18.23 45 LEU B N 1
ATOM 2846 C CA . LEU B 1 45 ? -46.062 -31.047 -4.793 1 18.23 45 LEU B CA 1
ATOM 2847 C C . LEU B 1 45 ? -47 -31.281 -5.969 1 18.23 45 LEU B C 1
ATOM 2849 O O . LEU B 1 45 ? -46.906 -32.312 -6.645 1 18.23 45 LEU B O 1
ATOM 2853 N N . SER B 1 46 ? -48.375 -31.078 -5.605 1 18.48 46 SER B N 1
ATOM 2854 C CA . SER B 1 46 ? -49.125 -31.562 -6.762 1 18.48 46 SER B CA 1
ATOM 2855 C C . SER B 1 46 ? -48.75 -30.766 -8.016 1 18.48 46 SER B C 1
ATOM 2857 O O . SER B 1 46 ? -48.438 -29.578 -7.934 1 18.48 46 SER B O 1
ATOM 2859 N N . THR B 1 47 ? -48.438 -31.453 -9.133 1 19.56 47 THR B N 1
ATOM 2860 C CA . THR B 1 47 ? -47.812 -31.391 -10.445 1 19.56 47 THR B CA 1
ATOM 2861 C C . THR B 1 47 ? -48.656 -30.562 -11.406 1 19.56 47 THR B C 1
ATOM 2863 O O . THR B 1 47 ? -48.281 -30.344 -12.555 1 19.56 47 THR B O 1
ATOM 2866 N N . HIS B 1 48 ? -49.625 -29.625 -10.828 1 18.88 48 HIS B N 1
ATOM 2867 C CA . HIS B 1 48 ? -50.594 -29.469 -11.906 1 18.88 48 HIS B CA 1
ATOM 2868 C C . HIS B 1 48 ? -49.938 -28.797 -13.117 1 18.88 48 HIS B C 1
ATOM 2870 O O . HIS B 1 48 ? -49 -28.016 -12.977 1 18.88 48 HIS B O 1
ATOM 2876 N N . SER B 1 49 ? -50.281 -29.219 -14.383 1 19.55 49 SER B N 1
ATOM 2877 C CA . SER B 1 49 ? -49.938 -29.281 -15.797 1 19.55 49 SER B CA 1
ATOM 2878 C C . SER B 1 49 ? -50.188 -27.953 -16.5 1 19.55 49 SER B C 1
ATOM 2880 O O . SER B 1 49 ? -50 -27.828 -17.703 1 19.55 49 SER B O 1
ATOM 2882 N N . THR B 1 50 ? -50.375 -26.828 -15.68 1 19.12 50 THR B N 1
ATOM 2883 C CA . THR B 1 50 ? -51.188 -25.938 -16.484 1 19.12 50 THR B CA 1
ATOM 2884 C C . THR B 1 50 ? -50.438 -25.531 -17.766 1 19.12 50 THR B C 1
ATOM 2886 O O . THR B 1 50 ? -49.219 -25.516 -17.812 1 19.12 50 THR B O 1
ATOM 2889 N N . HIS B 1 51 ? -51.219 -25.484 -18.891 1 20.81 51 HIS B N 1
ATOM 2890 C CA . HIS B 1 51 ? -51.188 -25.344 -20.344 1 20.81 51 HIS B CA 1
ATOM 2891 C C . HIS B 1 51 ? -50.75 -23.953 -20.75 1 20.81 51 HIS B C 1
ATOM 2893 O O . HIS B 1 51 ? -51.281 -22.953 -20.266 1 20.81 51 HIS B O 1
ATOM 2899 N N . LEU B 1 52 ? -49.438 -23.688 -20.859 1 19.66 52 LEU B N 1
ATOM 2900 C CA . LEU B 1 52 ? -48.781 -22.438 -21.188 1 19.66 52 LEU B CA 1
ATOM 2901 C C . LEU B 1 52 ? -49.219 -21.922 -22.547 1 19.66 52 LEU B C 1
ATOM 2903 O O . LEU B 1 52 ? -49.062 -22.609 -23.562 1 19.66 52 LEU B O 1
ATOM 2907 N N . PRO B 1 53 ? -50.375 -21.203 -22.531 1 20.23 53 PRO B N 1
ATOM 2908 C CA . PRO B 1 53 ? -50.781 -20.75 -23.875 1 20.23 53 PRO B CA 1
ATOM 2909 C C . PRO B 1 53 ? -49.656 -20.016 -24.609 1 20.23 53 PRO B C 1
ATOM 2911 O O . PRO B 1 53 ? -48.75 -19.469 -23.984 1 20.23 53 PRO B O 1
ATOM 2914 N N . HIS B 1 54 ? -49.438 -20.375 -25.891 1 21.17 54 HIS B N 1
ATOM 2915 C CA . HIS B 1 54 ? -48.5 -20.047 -26.969 1 21.17 54 HIS B CA 1
ATOM 2916 C C . HIS B 1 54 ? -48.562 -18.578 -27.328 1 21.17 54 HIS B C 1
ATOM 2918 O O . HIS B 1 54 ? -49.469 -18.156 -28.094 1 21.17 54 HIS B O 1
ATOM 2924 N N . LEU B 1 55 ? -48.625 -17.625 -26.344 1 19.23 55 LEU B N 1
ATOM 2925 C CA . LEU B 1 55 ? -48.844 -16.297 -26.906 1 19.23 55 LEU B CA 1
ATOM 2926 C C . LEU B 1 55 ? -47.812 -15.977 -27.984 1 19.23 55 LEU B C 1
ATOM 2928 O O . LEU B 1 55 ? -46.625 -16.266 -27.812 1 19.23 55 LEU B O 1
ATOM 2932 N N . LEU B 1 56 ? -48.312 -15.586 -29.188 1 19.95 56 LEU B N 1
ATOM 2933 C CA . LEU B 1 56 ? -47.906 -15.211 -30.531 1 19.95 56 LEU B CA 1
ATOM 2934 C C . LEU B 1 56 ? -46.969 -14 -30.5 1 19.95 56 LEU B C 1
ATOM 2936 O O . LEU B 1 56 ? -47.344 -12.945 -29.984 1 19.95 56 LEU B O 1
ATOM 2940 N N . LEU B 1 57 ? -45.688 -14.227 -30.203 1 19.53 57 LEU B N 1
ATOM 2941 C CA . LEU B 1 57 ? -44.656 -13.188 -30.156 1 19.53 57 LEU B CA 1
ATOM 2942 C C . LEU B 1 57 ? -44.562 -12.469 -31.5 1 19.53 57 LEU B C 1
ATOM 2944 O O . LEU B 1 57 ? -44.25 -13.078 -32.531 1 19.53 57 LEU B O 1
ATOM 2948 N N . GLN B 1 58 ? -45.625 -11.672 -31.781 1 20.05 58 GLN B N 1
ATOM 2949 C CA . GLN B 1 58 ? -45.5 -10.898 -33.031 1 20.05 58 GLN B CA 1
ATOM 2950 C C . GLN B 1 58 ? -44.188 -10.156 -33.062 1 20.05 58 GLN B C 1
ATOM 2952 O O . GLN B 1 58 ? -43.75 -9.578 -32.062 1 20.05 58 GLN B O 1
ATOM 2957 N N . ASP B 1 59 ? -43.312 -10.516 -34.031 1 20.38 59 ASP B N 1
ATOM 2958 C CA . ASP B 1 59 ? -41.938 -10.25 -34.406 1 20.38 59 ASP B CA 1
ATOM 2959 C C . ASP B 1 59 ? -41.719 -8.773 -34.719 1 20.38 59 ASP B C 1
ATOM 2961 O O . ASP B 1 59 ? -40.688 -8.398 -35.25 1 20.38 59 ASP B O 1
ATOM 2965 N N . SER B 1 60 ? -42.625 -7.809 -34.469 1 22 60 SER B N 1
ATOM 2966 C CA . SER B 1 60 ? -42.344 -6.621 -35.25 1 22 60 SER B CA 1
ATOM 2967 C C . SER B 1 60 ? -40.969 -6.059 -34.906 1 22 60 SER B C 1
ATOM 2969 O O . SER B 1 60 ? -40.656 -5.801 -33.75 1 22 60 SER B O 1
ATOM 2971 N N . THR B 1 61 ? -39.938 -6.266 -35.812 1 23.14 61 THR B N 1
ATOM 2972 C CA . THR B 1 61 ? -38.5 -5.961 -35.844 1 23.14 61 THR B CA 1
ATOM 2973 C C . THR B 1 61 ? -38.281 -4.453 -35.812 1 23.14 61 THR B C 1
ATOM 2975 O O . THR B 1 61 ? -38.625 -3.736 -36.75 1 23.14 61 THR B O 1
ATOM 2978 N N . PRO B 1 62 ? -38.719 -3.684 -34.781 1 24.08 62 PRO B N 1
ATOM 2979 C CA . PRO B 1 62 ? -38.5 -2.258 -35 1 24.08 62 PRO B CA 1
ATOM 2980 C C . PRO B 1 62 ? -37.031 -1.948 -35.375 1 24.08 62 PRO B C 1
ATOM 2982 O O . PRO B 1 62 ? -36.125 -2.686 -34.969 1 24.08 62 PRO B O 1
ATOM 2985 N N . CYS B 1 63 ? -36.75 -1.184 -36.531 1 24.8 63 CYS B N 1
ATOM 2986 C CA . CYS B 1 63 ? -35.562 -0.667 -37.188 1 24.8 63 CYS B CA 1
ATOM 2987 C C . CYS B 1 63 ? -34.719 0.142 -36.25 1 24.8 63 CYS B C 1
ATOM 2989 O O . CYS B 1 63 ? -35.156 1.147 -35.688 1 24.8 63 CYS B O 1
ATOM 2991 N N . VAL B 1 64 ? -33.938 -0.574 -35.438 1 25.81 64 VAL B N 1
ATOM 2992 C CA . VAL B 1 64 ? -33.062 0.143 -34.5 1 25.81 64 VAL B CA 1
ATOM 2993 C C . VAL B 1 64 ? -32.219 1.16 -35.281 1 25.81 64 VAL B C 1
ATOM 2995 O O . VAL B 1 64 ? -31.609 0.825 -36.312 1 25.81 64 VAL B O 1
ATOM 2998 N N . GLU B 1 65 ? -32.656 2.428 -35.25 1 25.88 65 GLU B N 1
ATOM 2999 C CA . GLU B 1 65 ? -31.922 3.605 -35.688 1 25.88 65 GLU B CA 1
ATOM 3000 C C . GLU B 1 65 ? -30.438 3.467 -35.344 1 25.88 65 GLU B C 1
ATOM 3002 O O . GLU B 1 65 ? -30.062 2.84 -34.344 1 25.88 65 GLU B O 1
ATOM 3007 N N . LYS B 1 66 ? -29.5 3.824 -36.344 1 28.53 66 LYS B N 1
ATOM 3008 C CA . LYS B 1 66 ? -28.062 3.707 -36.562 1 28.53 66 LYS B CA 1
ATOM 3009 C C . LYS B 1 66 ? -27.297 4.328 -35.375 1 28.53 66 LYS B C 1
ATOM 3011 O O . LYS B 1 66 ? -27.641 5.414 -34.906 1 28.53 66 LYS B O 1
ATOM 3016 N N . PRO B 1 67 ? -26.484 3.41 -34.656 1 29.27 67 PRO B N 1
ATOM 3017 C CA . PRO B 1 67 ? -25.688 3.861 -33.5 1 29.27 67 PRO B CA 1
ATOM 3018 C C . PRO B 1 67 ? -24.781 5.035 -33.844 1 29.27 67 PRO B C 1
ATOM 3020 O O . PRO B 1 67 ? -23.609 4.832 -34.188 1 29.27 67 PRO B O 1
ATOM 3023 N N . SER B 1 68 ? -25.266 5.898 -34.75 1 27.84 68 SER B N 1
ATOM 3024 C CA . SER B 1 68 ? -24.328 6.891 -35.25 1 27.84 68 SER B CA 1
ATOM 3025 C C . SER B 1 68 ? -23.672 7.676 -34.125 1 27.84 68 SER B C 1
ATOM 3027 O O . SER B 1 68 ? -22.531 8.133 -34.25 1 27.84 68 SER B O 1
ATOM 3029 N N . GLU B 1 69 ? -24.609 8.078 -33.219 1 27.92 69 GLU B N 1
ATOM 3030 C CA . GLU B 1 69 ? -24.047 9.047 -32.281 1 27.92 69 GLU B CA 1
ATOM 3031 C C . GLU B 1 69 ? -23.031 8.391 -31.359 1 27.92 69 GLU B C 1
ATOM 3033 O O . GLU B 1 69 ? -22.297 9.078 -30.656 1 27.92 69 GLU B O 1
ATOM 3038 N N . ALA B 1 70 ? -23.062 7.031 -31.219 1 28.03 70 ALA B N 1
ATOM 3039 C CA . ALA B 1 70 ? -22.141 6.367 -30.312 1 28.03 70 ALA B CA 1
ATOM 3040 C C . ALA B 1 70 ? -20.734 6.344 -30.891 1 28.03 70 ALA B C 1
ATOM 3042 O O . ALA B 1 70 ? -19.75 6.285 -30.141 1 28.03 70 ALA B O 1
ATOM 3043 N N . MET B 1 71 ? -20.625 6.32 -32.219 1 28.06 71 MET B N 1
ATOM 3044 C CA . MET B 1 71 ? -19.281 6.23 -32.812 1 28.06 71 MET B CA 1
ATOM 3045 C C . MET B 1 71 ? -18.531 7.543 -32.625 1 28.06 71 MET B C 1
ATOM 3047 O O . MET B 1 71 ? -17.312 7.586 -32.781 1 28.06 71 MET B O 1
ATOM 3051 N N . LYS B 1 72 ? -19.25 8.688 -32.688 1 30.27 72 LYS B N 1
ATOM 3052 C CA . LYS B 1 72 ? -18.516 9.945 -32.562 1 30.27 72 LYS B CA 1
ATOM 3053 C C . LYS B 1 72 ? -17.812 10.023 -31.203 1 30.27 72 LYS B C 1
ATOM 3055 O O . LYS B 1 72 ? -16.844 10.75 -31.047 1 30.27 72 LYS B O 1
ATOM 3060 N N . PHE B 1 73 ? -18.406 9.289 -30.172 1 28 73 PHE B N 1
ATOM 3061 C CA . PHE B 1 73 ? -17.75 9.273 -28.875 1 28 73 PHE B CA 1
ATOM 3062 C C . PHE B 1 73 ? -16.516 8.391 -28.906 1 28 73 PHE B C 1
ATOM 3064 O O . PHE B 1 73 ? -15.578 8.578 -28.125 1 28 73 PHE B O 1
ATOM 3071 N N . ILE B 1 74 ? -16.422 7.41 -29.859 1 30.5 74 ILE B N 1
ATOM 3072 C CA . ILE B 1 74 ? -15.281 6.488 -29.859 1 30.5 74 ILE B CA 1
ATOM 3073 C C . ILE B 1 74 ? -14.062 7.176 -30.453 1 30.5 74 ILE B C 1
ATOM 3075 O O . ILE B 1 74 ? -12.922 6.855 -30.109 1 30.5 74 ILE B O 1
ATOM 3079 N N . ASP B 1 75 ? -14.234 7.961 -31.5 1 29.91 75 ASP B N 1
ATOM 3080 C CA . ASP B 1 75 ? -13.062 8.469 -32.188 1 29.91 75 ASP B CA 1
ATOM 3081 C C . ASP B 1 75 ? -12.227 9.359 -31.281 1 29.91 75 ASP B C 1
ATOM 3083 O O . ASP B 1 75 ? -11.07 9.664 -31.594 1 29.91 75 ASP B O 1
ATOM 3087 N N . ASP B 1 76 ? -12.875 10.188 -30.406 1 28.84 76 ASP B N 1
ATOM 3088 C CA . ASP B 1 76 ? -12.109 11.055 -29.516 1 28.84 76 ASP B CA 1
ATOM 3089 C C . ASP B 1 76 ? -11.344 10.242 -28.484 1 28.84 76 ASP B C 1
ATOM 3091 O O . ASP B 1 76 ? -10.945 10.766 -27.438 1 28.84 76 ASP B O 1
ATOM 3095 N N . PHE B 1 77 ? -11.094 8.945 -28.625 1 30.02 77 PHE B N 1
ATOM 3096 C CA . PHE B 1 77 ? -10.328 7.98 -27.844 1 30.02 77 PHE B CA 1
ATOM 3097 C C . PHE B 1 77 ? -8.844 8.312 -27.875 1 30.02 77 PHE B C 1
ATOM 3099 O O . PHE B 1 77 ? -8.078 7.836 -27.031 1 30.02 77 PHE B O 1
ATOM 3106 N N . GLY B 1 78 ? -8.281 8.805 -29.031 1 31.66 78 GLY B N 1
ATOM 3107 C CA . GLY B 1 78 ? -6.883 9.203 -29.062 1 31.66 78 GLY B CA 1
ATOM 3108 C C . GLY B 1 78 ? -6.523 10.242 -28.031 1 31.66 78 GLY B C 1
ATOM 3109 O O . GLY B 1 78 ? -5.355 10.391 -27.672 1 31.66 78 GLY B O 1
ATOM 3110 N N . SER B 1 79 ? -7.355 11.352 -27.922 1 29.11 79 SER B N 1
ATOM 3111 C CA . SER B 1 79 ? -7.219 12.461 -26.984 1 29.11 79 SER B CA 1
ATOM 3112 C C . SER B 1 79 ? -7.398 12 -25.547 1 29.11 79 SER B C 1
ATOM 3114 O O . SER B 1 79 ? -7.469 12.82 -24.625 1 29.11 79 SER B O 1
ATOM 3116 N N . ILE B 1 80 ? -7.801 10.844 -25.219 1 30.81 80 ILE B N 1
ATOM 3117 C CA . ILE B 1 80 ? -7.953 10.305 -23.875 1 30.81 80 ILE B CA 1
ATOM 3118 C C . ILE B 1 80 ? -6.578 10.062 -23.266 1 30.81 80 ILE B C 1
ATOM 3120 O O . ILE B 1 80 ? -6.469 9.773 -22.062 1 30.81 80 ILE B O 1
ATOM 3124 N N . ALA B 1 81 ? -5.555 9.844 -24 1 31.05 81 ALA B N 1
ATOM 3125 C CA . ALA B 1 81 ? -4.207 9.758 -23.438 1 31.05 81 ALA B CA 1
ATOM 3126 C C . ALA B 1 81 ? -3.854 11.031 -22.672 1 31.05 81 ALA B C 1
ATOM 3128 O O . ALA B 1 81 ? -3.096 10.984 -21.703 1 31.05 81 ALA B O 1
ATOM 3129 N N . ALA B 1 82 ? -3.994 12.25 -23.359 1 31.14 82 ALA B N 1
ATOM 3130 C CA . ALA B 1 82 ? -3.824 13.539 -22.688 1 31.14 82 ALA B CA 1
ATOM 3131 C C . ALA B 1 82 ? -4.977 13.812 -21.734 1 31.14 82 ALA B C 1
ATOM 3133 O O . ALA B 1 82 ? -5.727 14.781 -21.906 1 31.14 82 ALA B O 1
ATOM 3134 N N . MET B 1 83 ? -5.898 12.977 -21.359 1 33.06 83 MET B N 1
ATOM 3135 C CA . MET B 1 83 ? -6.844 13.422 -20.344 1 33.06 83 MET B CA 1
ATOM 3136 C C . MET B 1 83 ? -6.152 14.32 -19.312 1 33.06 83 MET B C 1
ATOM 3138 O O . MET B 1 83 ? -5.137 13.938 -18.734 1 33.06 83 MET B O 1
ATOM 3142 N N . SER B 1 84 ? -6.363 15.625 -19.406 1 30.92 84 SER B N 1
ATOM 3143 C CA . SER B 1 84 ? -5.836 16.719 -18.594 1 30.92 84 SER B CA 1
ATOM 3144 C C . SER B 1 84 ? -5.66 16.281 -17.141 1 30.92 84 SER B C 1
ATOM 3146 O O . SER B 1 84 ? -6.32 15.344 -16.688 1 30.92 84 SER B O 1
ATOM 3148 N N . ASP B 1 85 ? -4.523 16.719 -16.531 1 33.56 85 ASP B N 1
ATOM 3149 C CA . ASP B 1 85 ? -4.23 16.797 -15.109 1 33.56 85 ASP B CA 1
ATOM 3150 C C . ASP B 1 85 ? -5.512 16.969 -14.289 1 33.56 85 ASP B C 1
ATOM 3152 O O . ASP B 1 85 ? -5.551 16.609 -13.117 1 33.56 85 ASP B O 1
ATOM 3156 N N . GLU B 1 86 ? -6.461 17.719 -14.859 1 34.12 86 GLU B N 1
ATOM 3157 C CA . GLU B 1 86 ? -7.742 18 -14.219 1 34.12 86 GLU B CA 1
ATOM 3158 C C . GLU B 1 86 ? -8.547 16.719 -14.016 1 34.12 86 GLU B C 1
ATOM 3160 O O . GLU B 1 86 ? -9.266 16.578 -13.031 1 34.12 86 GLU B O 1
ATOM 3165 N N . LEU B 1 87 ? -8.594 15.836 -14.945 1 34.16 87 LEU B N 1
ATOM 3166 C CA . LEU B 1 87 ? -9.398 14.633 -14.789 1 34.16 87 LEU B CA 1
ATOM 3167 C C . LEU B 1 87 ? -8.781 13.703 -13.742 1 34.16 87 LEU B C 1
ATOM 3169 O O . LEU B 1 87 ? -9.453 12.805 -13.234 1 34.16 87 LEU B O 1
ATOM 3173 N N . ARG B 1 88 ? -7.512 13.742 -13.625 1 37.78 88 ARG B N 1
ATOM 3174 C CA . ARG B 1 88 ? -6.879 12.898 -12.617 1 37.78 88 ARG B CA 1
ATOM 3175 C C . ARG B 1 88 ? -7.344 13.273 -11.211 1 37.78 88 ARG B C 1
ATOM 3177 O O . ARG B 1 88 ? -7.367 12.43 -10.312 1 37.78 88 ARG B O 1
ATOM 3184 N N . LEU B 1 89 ? -7.395 14.641 -10.977 1 36.88 89 LEU B N 1
ATOM 3185 C CA . LEU B 1 89 ? -7.938 15.055 -9.688 1 36.88 89 LEU B CA 1
ATOM 3186 C C . LEU B 1 89 ? -9.445 14.805 -9.633 1 36.88 89 LEU B C 1
ATOM 3188 O O . LEU B 1 89 ? -10.062 14.969 -8.578 1 36.88 89 LEU B O 1
ATOM 3192 N N . ALA B 1 90 ? -10.125 14.812 -10.859 1 33.03 90 ALA B N 1
ATOM 3193 C CA . ALA B 1 90 ? -11.578 14.758 -10.797 1 33.03 90 ALA B CA 1
ATOM 3194 C C . ALA B 1 90 ? -12.062 13.344 -10.492 1 33.03 90 ALA B C 1
ATOM 3196 O O . ALA B 1 90 ? -11.555 12.375 -11.047 1 33.03 90 ALA B O 1
ATOM 3197 N N . ILE B 1 91 ? -12.5 13.133 -9.273 1 38.91 91 ILE B N 1
ATOM 3198 C CA . ILE B 1 91 ? -13.367 11.984 -9.031 1 38.91 91 ILE B CA 1
ATOM 3199 C C . ILE B 1 91 ? -14.211 11.703 -10.273 1 38.91 91 ILE B C 1
ATOM 3201 O O . ILE B 1 91 ? -14.836 12.609 -10.828 1 38.91 91 ILE B O 1
ATOM 3205 N N . LEU B 1 92 ? -13.859 10.906 -11.086 1 37.62 92 LEU B N 1
ATOM 3206 C CA . LEU B 1 92 ? -14.977 10.648 -11.984 1 37.62 92 LEU B CA 1
ATOM 3207 C C . LEU B 1 92 ? -16.297 10.703 -11.227 1 37.62 92 LEU B C 1
ATOM 3209 O O . LEU B 1 92 ? -16.547 9.875 -10.344 1 37.62 92 LEU B O 1
ATOM 3213 N N . PRO B 1 93 ? -16.75 11.852 -10.773 1 36.62 93 PRO B N 1
ATOM 3214 C CA . PRO B 1 93 ? -18.031 12.047 -10.094 1 36.62 93 PRO B CA 1
ATOM 3215 C C . PRO B 1 93 ? -19.031 10.938 -10.406 1 36.62 93 PRO B C 1
ATOM 3217 O O . PRO B 1 93 ? -19.828 10.555 -9.539 1 36.62 93 PRO B O 1
ATOM 3220 N N . GLN B 1 94 ? -19.359 10.703 -11.641 1 39.25 94 GLN B N 1
ATOM 3221 C CA . GLN B 1 94 ? -20.625 10.055 -11.938 1 39.25 94 GLN B CA 1
ATOM 3222 C C . GLN B 1 94 ? -20.656 8.625 -11.406 1 39.25 94 GLN B C 1
ATOM 3224 O O . GLN B 1 94 ? -21.734 8.008 -11.344 1 39.25 94 GLN B O 1
ATOM 3229 N N . LYS B 1 95 ? -19.469 7.848 -11.266 1 44.19 95 LYS B N 1
ATOM 3230 C CA . LYS B 1 95 ? -19.75 6.465 -10.883 1 44.19 95 LYS B CA 1
ATOM 3231 C C . LYS B 1 95 ? -19.375 6.211 -9.43 1 44.19 95 LYS B C 1
ATOM 3233 O O . LYS B 1 95 ? -18.188 6.227 -9.078 1 44.19 95 LYS B O 1
ATOM 3238 N N . VAL B 1 96 ? -20.25 6.73 -8.469 1 50.12 96 VAL B N 1
ATOM 3239 C CA . VAL B 1 96 ? -20.219 6.309 -7.07 1 50.12 96 VAL B CA 1
ATOM 3240 C C . VAL B 1 96 ? -19.578 4.93 -6.957 1 50.12 96 VAL B C 1
ATOM 3242 O O . VAL B 1 96 ? -19.938 4.012 -7.695 1 50.12 96 VAL B O 1
ATOM 3245 N N . PRO B 1 97 ? -18.344 4.988 -6.25 1 61.16 97 PRO B N 1
ATOM 3246 C CA . PRO B 1 97 ? -17.859 3.627 -6.004 1 61.16 97 PRO B CA 1
ATOM 3247 C C . PRO B 1 97 ? -18.969 2.674 -5.559 1 61.16 97 PRO B C 1
ATOM 3249 O O . PRO B 1 97 ? -19.797 3.033 -4.715 1 61.16 97 PRO B O 1
ATOM 3252 N N . LEU B 1 98 ? -19.266 1.758 -6.305 1 62.59 98 LEU B N 1
ATOM 3253 C CA . LEU B 1 98 ? -20.156 0.678 -5.879 1 62.59 98 LEU B CA 1
ATOM 3254 C C . LEU B 1 98 ? -19.672 0.069 -4.566 1 62.59 98 LEU B C 1
ATOM 3256 O O . LEU B 1 98 ? -18.469 0.034 -4.293 1 62.59 98 LEU B O 1
ATOM 3260 N N . GLY B 1 99 ? -20.5 0.135 -3.564 1 74 99 GLY B N 1
ATOM 3261 C CA . GLY B 1 99 ? -20.219 -0.704 -2.414 1 74 99 GLY B CA 1
ATOM 3262 C C . GLY B 1 99 ? -20 0.088 -1.137 1 74 99 GLY B C 1
ATOM 3263 O O . GLY B 1 99 ? -19.531 -0.453 -0.136 1 74 99 GLY B O 1
ATOM 3264 N N . ILE B 1 100 ? -20.25 1.43 -1.283 1 85.56 100 ILE B N 1
ATOM 3265 C CA . ILE B 1 100 ? -20.109 2.186 -0.043 1 85.56 100 ILE B CA 1
ATOM 3266 C C . ILE B 1 100 ? -21.297 1.9 0.874 1 85.56 100 ILE B C 1
ATOM 3268 O O . ILE B 1 100 ? -22.453 1.966 0.445 1 85.56 100 ILE B O 1
ATOM 3272 N N . ILE B 1 101 ? -20.969 1.559 2.053 1 85.31 101 ILE B N 1
ATOM 3273 C CA . ILE B 1 101 ? -21.969 1.441 3.098 1 85.31 101 ILE B CA 1
ATOM 3274 C C . ILE B 1 101 ? -22.062 2.748 3.883 1 85.31 101 ILE B C 1
ATOM 3276 O O . ILE B 1 101 ? -21.156 3.074 4.652 1 85.31 101 ILE B O 1
ATOM 3280 N N . TRP B 1 102 ? -23.141 3.465 3.785 1 90.81 102 TRP B N 1
ATOM 3281 C CA . TRP B 1 102 ? -23.25 4.836 4.27 1 90.81 102 TRP B CA 1
ATOM 3282 C C . TRP B 1 102 ? -23.734 4.871 5.715 1 90.81 102 TRP B C 1
ATOM 3284 O O . TRP B 1 102 ? -23.609 5.895 6.391 1 90.81 102 TRP B O 1
ATOM 3294 N N . ASP B 1 103 ? -24.188 3.75 6.227 1 89.5 103 ASP B N 1
ATOM 3295 C CA . ASP B 1 103 ? -24.938 3.691 7.469 1 89.5 103 ASP B CA 1
ATOM 3296 C C . ASP B 1 103 ? -24.141 4.262 8.633 1 89.5 103 ASP B C 1
ATOM 3298 O O . ASP B 1 103 ? -24.656 5.043 9.43 1 89.5 103 ASP B O 1
ATOM 3302 N N . PRO B 1 104 ? -22.922 4.02 8.688 1 91.5 104 PRO B N 1
ATOM 3303 C CA . PRO B 1 104 ? -22.172 4.461 9.867 1 91.5 104 PRO B CA 1
ATOM 3304 C C . PRO B 1 104 ? -21.859 5.953 9.844 1 91.5 104 PRO B C 1
ATOM 3306 O O . PRO B 1 104 ? -21.438 6.516 10.859 1 91.5 104 PRO B O 1
ATOM 3309 N N . TYR B 1 105 ? -22.125 6.562 8.781 1 91.06 105 TYR B N 1
ATOM 3310 C CA . TYR B 1 105 ? -21.656 7.934 8.617 1 91.06 105 TYR B CA 1
ATOM 3311 C C . TYR B 1 105 ? -22.812 8.922 8.773 1 91.06 105 TYR B C 1
ATOM 3313 O O . TYR B 1 105 ? -23.969 8.578 8.492 1 91.06 105 TYR B O 1
ATOM 3321 N N . THR B 1 106 ? -22.438 10.164 9.234 1 92.31 106 THR B N 1
ATOM 3322 C CA . THR B 1 106 ? -23.422 11.234 9.312 1 92.31 106 THR B CA 1
ATOM 3323 C C . THR B 1 106 ? -23.984 11.57 7.93 1 92.31 106 THR B C 1
ATOM 3325 O O . THR B 1 106 ? -25.203 11.617 7.734 1 92.31 106 THR B O 1
ATOM 3328 N N . CYS B 1 107 ? -23.047 11.766 6.98 1 92.12 107 CYS B N 1
ATOM 3329 C CA . CYS B 1 107 ? -23.453 11.977 5.598 1 92.12 107 CYS B CA 1
ATOM 3330 C C . CYS B 1 107 ? -23.797 10.648 4.922 1 92.12 107 CYS B C 1
ATOM 3332 O O . CYS B 1 107 ? -23.109 9.648 5.121 1 92.12 107 CYS B O 1
ATOM 3334 N N . LYS B 1 108 ? -24.859 10.703 4.086 1 91.75 108 LYS B N 1
ATOM 3335 C CA . LYS B 1 108 ? -25.297 9.484 3.428 1 91.75 108 LYS B CA 1
ATOM 3336 C C . LYS B 1 108 ? -25.047 9.547 1.925 1 91.75 108 LYS B C 1
ATOM 3338 O O . LYS B 1 108 ? -25.516 8.688 1.174 1 91.75 108 LYS B O 1
ATOM 3343 N N . SER B 1 109 ? -24.312 10.633 1.524 1 89.06 109 SER B N 1
ATOM 3344 C CA . SER B 1 109 ? -23.984 10.805 0.115 1 89.06 109 SER B CA 1
ATOM 3345 C C . SER B 1 109 ? -22.719 11.633 -0.055 1 89.06 109 SER B C 1
ATOM 3347 O O . SER B 1 109 ? -22.281 12.32 0.875 1 89.06 109 SER B O 1
ATOM 3349 N N . TYR B 1 110 ? -22.203 11.523 -1.228 1 87.56 110 TYR B N 1
ATOM 3350 C CA . TYR B 1 110 ? -21.016 12.32 -1.507 1 87.56 110 TYR B CA 1
ATOM 3351 C C . TYR B 1 110 ? -21.344 13.805 -1.537 1 87.56 110 TYR B C 1
ATOM 3353 O O . TYR B 1 110 ? -20.531 14.633 -1.117 1 87.56 110 TYR B O 1
ATOM 3361 N N . GLN B 1 111 ? -22.5 14.102 -2.156 1 89.88 111 GLN B N 1
ATOM 3362 C CA . GLN B 1 111 ? -22.906 15.508 -2.176 1 89.88 111 GLN B CA 1
ATOM 3363 C C . GLN B 1 111 ? -22.984 16.078 -0.764 1 89.88 111 GLN B C 1
ATOM 3365 O O . GLN B 1 111 ? -22.578 17.219 -0.525 1 89.88 111 GLN B O 1
ATOM 3370 N N . CYS B 1 112 ? -23.484 15.297 0.121 1 91.81 112 CYS B N 1
ATOM 3371 C CA . CYS B 1 112 ? -23.531 15.688 1.524 1 91.81 112 CYS B CA 1
ATOM 3372 C C . CYS B 1 112 ? -22.125 15.922 2.066 1 91.81 112 CYS B C 1
ATOM 3374 O O . CYS B 1 112 ? -21.891 16.891 2.785 1 91.81 112 CYS B O 1
ATOM 3376 N N . LEU B 1 113 ? -21.219 15.102 1.687 1 91 113 LEU B N 1
ATOM 3377 C CA . LEU B 1 113 ? -19.844 15.211 2.15 1 91 113 LEU B CA 1
ATOM 3378 C C . LEU B 1 113 ? -19.188 16.484 1.613 1 91 113 LEU B C 1
ATOM 3380 O O . LEU B 1 113 ? -18.469 17.172 2.342 1 91 113 LEU B O 1
ATOM 3384 N N . ILE B 1 114 ? -19.438 16.766 0.412 1 91.06 114 ILE B N 1
ATOM 3385 C CA . ILE B 1 114 ? -18.875 17.938 -0.23 1 91.06 114 ILE B CA 1
ATOM 3386 C C . ILE B 1 114 ? -19.391 19.203 0.458 1 91.06 114 ILE B C 1
ATOM 3388 O O . ILE B 1 114 ? -18.641 20.172 0.659 1 91.06 114 ILE B O 1
ATOM 3392 N N . ASN B 1 115 ? -20.625 19.156 0.899 1 91.12 115 ASN B N 1
ATOM 3393 C CA . ASN B 1 115 ? -21.266 20.344 1.461 1 91.12 115 ASN B CA 1
ATOM 3394 C C . ASN B 1 115 ? -21.125 20.391 2.979 1 91.12 115 ASN B C 1
ATOM 3396 O O . ASN B 1 115 ? -21.609 21.312 3.625 1 91.12 115 ASN B O 1
ATOM 3400 N N . ARG B 1 116 ? -20.484 19.484 3.482 1 89.94 116 ARG B N 1
ATOM 3401 C CA . ARG B 1 116 ? -20.453 19.328 4.93 1 89.94 116 ARG B CA 1
ATOM 3402 C C . ARG B 1 116 ? -19.797 20.531 5.605 1 89.94 116 ARG B C 1
ATOM 3404 O O . ARG B 1 116 ? -20.078 20.812 6.77 1 89.94 116 ARG B O 1
ATOM 3411 N N . ASN B 1 117 ? -18.906 21.188 4.949 1 86.06 117 ASN B N 1
ATOM 3412 C CA . ASN B 1 117 ? -18.234 22.359 5.508 1 86.06 117 ASN B CA 1
ATOM 3413 C C . ASN B 1 117 ? -19.219 23.484 5.762 1 86.06 117 ASN B C 1
ATOM 3415 O O . ASN B 1 117 ? -18.922 24.422 6.504 1 86.06 117 ASN B O 1
ATOM 3419 N N . LYS B 1 118 ? -20.359 23.438 5.242 1 86 118 LYS B N 1
ATOM 3420 C CA . LYS B 1 118 ? -21.391 24.453 5.414 1 86 118 LYS B CA 1
ATOM 3421 C C . LYS B 1 118 ? -22.281 24.141 6.613 1 86 118 LYS B C 1
ATOM 3423 O O . LYS B 1 118 ? -23.078 24.969 7.027 1 86 118 LYS B O 1
ATOM 3428 N N . PHE B 1 119 ? -22.156 22.938 7.129 1 85.44 119 PHE B N 1
ATOM 3429 C CA . PHE B 1 119 ? -22.969 22.531 8.266 1 85.44 119 PHE B CA 1
ATOM 3430 C C . PHE B 1 119 ? -22.312 22.922 9.578 1 85.44 119 PHE B C 1
ATOM 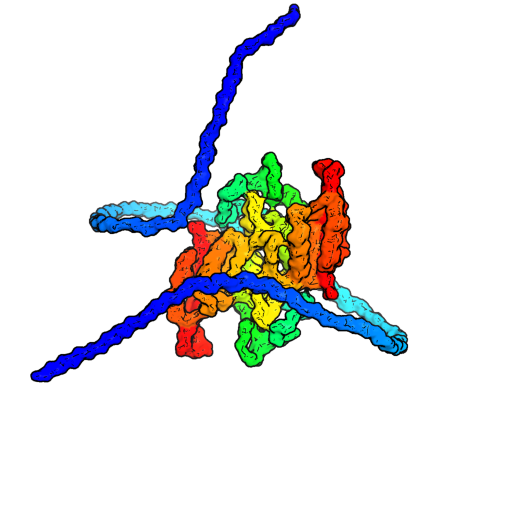3432 O O . PHE B 1 119 ? -21.094 23 9.672 1 85.44 119 PHE B O 1
ATOM 3439 N N . PRO B 1 120 ? -23.156 23.25 10.484 1 83.94 120 PRO B N 1
ATOM 3440 C CA . PRO B 1 120 ? -22.578 23.516 11.805 1 83.94 120 PRO B CA 1
ATOM 3441 C C . PRO B 1 120 ? -21.938 22.266 12.422 1 83.94 120 PRO B C 1
ATOM 3443 O O . PRO B 1 120 ? -22.266 21.141 12.023 1 83.94 120 PRO B O 1
ATOM 3446 N N . GLY B 1 121 ? -20.953 22.531 13.305 1 78.94 121 GLY B N 1
ATOM 3447 C CA . GLY B 1 121 ? -20.344 21.406 13.992 1 78.94 121 GLY B CA 1
ATOM 3448 C C . GLY B 1 121 ? -18.891 21.188 13.609 1 78.94 121 GLY B C 1
ATOM 3449 O O . GLY B 1 121 ? -18.344 21.922 12.773 1 78.94 121 GLY B O 1
ATOM 3450 N N . HIS B 1 122 ? -18.234 20.328 14.406 1 75.38 122 HIS B N 1
ATOM 3451 C CA . HIS B 1 122 ? -16.828 20.016 14.195 1 75.38 122 HIS B CA 1
ATOM 3452 C C . HIS B 1 122 ? -16.656 18.625 13.578 1 75.38 122 HIS B C 1
ATOM 3454 O O . HIS B 1 122 ? -17.219 17.641 14.086 1 75.38 122 HIS B O 1
ATOM 3460 N N . PHE B 1 123 ? -16.172 18.656 12.375 1 71.19 123 PHE B N 1
ATOM 3461 C CA . PHE B 1 123 ? -15.859 17.422 11.695 1 71.19 123 PHE B CA 1
ATOM 3462 C C . PHE B 1 123 ? -14.375 17.344 11.375 1 71.19 123 PHE B C 1
ATOM 3464 O O . PHE B 1 123 ? -13.742 18.359 11.094 1 71.19 123 PHE B O 1
ATOM 3471 N N . ASP B 1 124 ? -13.906 16.109 11.57 1 73.06 124 ASP B N 1
ATOM 3472 C CA . ASP B 1 124 ? -12.562 15.898 11.039 1 73.06 124 ASP B CA 1
ATOM 3473 C C . ASP B 1 124 ? -12.555 16.031 9.516 1 73.06 124 ASP B C 1
ATOM 3475 O O . ASP B 1 124 ? -13.391 15.438 8.828 1 73.06 124 ASP B O 1
ATOM 3479 N N . CYS B 1 125 ? -11.742 16.812 9.055 1 81.56 125 CYS B N 1
ATOM 3480 C CA . CYS B 1 125 ? -11.633 17.047 7.625 1 81.56 125 CYS B CA 1
ATOM 3481 C C . CYS B 1 125 ? -12.961 17.516 7.043 1 81.56 125 CYS B C 1
ATOM 3483 O O . CYS B 1 125 ? -13.523 16.859 6.16 1 81.56 125 CYS B O 1
ATOM 3485 N N . LYS B 1 126 ? -13.406 18.547 7.469 1 82.25 126 LYS B N 1
ATOM 3486 C CA . LYS B 1 126 ? -14.711 19.109 7.117 1 82.25 126 LYS B CA 1
ATOM 3487 C C . LYS B 1 126 ? -14.773 19.453 5.633 1 82.25 126 LYS B C 1
ATOM 3489 O O . LYS B 1 126 ? -15.828 19.328 5.008 1 82.25 126 LYS B O 1
ATOM 3494 N N . ASP B 1 127 ? -13.719 19.812 5.074 1 87.19 127 ASP B N 1
ATOM 3495 C CA . ASP B 1 127 ? -13.758 20.281 3.693 1 87.19 127 ASP B CA 1
ATOM 3496 C C . ASP B 1 127 ? -12.922 19.375 2.783 1 87.19 127 ASP B C 1
ATOM 3498 O O . ASP B 1 127 ? -12.641 19.734 1.638 1 87.19 127 ASP B O 1
ATOM 3502 N N . CYS B 1 128 ? -12.562 18.219 3.229 1 89.81 128 CYS B N 1
ATOM 3503 C CA . CYS B 1 128 ? -11.625 17.375 2.502 1 89.81 128 CYS B CA 1
ATOM 3504 C C . CYS B 1 128 ? -12.258 16.828 1.228 1 89.81 128 CYS B C 1
ATOM 3506 O O . CYS B 1 128 ? -11.562 16.578 0.242 1 89.81 128 CYS B O 1
ATOM 3508 N N . PHE B 1 129 ? -13.57 16.672 1.228 1 91.31 129 PHE B N 1
ATOM 3509 C CA . PHE B 1 129 ? -14.219 16.047 0.089 1 91.31 129 PHE B CA 1
ATOM 3510 C C . PHE B 1 129 ? -14.539 17.062 -0.992 1 91.31 129 PHE B C 1
ATOM 3512 O O . PHE B 1 129 ? -14.875 16.703 -2.119 1 91.31 129 PHE B O 1
ATOM 3519 N N . ASP B 1 130 ? -14.461 18.344 -0.555 1 91.5 130 ASP B N 1
ATOM 3520 C CA . ASP B 1 130 ? -14.57 19.391 -1.559 1 91.5 130 ASP B CA 1
ATOM 3521 C C . ASP B 1 130 ? -13.227 19.625 -2.254 1 91.5 130 ASP B C 1
ATOM 3523 O O . ASP B 1 130 ? -12.453 20.5 -1.848 1 91.5 130 ASP B O 1
ATOM 3527 N N . LEU B 1 131 ? -13.047 18.953 -3.336 1 92.94 131 LEU B N 1
ATOM 3528 C CA . LEU B 1 131 ? -11.766 18.969 -4.027 1 92.94 131 LEU B CA 1
ATOM 3529 C C . LEU B 1 131 ? -11.547 20.312 -4.734 1 92.94 131 LEU B C 1
ATOM 3531 O O . LEU B 1 131 ? -10.422 20.625 -5.129 1 92.94 131 LEU B O 1
ATOM 3535 N N . GLN B 1 132 ? -12.602 21.047 -4.938 1 90.75 132 GLN B N 1
ATOM 3536 C CA . GLN B 1 132 ? -12.5 22.328 -5.621 1 90.75 132 GLN B CA 1
ATOM 3537 C C . GLN B 1 132 ? -12.258 23.469 -4.629 1 90.75 132 GLN B C 1
ATOM 3539 O O . GLN B 1 132 ? -12.047 24.609 -5.031 1 90.75 132 GLN B O 1
ATOM 3544 N N . GLY B 1 133 ? -12.305 23.141 -3.387 1 90.31 133 GLY B N 1
ATOM 3545 C CA . GLY B 1 133 ? -12.016 24.125 -2.355 1 90.31 133 GLY B CA 1
ATOM 3546 C C . GLY B 1 133 ? -10.539 24.234 -2.027 1 90.31 133 GLY B C 1
ATOM 3547 O O . GLY B 1 133 ? -9.703 24.391 -2.924 1 90.31 133 GLY B O 1
ATOM 3548 N N . ARG B 1 134 ? -10.18 24.109 -0.758 1 87.19 134 ARG B N 1
ATOM 3549 C CA . ARG B 1 134 ? -8.812 24.266 -0.283 1 87.19 134 ARG B CA 1
ATOM 3550 C C . ARG B 1 134 ? -7.91 23.172 -0.859 1 87.19 134 ARG B C 1
ATOM 3552 O O . ARG B 1 134 ? -6.719 23.391 -1.072 1 87.19 134 ARG B O 1
ATOM 3559 N N . GLU B 1 135 ? -8.453 22.016 -1.057 1 90.56 135 GLU B N 1
ATOM 3560 C CA . GLU B 1 135 ? -7.691 20.875 -1.562 1 90.56 135 GLU B CA 1
ATOM 3561 C C . GLU B 1 135 ? -7.047 21.203 -2.908 1 90.56 135 GLU B C 1
ATOM 3563 O O . GLU B 1 135 ? -5.98 20.672 -3.232 1 90.56 135 GLU B O 1
ATOM 3568 N N . LYS B 1 136 ? -7.641 22.078 -3.602 1 91.31 136 LYS B N 1
ATOM 3569 C CA . LYS B 1 136 ? -7.211 22.391 -4.965 1 91.31 136 LYS B CA 1
ATOM 3570 C C . LYS B 1 136 ? -5.816 23.016 -4.977 1 91.31 136 LYS B C 1
ATOM 3572 O O . LYS B 1 136 ? -5.051 22.812 -5.922 1 91.31 136 LYS B O 1
ATOM 3577 N N . ARG B 1 137 ? -5.453 23.656 -3.967 1 93.62 137 ARG B N 1
ATOM 3578 C CA . ARG B 1 137 ? -4.215 24.438 -3.988 1 93.62 137 ARG B CA 1
ATOM 3579 C C . ARG B 1 137 ? -3.182 23.844 -3.035 1 93.62 137 ARG B C 1
ATOM 3581 O O . ARG B 1 137 ? -2.057 24.328 -2.943 1 93.62 137 ARG B O 1
ATOM 3588 N N . ARG B 1 138 ? -3.51 22.797 -2.441 1 93.88 138 ARG B N 1
ATOM 3589 C CA . ARG B 1 138 ? -2.623 22.219 -1.431 1 93.88 138 ARG B CA 1
ATOM 3590 C C . ARG B 1 138 ? -1.289 21.812 -2.043 1 93.88 138 ARG B C 1
ATOM 3592 O O . ARG B 1 138 ? -1.255 21.219 -3.125 1 93.88 138 ARG B O 1
ATOM 3599 N N . TRP B 1 139 ? -0.168 22.203 -1.436 1 97 139 TRP B N 1
ATOM 3600 C CA . TRP B 1 139 ? 1.226 21.828 -1.671 1 97 139 TRP B CA 1
ATOM 3601 C C . TRP B 1 139 ? 1.708 22.359 -3.016 1 97 139 TRP B C 1
ATOM 3603 O O . TRP B 1 139 ? 2.707 21.891 -3.559 1 97 139 TRP B O 1
ATOM 3613 N N . LEU B 1 140 ? 0.979 23.328 -3.584 1 96.06 140 LEU B N 1
ATOM 3614 C CA . LEU B 1 140 ? 1.384 23.891 -4.867 1 96.06 140 LEU B CA 1
ATOM 3615 C C . LEU B 1 140 ? 2.238 25.141 -4.664 1 96.06 140 LEU B C 1
ATOM 3617 O O . LEU B 1 140 ? 2.895 25.609 -5.598 1 96.06 140 LEU B O 1
ATOM 3621 N N . TYR B 1 141 ? 2.184 25.656 -3.412 1 94.94 141 TYR B N 1
ATOM 3622 C CA . TYR B 1 141 ? 2.963 26.844 -3.076 1 94.94 141 TYR B CA 1
ATOM 3623 C C . TYR B 1 141 ? 3.873 26.578 -1.883 1 94.94 141 TYR B C 1
ATOM 3625 O O . TYR B 1 141 ? 3.629 25.656 -1.1 1 94.94 141 TYR B O 1
ATOM 3633 N N . ASP B 1 142 ? 4.914 27.344 -1.787 1 95.88 142 ASP B N 1
ATOM 3634 C CA . ASP B 1 142 ? 5.922 27.203 -0.743 1 95.88 142 ASP B CA 1
ATOM 3635 C C . ASP B 1 142 ? 6.086 28.484 0.054 1 95.88 142 ASP B C 1
ATOM 3637 O O . ASP B 1 142 ? 6.883 29.359 -0.316 1 95.88 142 ASP B O 1
ATOM 3641 N N . ARG B 1 143 ? 5.355 28.641 1.141 1 92.44 143 ARG B N 1
ATOM 3642 C CA . ARG B 1 143 ? 5.375 29.859 1.948 1 92.44 143 ARG B CA 1
ATOM 3643 C C . ARG B 1 143 ? 5.16 29.531 3.424 1 92.44 143 ARG B C 1
ATOM 3645 O O . ARG B 1 143 ? 4.086 29.078 3.816 1 92.44 143 ARG B O 1
ATOM 3652 N N . GLY B 1 144 ? 6.191 29.844 4.176 1 93.38 144 GLY B N 1
ATOM 3653 C CA . GLY B 1 144 ? 6.082 29.656 5.613 1 93.38 144 GLY B CA 1
ATOM 3654 C C . GLY B 1 144 ? 5.863 28.203 6.004 1 93.38 144 GLY B C 1
ATOM 3655 O O . GLY B 1 144 ? 6.668 27.328 5.66 1 93.38 144 GLY B O 1
ATOM 3656 N N . LEU B 1 145 ? 4.621 27.969 6.59 1 94.94 145 LEU B N 1
ATOM 3657 C CA . LEU B 1 145 ? 4.258 26.641 7.07 1 94.94 145 LEU B CA 1
ATOM 3658 C C . LEU B 1 145 ? 3.869 25.734 5.91 1 94.94 145 LEU B C 1
ATOM 3660 O O . LEU B 1 145 ? 3.854 24.5 6.059 1 94.94 145 LEU B O 1
ATOM 3664 N N . ASP B 1 146 ? 3.57 26.375 4.836 1 96.31 146 ASP B N 1
ATOM 3665 C CA . ASP B 1 146 ? 3.119 25.625 3.664 1 96.31 146 ASP B CA 1
ATOM 3666 C C . ASP B 1 146 ? 4.293 25.266 2.752 1 96.31 146 ASP B C 1
ATOM 3668 O O . ASP B 1 146 ? 4.797 26.125 2.023 1 96.31 146 ASP B O 1
ATOM 3672 N N . TYR B 1 147 ? 4.699 24.016 2.822 1 98.12 147 TYR B N 1
ATOM 3673 C CA . TYR B 1 147 ? 5.766 23.578 1.924 1 98.12 147 TYR B CA 1
ATOM 3674 C C . TYR B 1 147 ? 5.199 23.125 0.583 1 98.12 147 TYR B C 1
ATOM 3676 O O . TYR B 1 147 ? 4.16 22.469 0.532 1 98.12 147 TYR B O 1
ATOM 3684 N N . GLY B 1 148 ? 5.852 23.469 -0.497 1 98.44 148 GLY B N 1
ATOM 3685 C CA . GLY B 1 148 ? 5.492 22.984 -1.821 1 98.44 148 GLY B CA 1
ATOM 3686 C C . GLY B 1 148 ? 6.141 21.672 -2.168 1 98.44 148 GLY B C 1
ATOM 3687 O O . GLY B 1 148 ? 7.301 21.422 -1.828 1 98.44 148 GLY B O 1
ATOM 3688 N N . ILE B 1 149 ? 5.422 20.844 -2.912 1 98.38 149 ILE B N 1
ATOM 3689 C CA . ILE B 1 149 ? 5.902 19.516 -3.279 1 98.38 149 ILE B CA 1
ATOM 3690 C C . ILE B 1 149 ? 7.18 19.641 -4.109 1 98.38 149 ILE B C 1
ATOM 3692 O O . ILE B 1 149 ? 8.148 18.922 -3.873 1 98.38 149 ILE B O 1
ATOM 3696 N N . ASP B 1 150 ? 7.195 20.547 -5.023 1 97.94 150 ASP B N 1
ATOM 3697 C CA . ASP B 1 150 ? 8.352 20.672 -5.902 1 97.94 150 ASP B CA 1
ATOM 3698 C C . ASP B 1 150 ? 9.594 21.094 -5.113 1 97.94 150 ASP B C 1
ATOM 3700 O O . ASP B 1 150 ? 10.688 20.578 -5.344 1 97.94 150 ASP B O 1
ATOM 3704 N N . GLN B 1 151 ? 9.398 22.031 -4.203 1 98.19 151 GLN B N 1
ATOM 3705 C CA . GLN B 1 151 ? 10.508 22.484 -3.371 1 98.19 151 GLN B CA 1
ATOM 3706 C C . GLN B 1 151 ? 11.023 21.359 -2.482 1 98.19 151 GLN B C 1
ATOM 3708 O O . GLN B 1 151 ? 12.234 21.203 -2.291 1 98.19 151 GLN B O 1
ATOM 3713 N N . VAL B 1 152 ? 10.133 20.562 -1.95 1 98.56 152 VAL B N 1
ATOM 3714 C CA . VAL B 1 152 ? 10.516 19.438 -1.112 1 98.56 152 VAL B CA 1
ATOM 3715 C C . VAL B 1 152 ? 11.281 18.406 -1.947 1 98.56 152 VAL B C 1
ATOM 3717 O O . VAL B 1 152 ? 12.344 17.922 -1.541 1 98.56 152 VAL B O 1
ATOM 3720 N N . LEU B 1 153 ? 10.75 18.047 -3.143 1 98 153 LEU B N 1
ATOM 3721 C CA . LEU B 1 153 ? 11.359 17.031 -3.996 1 98 153 LEU B CA 1
ATOM 3722 C C . LEU B 1 153 ? 12.734 17.484 -4.484 1 98 153 LEU B C 1
ATOM 3724 O O . LEU B 1 153 ? 13.609 16.656 -4.73 1 98 153 LEU B O 1
ATOM 3728 N N . GLN B 1 154 ? 12.961 18.781 -4.5 1 97.44 154 GLN B N 1
ATOM 3729 C CA . GLN B 1 154 ? 14.211 19.344 -4.984 1 97.44 154 GLN B CA 1
ATOM 3730 C C . GLN B 1 154 ? 15.328 19.172 -3.955 1 97.44 154 GLN B C 1
ATOM 3732 O O . GLN B 1 154 ? 16.5 19.344 -4.27 1 97.44 154 GLN B O 1
ATOM 3737 N N . THR B 1 155 ? 14.93 18.812 -2.754 1 97.56 155 THR B N 1
ATOM 3738 C CA . THR B 1 155 ? 15.953 18.594 -1.737 1 97.56 155 THR B CA 1
ATOM 3739 C C . THR B 1 155 ? 16.703 17.297 -1.999 1 97.56 155 THR B C 1
ATOM 3741 O O . THR B 1 155 ? 17.734 17.031 -1.366 1 97.56 155 THR B O 1
ATOM 3744 N N . LYS B 1 156 ? 16.219 16.5 -2.904 1 96.19 156 LYS B N 1
ATOM 3745 C CA . LYS B 1 156 ? 16.844 15.227 -3.275 1 96.19 156 LYS B CA 1
ATOM 3746 C C . LYS B 1 156 ? 17.156 15.188 -4.77 1 96.19 156 LYS B C 1
ATOM 3748 O O . LYS B 1 156 ? 16.562 15.93 -5.551 1 96.19 156 LYS B O 1
ATOM 3753 N N . PRO B 1 157 ? 18.125 14.359 -5.172 1 93.94 157 PRO B N 1
ATOM 3754 C CA . PRO B 1 157 ? 18.344 14.195 -6.613 1 93.94 157 PRO B CA 1
ATOM 3755 C C . PRO B 1 157 ? 17.078 13.766 -7.355 1 93.94 157 PRO B C 1
ATOM 3757 O O . PRO B 1 157 ? 16.234 13.055 -6.797 1 93.94 157 PRO B O 1
ATOM 3760 N N . PRO B 1 158 ? 16.969 14.234 -8.562 1 92.44 158 PRO B N 1
ATOM 3761 C CA . PRO B 1 158 ? 15.766 13.914 -9.336 1 92.44 158 PRO B CA 1
ATOM 3762 C C . PRO B 1 158 ? 15.508 12.414 -9.43 1 92.44 158 PRO B C 1
ATOM 3764 O O . PRO B 1 158 ? 16.453 11.625 -9.531 1 92.44 158 PRO B O 1
ATOM 3767 N N . ARG B 1 159 ? 14.289 12 -9.273 1 89.81 159 ARG B N 1
ATOM 3768 C CA . ARG B 1 159 ? 13.781 10.656 -9.516 1 89.81 159 ARG B CA 1
ATOM 3769 C C . ARG B 1 159 ? 14.25 9.688 -8.438 1 89.81 159 ARG B C 1
ATOM 3771 O O . ARG B 1 159 ? 14.289 8.477 -8.648 1 89.81 159 ARG B O 1
ATOM 3778 N N . THR B 1 160 ? 14.656 10.242 -7.273 1 92.62 160 THR B N 1
ATOM 3779 C CA . THR B 1 160 ? 15.062 9.352 -6.188 1 92.62 160 THR B CA 1
ATOM 3780 C C . THR B 1 160 ? 13.898 9.117 -5.227 1 92.62 160 THR B C 1
ATOM 3782 O O . THR B 1 160 ? 13.906 8.148 -4.461 1 92.62 160 THR B O 1
ATOM 3785 N N . ILE B 1 161 ? 12.969 10 -5.195 1 97.19 161 ILE B N 1
ATOM 3786 C CA . ILE B 1 161 ? 11.727 9.773 -4.469 1 97.19 161 ILE B CA 1
ATOM 3787 C C . ILE B 1 161 ? 10.695 9.148 -5.398 1 97.19 161 ILE B C 1
ATOM 3789 O O . ILE B 1 161 ? 10.266 9.773 -6.375 1 97.19 161 ILE B O 1
ATOM 3793 N N . ARG B 1 162 ? 10.289 7.941 -5.098 1 97.19 162 ARG B N 1
ATOM 3794 C CA . ARG B 1 162 ? 9.43 7.23 -6.039 1 97.19 162 ARG B CA 1
ATOM 3795 C C . ARG B 1 162 ? 8.211 6.645 -5.328 1 97.19 162 ARG B C 1
ATOM 3797 O O . ARG B 1 162 ? 7.141 6.523 -5.926 1 97.19 162 ARG B O 1
ATOM 3804 N N . ILE B 1 163 ? 8.367 6.266 -4.094 1 98.19 163 ILE B N 1
ATOM 3805 C CA . ILE B 1 163 ? 7.297 5.609 -3.357 1 98.19 163 ILE B CA 1
ATOM 3806 C C . ILE B 1 163 ? 7.207 6.191 -1.947 1 98.19 163 ILE B C 1
ATOM 3808 O O . ILE B 1 163 ? 8.211 6.652 -1.396 1 98.19 163 ILE B O 1
ATOM 3812 N N . GLY B 1 164 ? 6.02 6.148 -1.381 1 98.62 164 GLY B N 1
ATOM 3813 C CA . GLY B 1 164 ? 5.883 6.695 -0.04 1 98.62 164 GLY B CA 1
ATOM 3814 C C . GLY B 1 164 ? 4.531 6.402 0.586 1 98.62 164 GLY B C 1
ATOM 3815 O O . GLY B 1 164 ? 3.76 5.598 0.063 1 98.62 164 GLY B O 1
ATOM 3816 N N . LEU B 1 165 ? 4.383 7.008 1.735 1 98.75 165 LEU B N 1
ATOM 3817 C CA . LEU B 1 165 ? 3.191 6.859 2.564 1 98.75 165 LEU B CA 1
ATOM 3818 C C . LEU B 1 165 ? 2.689 8.219 3.045 1 98.75 165 LEU B C 1
ATOM 3820 O O . LEU B 1 165 ? 3.482 9.07 3.449 1 98.75 165 LEU B O 1
ATOM 3824 N N . ASP B 1 166 ? 1.414 8.43 2.914 1 98.44 166 ASP B N 1
ATOM 3825 C CA . ASP B 1 166 ? 0.726 9.562 3.521 1 98.44 166 ASP B CA 1
ATOM 3826 C C . ASP B 1 166 ? -0.146 9.109 4.691 1 98.44 166 ASP B C 1
ATOM 3828 O O . ASP B 1 166 ? -1.172 8.461 4.492 1 98.44 166 ASP B O 1
ATOM 3832 N N . ILE B 1 167 ? 0.235 9.445 5.875 1 98 167 ILE B N 1
ATOM 3833 C CA . ILE B 1 167 ? -0.466 9.016 7.082 1 98 167 ILE B CA 1
ATOM 3834 C C . ILE B 1 167 ? -1.628 9.969 7.363 1 98 167 ILE B C 1
ATOM 3836 O O . ILE B 1 167 ? -1.419 11.156 7.621 1 98 167 ILE B O 1
ATOM 3840 N N . GLY B 1 168 ? -2.783 9.406 7.32 1 94.5 168 GLY B N 1
ATOM 3841 C CA . GLY B 1 168 ? -3.961 10.219 7.586 1 94.5 168 GLY B CA 1
ATOM 3842 C C . GLY B 1 168 ? -4.301 11.164 6.449 1 94.5 168 GLY B C 1
ATOM 3843 O O . GLY B 1 168 ? -4.562 12.344 6.676 1 94.5 168 GLY B O 1
ATOM 3844 N N . GLY B 1 169 ? -4.289 10.812 5.254 1 87 169 GLY B N 1
ATOM 3845 C CA . GLY B 1 169 ? -4.242 11.648 4.066 1 87 169 GLY B CA 1
ATOM 3846 C C . GLY B 1 169 ? -5.609 12.117 3.611 1 87 169 GLY B C 1
ATOM 3847 O O . GLY B 1 169 ? -5.77 12.578 2.479 1 87 169 GLY B O 1
ATOM 3848 N N . GLY B 1 170 ? -6.621 11.992 4.457 1 88.75 170 GLY B N 1
ATOM 3849 C CA . GLY B 1 170 ? -7.922 12.539 4.098 1 88.75 170 GLY B CA 1
ATOM 3850 C C . GLY B 1 170 ? -8.461 11.977 2.795 1 88.75 170 GLY B C 1
ATOM 3851 O O . GLY B 1 170 ? -8.625 10.766 2.654 1 88.75 170 GLY B O 1
ATOM 3852 N N . SER B 1 171 ? -8.555 12.977 1.73 1 91.5 171 SER B N 1
ATOM 3853 C CA . SER B 1 171 ? -9.156 12.617 0.45 1 91.5 171 SER B CA 1
ATOM 3854 C C . SER B 1 171 ? -8.102 12.133 -0.54 1 91.5 171 SER B C 1
ATOM 3856 O O . SER B 1 171 ? -8.398 11.938 -1.72 1 91.5 171 SER B O 1
ATOM 3858 N N . GLY B 1 172 ? -6.902 11.953 -0.129 1 96.31 172 GLY B N 1
ATOM 3859 C CA . GLY B 1 172 ? -5.871 11.406 -0.996 1 96.31 172 GLY B CA 1
ATOM 3860 C C . GLY B 1 172 ? -5.25 12.445 -1.912 1 96.31 172 GLY B C 1
ATOM 3861 O O . GLY B 1 172 ? -4.59 12.094 -2.895 1 96.31 172 GLY B O 1
ATOM 3862 N N . THR B 1 173 ? -5.406 13.758 -1.614 1 96.69 173 THR B N 1
ATOM 3863 C CA . THR B 1 173 ? -4.938 14.82 -2.496 1 96.69 173 THR B CA 1
ATOM 3864 C C . THR B 1 173 ? -3.416 14.812 -2.596 1 96.69 173 THR B C 1
ATOM 3866 O O . THR B 1 173 ? -2.857 15.039 -3.672 1 96.69 173 THR B O 1
ATOM 3869 N N . PHE B 1 174 ? -2.779 14.531 -1.485 1 98.12 174 PHE B N 1
ATOM 3870 C CA . PHE B 1 174 ? -1.324 14.453 -1.523 1 98.12 174 PHE B CA 1
ATOM 3871 C C . PHE B 1 174 ? -0.868 13.367 -2.492 1 98.12 174 PHE B C 1
ATOM 3873 O O . PHE B 1 174 ? 0.027 13.594 -3.309 1 98.12 174 PHE B O 1
ATOM 3880 N N . ALA B 1 175 ? -1.466 12.219 -2.426 1 98.25 175 ALA B N 1
ATOM 3881 C CA . ALA B 1 175 ? -1.146 11.109 -3.32 1 98.25 175 ALA B CA 1
ATOM 3882 C C . ALA B 1 175 ? -1.409 11.492 -4.777 1 98.25 175 ALA B C 1
ATOM 3884 O O . ALA B 1 175 ? -0.623 11.148 -5.664 1 98.25 175 ALA B O 1
ATOM 3885 N N . ALA B 1 176 ? -2.451 12.156 -4.992 1 97.31 176 ALA B N 1
ATOM 3886 C CA . ALA B 1 176 ? -2.789 12.578 -6.348 1 97.31 176 ALA B CA 1
ATOM 3887 C C . ALA B 1 176 ? -1.728 13.516 -6.91 1 97.31 176 ALA B C 1
ATOM 3889 O O . ALA B 1 176 ? -1.293 13.359 -8.055 1 97.31 176 ALA B O 1
ATOM 3890 N N . ARG B 1 177 ? -1.293 14.469 -6.117 1 97.56 177 ARG B N 1
ATOM 3891 C CA . ARG B 1 177 ? -0.271 15.414 -6.543 1 97.56 177 ARG B CA 1
ATOM 3892 C C . ARG B 1 177 ? 1.047 14.711 -6.836 1 97.56 177 ARG B C 1
ATOM 3894 O O . ARG B 1 177 ? 1.729 15.039 -7.812 1 97.56 177 ARG B O 1
ATOM 3901 N N . MET B 1 178 ? 1.332 13.82 -6.02 1 98.12 178 MET B N 1
ATOM 3902 C CA . MET B 1 178 ? 2.582 13.078 -6.188 1 98.12 178 MET B CA 1
ATOM 3903 C C . MET B 1 178 ? 2.529 12.195 -7.43 1 98.12 178 MET B C 1
ATOM 3905 O O . MET B 1 178 ? 3.531 12.039 -8.133 1 98.12 178 MET B O 1
ATOM 3909 N N . ARG B 1 179 ? 1.375 11.586 -7.672 1 96.94 179 ARG B N 1
ATOM 3910 C CA . ARG B 1 179 ? 1.211 10.75 -8.852 1 96.94 179 ARG B CA 1
ATOM 3911 C C . ARG B 1 179 ? 1.479 11.547 -10.125 1 96.94 179 ARG B C 1
ATOM 3913 O O . ARG B 1 179 ? 2.031 11.016 -11.094 1 96.94 179 ARG B O 1
ATOM 3920 N N . GLU B 1 180 ? 1.138 12.82 -10.133 1 94.75 180 GLU B N 1
ATOM 3921 C CA . GLU B 1 180 ? 1.418 13.703 -11.258 1 94.75 180 GLU B CA 1
ATOM 3922 C C . GLU B 1 180 ? 2.92 13.82 -11.508 1 94.75 180 GLU B C 1
ATOM 3924 O O . GLU B 1 180 ? 3.346 14.219 -12.594 1 94.75 180 GLU B O 1
ATOM 3929 N N . ARG B 1 181 ? 3.619 13.492 -10.531 1 95.12 181 ARG B N 1
ATOM 3930 C CA . ARG B 1 181 ? 5.074 13.57 -10.602 1 95.12 181 ARG B CA 1
ATOM 3931 C C . ARG B 1 181 ? 5.691 12.172 -10.664 1 95.12 181 ARG B C 1
ATOM 3933 O O . ARG B 1 181 ? 6.879 12 -10.391 1 95.12 181 ARG B O 1
ATOM 3940 N N . ASN B 1 182 ? 4.879 11.172 -10.953 1 93.94 182 ASN B N 1
ATOM 3941 C CA . ASN B 1 182 ? 5.262 9.773 -11.125 1 93.94 182 ASN B CA 1
ATOM 3942 C C . ASN B 1 182 ? 5.75 9.164 -9.812 1 93.94 182 ASN B C 1
ATOM 3944 O O . ASN B 1 182 ? 6.688 8.359 -9.805 1 93.94 182 ASN B O 1
ATOM 3948 N N . ILE B 1 183 ? 5.25 9.648 -8.75 1 97.31 183 ILE B N 1
ATOM 3949 C CA . ILE B 1 183 ? 5.543 9.117 -7.426 1 97.31 183 ILE B CA 1
ATOM 3950 C C . ILE B 1 183 ? 4.301 8.43 -6.859 1 97.31 183 ILE B C 1
ATOM 3952 O O . ILE B 1 183 ? 3.211 9 -6.867 1 97.31 183 ILE B O 1
ATOM 3956 N N . THR B 1 184 ? 4.441 7.227 -6.43 1 98.12 184 THR B N 1
ATOM 3957 C CA . THR B 1 184 ? 3.312 6.465 -5.91 1 98.12 184 THR B CA 1
ATOM 3958 C C . THR B 1 184 ? 3.236 6.582 -4.391 1 98.12 184 THR B C 1
ATOM 3960 O O . THR B 1 184 ? 4.176 6.207 -3.686 1 98.12 184 THR B O 1
ATOM 3963 N N . ILE B 1 185 ? 2.133 7.129 -3.912 1 98.56 185 ILE B N 1
ATOM 3964 C CA . ILE B 1 185 ? 1.9 7.305 -2.482 1 98.56 185 ILE B CA 1
ATOM 3965 C C . ILE B 1 185 ? 0.705 6.461 -2.047 1 98.56 185 ILE B C 1
ATOM 3967 O O . ILE B 1 185 ? -0.356 6.504 -2.676 1 98.56 185 ILE B O 1
ATOM 3971 N N . ILE B 1 186 ? 0.914 5.68 -1.024 1 98.19 186 ILE B N 1
ATOM 3972 C CA . ILE B 1 186 ? -0.189 5.012 -0.34 1 98.19 186 ILE B CA 1
ATOM 3973 C C . ILE B 1 186 ? -0.701 5.898 0.795 1 98.19 186 ILE B C 1
ATOM 3975 O O . ILE B 1 186 ? 0.089 6.512 1.515 1 98.19 186 ILE B O 1
ATOM 3979 N N . THR B 1 187 ? -2.016 5.918 0.918 1 98.12 187 THR B N 1
ATOM 3980 C CA . THR B 1 187 ? -2.605 6.793 1.924 1 98.12 187 THR B CA 1
ATOM 3981 C C . THR B 1 187 ? -3.314 5.98 3.002 1 98.12 187 THR B C 1
ATOM 3983 O O . THR B 1 187 ? -4.16 5.137 2.693 1 98.12 187 THR B O 1
ATOM 3986 N N . SER B 1 188 ? -2.959 6.195 4.262 1 97.69 188 SER B N 1
ATOM 3987 C CA . SER B 1 188 ? -3.697 5.555 5.348 1 97.69 188 SER B CA 1
ATOM 3988 C C . SER B 1 188 ? -4.891 6.402 5.781 1 97.69 188 SER B C 1
ATOM 3990 O O . SER B 1 188 ? -4.797 7.629 5.832 1 97.69 188 SER B O 1
ATOM 3992 N N . SER B 1 189 ? -5.977 5.785 5.992 1 93.75 189 SER B N 1
ATOM 3993 C CA . SER B 1 189 ? -7.168 6.457 6.504 1 93.75 189 SER B CA 1
ATOM 3994 C C . SER B 1 189 ? -7.996 5.52 7.379 1 93.75 189 SER B C 1
ATOM 3996 O O . SER B 1 189 ? -8.008 4.309 7.156 1 93.75 189 SER B O 1
ATOM 3998 N N . MET B 1 190 ? -8.766 6.117 8.359 1 90.81 190 MET B N 1
ATOM 3999 C CA . MET B 1 190 ? -9.578 5.336 9.289 1 90.81 190 MET B CA 1
ATOM 4000 C C . MET B 1 190 ? -11.062 5.59 9.07 1 90.81 190 MET B C 1
ATOM 4002 O O . MET B 1 190 ? -11.898 5.117 9.836 1 90.81 190 MET B O 1
ATOM 4006 N N . ASN B 1 191 ? -11.422 6.273 8.031 1 91.12 191 ASN B N 1
ATOM 4007 C CA . ASN B 1 191 ? -12.812 6.574 7.699 1 91.12 191 ASN B CA 1
ATOM 4008 C C . ASN B 1 191 ? -13.516 7.301 8.844 1 91.12 191 ASN B C 1
ATOM 4010 O O . ASN B 1 191 ? -14.641 6.949 9.211 1 91.12 191 ASN B O 1
ATOM 4014 N N . LEU B 1 192 ? -12.805 8.211 9.453 1 88.88 192 LEU B N 1
ATOM 4015 C CA . LEU B 1 192 ? -13.422 8.977 10.539 1 88.88 192 LEU B CA 1
ATOM 4016 C C . LEU B 1 192 ? -14.594 9.812 10.023 1 88.88 192 LEU B C 1
ATOM 4018 O O . LEU B 1 192 ? -14.391 10.82 9.344 1 88.88 192 LEU B O 1
ATOM 4022 N N . ASP B 1 193 ? -15.727 9.438 10.234 1 89.31 193 ASP B N 1
ATOM 4023 C CA . ASP B 1 193 ? -17.031 9.992 9.891 1 89.31 193 ASP B CA 1
ATOM 4024 C C . ASP B 1 193 ? -17.141 10.266 8.398 1 89.31 193 ASP B C 1
ATOM 4026 O O . ASP B 1 193 ? -17.609 11.328 7.984 1 89.31 193 ASP B O 1
ATOM 4030 N N . GLY B 1 194 ? -16.594 9.461 7.574 1 91.62 194 GLY B N 1
ATOM 4031 C CA . GLY B 1 194 ? -16.703 9.461 6.125 1 91.62 194 GLY B CA 1
ATOM 4032 C C . GLY B 1 194 ? -15.984 8.289 5.477 1 91.62 194 GLY B C 1
ATOM 4033 O O . GLY B 1 194 ? -15.094 7.691 6.074 1 91.62 194 GLY B O 1
ATOM 4034 N N . PRO B 1 195 ? -16.391 7.977 4.281 1 92.88 195 PRO B N 1
ATOM 4035 C CA . PRO B 1 195 ? -15.789 6.844 3.568 1 92.88 195 PRO B CA 1
ATOM 4036 C C . PRO B 1 195 ? -14.508 7.219 2.832 1 92.88 195 PRO B C 1
ATOM 4038 O O . PRO B 1 195 ? -14.414 7.047 1.615 1 92.88 195 PRO B O 1
ATOM 4041 N N . PHE B 1 196 ? -13.547 7.621 3.566 1 94.56 196 PHE B N 1
ATOM 4042 C CA . PHE B 1 196 ? -12.305 8.133 3.008 1 94.56 196 PHE B CA 1
ATOM 4043 C C . PHE B 1 196 ? -11.602 7.059 2.186 1 94.56 196 PHE B C 1
ATOM 4045 O O . PHE B 1 196 ? -11.102 7.336 1.093 1 94.56 196 PHE B O 1
ATOM 4052 N N . ASN B 1 197 ? -11.586 5.828 2.668 1 95.5 197 ASN B N 1
ATOM 4053 C CA . ASN B 1 197 ? -10.922 4.758 1.927 1 95.5 197 ASN B CA 1
ATOM 4054 C C . ASN B 1 197 ? -11.555 4.555 0.552 1 95.5 197 ASN B C 1
ATOM 4056 O O . ASN B 1 197 ? -10.852 4.496 -0.457 1 95.5 197 ASN B O 1
ATOM 4060 N N . SER B 1 198 ? -12.859 4.473 0.567 1 93.38 198 SER B N 1
ATOM 4061 C CA . SER B 1 198 ? -13.578 4.297 -0.691 1 93.38 198 SER B CA 1
ATOM 4062 C C . SER B 1 198 ? -13.375 5.492 -1.617 1 93.38 198 SER B C 1
ATOM 4064 O O . SER B 1 198 ? -13.242 5.328 -2.832 1 93.38 198 SER B O 1
ATOM 4066 N N . PHE B 1 199 ? -13.359 6.668 -1.056 1 92.88 199 PHE B N 1
ATOM 4067 C CA . PHE B 1 199 ? -13.172 7.883 -1.839 1 92.88 199 PHE B CA 1
ATOM 4068 C C . PHE B 1 199 ? -11.789 7.918 -2.471 1 92.88 199 PHE B C 1
ATOM 4070 O O . PHE B 1 199 ? -11.648 8.172 -3.668 1 92.88 199 PHE B O 1
ATOM 4077 N N . ILE B 1 200 ? -10.758 7.621 -1.704 1 95.69 200 ILE B N 1
ATOM 4078 C CA . ILE B 1 200 ? -9.391 7.574 -2.205 1 95.69 200 ILE B CA 1
ATOM 4079 C C . ILE B 1 200 ? -9.289 6.555 -3.334 1 95.69 200 ILE B C 1
ATOM 4081 O O . ILE B 1 200 ? -8.711 6.84 -4.387 1 95.69 200 ILE B O 1
ATOM 4085 N N . ALA B 1 201 ? -9.859 5.426 -3.143 1 95.25 201 ALA B N 1
ATOM 4086 C CA . ALA B 1 201 ? -9.844 4.363 -4.145 1 95.25 201 ALA B CA 1
ATOM 4087 C C . ALA B 1 201 ? -10.57 4.801 -5.414 1 95.25 201 ALA B C 1
ATOM 4089 O O . ALA B 1 201 ? -10.141 4.48 -6.523 1 95.25 201 ALA B O 1
ATOM 4090 N N . SER B 1 202 ? -11.648 5.488 -5.227 1 91.44 202 SER B N 1
ATOM 4091 C CA . SER B 1 202 ? -12.43 5.938 -6.371 1 91.44 202 SER B CA 1
ATOM 4092 C C . SER B 1 202 ? -11.633 6.91 -7.238 1 91.44 202 SER B C 1
ATOM 4094 O O . SER B 1 202 ? -11.938 7.086 -8.422 1 91.44 202 SER B O 1
ATOM 4096 N N . ARG B 1 203 ? -10.641 7.445 -6.672 1 92.88 203 ARG B N 1
ATOM 4097 C CA . ARG B 1 203 ? -9.773 8.367 -7.402 1 92.88 203 ARG B CA 1
ATOM 4098 C C . ARG B 1 203 ? -8.625 7.625 -8.078 1 92.88 203 ARG B C 1
ATOM 4100 O O . ARG B 1 203 ? -7.734 8.25 -8.656 1 92.88 203 ARG B O 1
ATOM 4107 N N . GLY B 1 204 ? -8.617 6.332 -7.965 1 94.12 204 GLY B N 1
ATOM 4108 C CA . GLY B 1 204 ? -7.559 5.523 -8.547 1 94.12 204 GLY B CA 1
ATOM 4109 C C . GLY B 1 204 ? -6.293 5.512 -7.703 1 94.12 204 GLY B C 1
ATOM 4110 O O . GLY B 1 204 ? -5.203 5.254 -8.219 1 94.12 204 GLY B O 1
ATOM 4111 N N . LEU B 1 205 ? -6.418 5.91 -6.445 1 96.94 205 LEU B N 1
ATOM 4112 C CA . LEU B 1 205 ? -5.32 5.926 -5.484 1 96.94 205 LEU B CA 1
ATOM 4113 C C . LEU B 1 205 ? -5.477 4.805 -4.461 1 96.94 205 LEU B C 1
ATOM 4115 O O . LEU B 1 205 ? -6.582 4.289 -4.262 1 96.94 205 LEU B O 1
ATOM 4119 N N . ILE B 1 206 ? -4.398 4.395 -3.826 1 97 206 ILE B N 1
ATOM 4120 C CA . ILE B 1 206 ? -4.469 3.234 -2.943 1 97 206 ILE B CA 1
ATOM 4121 C C . ILE B 1 206 ? -4.574 3.697 -1.492 1 97 206 ILE B C 1
ATOM 4123 O O . ILE B 1 206 ? -3.658 4.332 -0.966 1 97 206 ILE B O 1
ATOM 4127 N N . PRO B 1 207 ? -5.66 3.35 -0.886 1 97.62 207 PRO B N 1
ATOM 4128 C CA . PRO B 1 207 ? -5.785 3.543 0.561 1 97.62 207 PRO B CA 1
ATOM 4129 C C . PRO B 1 207 ? -5.402 2.299 1.357 1 97.62 207 PRO B C 1
ATOM 4131 O O . PRO B 1 207 ? -5.605 1.175 0.889 1 97.62 207 PRO B O 1
ATOM 4134 N N . ILE B 1 208 ? -4.801 2.518 2.484 1 97.81 208 ILE B N 1
ATOM 4135 C CA . ILE B 1 208 ? -4.684 1.431 3.451 1 97.81 208 ILE B CA 1
ATOM 4136 C C . ILE B 1 208 ? -5.395 1.814 4.746 1 97.81 208 ILE B C 1
ATOM 4138 O O . ILE B 1 208 ? -5.449 2.992 5.105 1 97.81 208 ILE B O 1
ATOM 4142 N N . HIS B 1 209 ? -5.938 0.83 5.359 1 96.94 209 HIS B N 1
ATOM 4143 C CA . HIS B 1 209 ? -6.68 1.013 6.598 1 96.94 209 HIS B CA 1
ATOM 4144 C C . HIS B 1 209 ? -5.84 0.618 7.809 1 96.94 209 HIS B C 1
ATOM 4146 O O . HIS B 1 209 ? -5.965 -0.498 8.32 1 96.94 209 HIS B O 1
ATOM 4152 N N . VAL B 1 210 ? -5.035 1.532 8.25 1 95.06 210 VAL B N 1
ATOM 4153 C CA . VAL B 1 210 ? -4.105 1.343 9.359 1 95.06 210 VAL B CA 1
ATOM 4154 C C . VAL B 1 210 ? -4.125 2.57 10.273 1 95.06 210 VAL B C 1
ATOM 4156 O O . VAL B 1 210 ? -4.031 3.705 9.797 1 95.06 210 VAL B O 1
ATOM 4159 N N . SER B 1 211 ? -4.285 2.35 11.516 1 92.19 211 SER B N 1
ATOM 4160 C CA . SER B 1 211 ? -4.285 3.451 12.469 1 92.19 211 SER B CA 1
ATOM 4161 C C . SER B 1 211 ? -2.867 3.84 12.875 1 92.19 211 SER B C 1
ATOM 4163 O O . SER B 1 211 ? -1.921 3.086 12.633 1 92.19 211 SER B O 1
ATOM 4165 N N . VAL B 1 212 ? -2.764 4.953 13.516 1 89.56 212 VAL B N 1
ATOM 4166 C CA . VAL B 1 212 ? -1.465 5.465 13.945 1 89.56 212 VAL B CA 1
ATOM 4167 C C . VAL B 1 212 ? -0.917 4.609 15.078 1 89.56 212 VAL B C 1
ATOM 4169 O O . VAL B 1 212 ? 0.27 4.684 15.406 1 89.56 212 VAL B O 1
ATOM 4172 N N . SER B 1 213 ? -1.71 3.865 15.656 1 90.25 213 SER B N 1
ATOM 4173 C CA . SER B 1 213 ? -1.282 3.029 16.781 1 90.25 213 SER B CA 1
ATOM 4174 C C . SER B 1 213 ? -0.783 1.672 16.297 1 90.25 213 SER B C 1
ATOM 4176 O O . SER B 1 213 ? -0.235 0.891 17.078 1 90.25 213 SER B O 1
ATOM 4178 N N . GLN B 1 214 ? -0.998 1.377 15.094 1 93.12 214 GLN B N 1
ATOM 4179 C CA . GLN B 1 214 ? -0.564 0.101 14.531 1 93.12 214 GLN B CA 1
ATOM 4180 C C . GLN B 1 214 ? 0.808 0.226 13.875 1 93.12 214 GLN B C 1
ATOM 4182 O O . GLN B 1 214 ? 1.146 1.278 13.328 1 93.12 214 GLN B O 1
ATOM 4187 N N . ARG B 1 215 ? 1.523 -0.876 13.961 1 95.81 215 ARG B N 1
ATOM 4188 C CA . ARG B 1 215 ? 2.787 -0.913 13.234 1 95.81 215 ARG B CA 1
ATOM 4189 C C . ARG B 1 215 ? 2.559 -0.79 11.734 1 95.81 215 ARG B C 1
ATOM 4191 O O . ARG B 1 215 ? 1.653 -1.421 11.18 1 95.81 215 ARG B O 1
ATOM 4198 N N . LEU B 1 216 ? 3.34 0.052 11.109 1 97.69 216 LEU B N 1
ATOM 4199 C CA . LEU B 1 216 ? 3.209 0.231 9.672 1 97.69 216 LEU B CA 1
ATOM 4200 C C . LEU B 1 216 ? 3.598 -1.044 8.93 1 97.69 216 LEU B C 1
ATOM 4202 O O . LEU B 1 216 ? 4.578 -1.701 9.281 1 97.69 216 LEU B O 1
ATOM 4206 N N . PRO B 1 217 ? 2.877 -1.437 7.898 1 97.5 217 PRO B N 1
ATOM 4207 C CA . PRO B 1 217 ? 3.086 -2.729 7.238 1 97.5 217 PRO B CA 1
ATOM 4208 C C . PRO B 1 217 ? 4.168 -2.674 6.164 1 97.5 217 PRO B C 1
ATOM 4210 O O . PRO B 1 217 ? 3.986 -3.215 5.07 1 97.5 217 PRO B O 1
ATOM 4213 N N . PHE B 1 218 ? 5.277 -2.117 6.453 1 97.75 218 PHE B N 1
ATOM 4214 C CA . PHE B 1 218 ? 6.434 -2.033 5.566 1 97.75 218 PHE B CA 1
ATOM 4215 C C . PHE B 1 218 ? 7.68 -2.58 6.25 1 97.75 218 PHE B C 1
ATOM 4217 O O . PHE B 1 218 ? 7.805 -2.504 7.473 1 97.75 218 PHE B O 1
ATOM 4224 N N . PHE B 1 219 ? 8.492 -3.125 5.457 1 96.5 219 PHE B N 1
ATOM 4225 C CA . PHE B 1 219 ? 9.773 -3.598 5.984 1 96.5 219 PHE B CA 1
ATOM 4226 C C . PHE B 1 219 ? 10.711 -2.428 6.262 1 96.5 219 PHE B C 1
ATOM 4228 O O . PHE B 1 219 ? 10.43 -1.295 5.859 1 96.5 219 PHE B O 1
ATOM 4235 N N . ASP B 1 220 ? 11.773 -2.648 6.984 1 96 220 ASP B N 1
ATOM 4236 C CA . ASP B 1 220 ? 12.758 -1.621 7.312 1 96 220 ASP B CA 1
ATOM 4237 C C . ASP B 1 220 ? 13.367 -1.017 6.047 1 96 220 ASP B C 1
ATOM 4239 O O . ASP B 1 220 ? 13.609 -1.727 5.07 1 96 220 ASP B O 1
ATOM 4243 N N . ASN B 1 221 ? 13.523 0.313 6.062 1 95.75 221 ASN B N 1
ATOM 4244 C CA . ASN B 1 221 ? 14.297 1.013 5.047 1 95.75 221 ASN B CA 1
ATOM 4245 C C . ASN B 1 221 ? 13.688 0.843 3.658 1 95.75 221 ASN B C 1
ATOM 4247 O O . ASN B 1 221 ? 14.398 0.58 2.689 1 95.75 221 ASN B O 1
ATOM 4251 N N . THR B 1 222 ? 12.43 1.034 3.572 1 95.56 222 THR B N 1
ATOM 4252 C CA . THR B 1 222 ? 11.742 0.698 2.33 1 95.56 222 THR B CA 1
ATOM 4253 C C . THR B 1 222 ? 11.281 1.962 1.607 1 95.56 222 THR B C 1
ATOM 4255 O O . THR B 1 222 ? 11.508 2.109 0.404 1 95.56 222 THR B O 1
ATOM 4258 N N . LEU B 1 223 ? 10.758 2.896 2.268 1 97.69 223 LEU B N 1
ATOM 4259 C CA . LEU B 1 223 ? 10.055 4.016 1.657 1 97.69 223 LEU B CA 1
ATOM 4260 C C . LEU B 1 223 ? 10.984 5.207 1.459 1 97.69 223 LEU B C 1
ATOM 4262 O O . LEU B 1 223 ? 11.891 5.434 2.266 1 97.69 223 LEU B O 1
ATOM 4266 N N . ASP B 1 224 ? 10.68 6 0.442 1 97.94 224 ASP B N 1
ATOM 4267 C CA . ASP B 1 224 ? 11.461 7.188 0.139 1 97.94 224 ASP B CA 1
ATOM 4268 C C . ASP B 1 224 ? 10.945 8.398 0.915 1 97.94 224 ASP B C 1
ATOM 4270 O O . ASP B 1 224 ? 11.711 9.32 1.216 1 97.94 224 ASP B O 1
ATOM 4274 N N . ILE B 1 225 ? 9.672 8.367 1.188 1 98.75 225 ILE B N 1
ATOM 4275 C CA . ILE B 1 225 ? 9.078 9.539 1.836 1 98.75 225 ILE B CA 1
ATOM 4276 C C . ILE B 1 225 ? 7.852 9.117 2.639 1 98.75 225 ILE B C 1
ATOM 4278 O O . ILE B 1 225 ? 7.082 8.258 2.201 1 98.75 225 ILE B O 1
ATOM 4282 N N . VAL B 1 226 ? 7.707 9.656 3.816 1 98.88 226 VAL B N 1
ATOM 4283 C CA . VAL B 1 226 ? 6.492 9.578 4.621 1 98.88 226 VAL B CA 1
ATOM 4284 C C . VAL B 1 226 ? 5.98 10.984 4.926 1 98.88 226 VAL B C 1
ATOM 4286 O O . VAL B 1 226 ? 6.754 11.867 5.312 1 98.88 226 VAL B O 1
ATOM 4289 N N . HIS B 1 227 ? 4.766 11.172 4.68 1 98.81 227 HIS B N 1
ATOM 4290 C CA . HIS B 1 227 ? 4.109 12.461 4.875 1 98.81 227 HIS B CA 1
ATOM 4291 C C . HIS B 1 227 ? 2.934 12.336 5.84 1 98.81 227 HIS B C 1
ATOM 4293 O O . HIS B 1 227 ? 2.232 11.32 5.844 1 98.81 227 HIS B O 1
ATOM 4299 N N . SER B 1 228 ? 2.727 13.258 6.664 1 98.12 228 SER B N 1
ATOM 4300 C CA . SER B 1 228 ? 1.52 13.383 7.473 1 98.12 228 SER B CA 1
ATOM 4301 C C . SER B 1 228 ? 1.136 14.844 7.68 1 98.12 228 SER B C 1
ATOM 4303 O O . SER B 1 228 ? 1.985 15.672 8.008 1 98.12 228 SER B O 1
ATOM 4305 N N . MET B 1 229 ? -0.086 15.125 7.473 1 95.81 229 MET B N 1
ATOM 4306 C CA . MET B 1 229 ? -0.589 16.469 7.742 1 95.81 229 MET B CA 1
ATOM 4307 C C . MET B 1 229 ? -1.736 16.422 8.75 1 95.81 229 MET B C 1
ATOM 4309 O O . MET B 1 229 ? -2.746 15.758 8.516 1 95.81 229 MET B O 1
ATOM 4313 N N . HIS B 1 230 ? -1.648 17.062 9.828 1 90.62 230 HIS B N 1
ATOM 4314 C CA . HIS B 1 230 ? -2.666 17.344 10.828 1 90.62 230 HIS B CA 1
ATOM 4315 C C . HIS B 1 230 ? -2.957 16.109 11.68 1 90.62 230 HIS B C 1
ATOM 4317 O O . HIS B 1 230 ? -3.328 16.219 12.852 1 90.62 230 HIS B O 1
ATOM 4323 N N . VAL B 1 231 ? -2.824 14.93 11.156 1 92.56 231 VAL B N 1
ATOM 4324 C CA . VAL B 1 231 ? -3.209 13.734 11.898 1 92.56 231 VAL B CA 1
ATOM 4325 C C . VAL B 1 231 ? -2.225 13.492 13.039 1 92.56 231 VAL B C 1
ATOM 4327 O O . VAL B 1 231 ? -2.631 13.234 14.172 1 92.56 231 VAL B O 1
ATOM 4330 N N . LEU B 1 232 ? -0.994 13.492 12.727 1 95 232 LEU B N 1
ATOM 4331 C CA . LEU B 1 232 ? -0.011 13.461 13.805 1 95 232 LEU B CA 1
ATOM 4332 C C . LEU B 1 232 ? 0.05 14.805 14.523 1 95 232 LEU B C 1
ATOM 4334 O O . LEU B 1 232 ? 0.475 15.805 13.945 1 95 232 LEU B O 1
ATOM 4338 N N . SER B 1 233 ? -0.405 14.844 15.703 1 94.19 233 SER B N 1
ATOM 4339 C CA . SER B 1 233 ? -0.434 16.078 16.469 1 94.19 233 SER B CA 1
ATOM 4340 C C . SER B 1 233 ? -0.538 15.805 17.969 1 94.19 233 SER B C 1
ATOM 4342 O O . SER B 1 233 ? -0.335 14.672 18.406 1 94.19 233 SER B O 1
ATOM 4344 N N . ASN B 1 234 ? -0.869 16.859 18.688 1 93.81 234 ASN B N 1
ATOM 4345 C CA . ASN B 1 234 ? -0.775 16.797 20.141 1 93.81 234 ASN B CA 1
ATOM 4346 C C . ASN B 1 234 ? -1.907 15.977 20.75 1 93.81 234 ASN B C 1
ATOM 4348 O O . ASN B 1 234 ? -1.882 15.664 21.938 1 93.81 234 ASN B O 1
ATOM 4352 N N . TRP B 1 235 ? -2.914 15.562 19.938 1 91.69 235 TRP B N 1
ATOM 4353 C CA . TRP B 1 235 ? -3.984 14.75 20.5 1 91.69 235 TRP B CA 1
ATOM 4354 C C . TRP B 1 235 ? -3.498 13.328 20.766 1 91.69 235 TRP B C 1
ATOM 4356 O O . TRP B 1 235 ? -4.133 12.586 21.516 1 91.69 235 TRP B O 1
ATOM 4366 N N . ILE B 1 236 ? -2.461 12.891 20.156 1 95.06 236 ILE B N 1
ATOM 4367 C CA . ILE B 1 236 ? -1.871 11.578 20.391 1 95.06 236 ILE B CA 1
ATOM 4368 C C . ILE B 1 236 ? -1.02 11.609 21.656 1 95.06 236 ILE B C 1
ATOM 4370 O O . ILE B 1 236 ? -0.159 12.477 21.812 1 95.06 236 ILE B O 1
ATOM 4374 N N . PRO B 1 237 ? -1.236 10.641 22.531 1 96.19 237 PRO B N 1
ATOM 4375 C CA . PRO B 1 237 ? -0.357 10.586 23.688 1 96.19 237 PRO B CA 1
ATOM 4376 C C . PRO B 1 237 ? 1.122 10.523 23.312 1 96.19 237 PRO B C 1
ATOM 4378 O O . PRO B 1 237 ? 1.49 9.852 22.359 1 96.19 237 PRO B O 1
ATOM 4381 N N . ASP B 1 238 ? 1.945 11.164 24.094 1 95.75 238 ASP B N 1
ATOM 4382 C CA . ASP B 1 238 ? 3.354 11.367 23.766 1 95.75 238 ASP B CA 1
ATOM 4383 C C . ASP B 1 238 ? 4.051 10.031 23.5 1 95.75 238 ASP B C 1
ATOM 4385 O O . ASP B 1 238 ? 4.762 9.883 22.5 1 95.75 238 ASP B O 1
ATOM 4389 N N . ALA B 1 239 ? 3.789 9.109 24.391 1 95.69 239 ALA B N 1
ATOM 4390 C CA . ALA B 1 239 ? 4.457 7.816 24.25 1 95.69 239 ALA B CA 1
ATOM 4391 C C . ALA B 1 239 ? 4.055 7.133 22.938 1 95.69 239 ALA B C 1
ATOM 4393 O O . ALA B 1 239 ? 4.898 6.559 22.25 1 95.69 239 ALA B O 1
ATOM 4394 N N . MET B 1 240 ? 2.824 7.211 22.641 1 96.56 240 MET B N 1
ATOM 4395 C CA . MET B 1 240 ? 2.324 6.621 21.391 1 96.56 240 MET B CA 1
ATOM 4396 C C . MET B 1 240 ? 2.867 7.363 20.188 1 96.56 240 MET B C 1
ATOM 4398 O O . MET B 1 240 ? 3.244 6.742 19.188 1 96.56 240 MET B O 1
ATOM 4402 N N . LEU B 1 241 ? 2.861 8.633 20.25 1 97.38 241 LEU B N 1
ATOM 4403 C CA . LEU B 1 241 ? 3.404 9.438 19.172 1 97.38 241 LEU B CA 1
ATOM 4404 C C . LEU B 1 241 ? 4.875 9.102 18.922 1 97.38 241 LEU B C 1
ATOM 4406 O O . LEU B 1 241 ? 5.301 8.945 17.781 1 97.38 241 LEU B O 1
ATOM 4410 N N . GLU B 1 242 ? 5.625 9 19.969 1 97.25 242 GLU B N 1
ATOM 4411 C CA . GLU B 1 242 ? 7.043 8.68 19.844 1 97.25 242 GLU B CA 1
ATOM 4412 C C . GLU B 1 242 ? 7.242 7.316 19.172 1 97.25 242 GLU B C 1
ATOM 4414 O O . GLU B 1 242 ? 8.117 7.156 18.328 1 97.25 242 GLU B O 1
ATOM 4419 N N . LEU B 1 243 ? 6.438 6.332 19.547 1 96.94 243 LEU B N 1
ATOM 4420 C CA . LEU B 1 243 ? 6.504 5.016 18.922 1 96.94 243 LEU B CA 1
ATOM 4421 C C . LEU B 1 243 ? 6.176 5.102 17.438 1 96.94 243 LEU B C 1
ATOM 4423 O O . LEU B 1 243 ? 6.809 4.43 16.609 1 96.94 243 LEU B O 1
ATOM 4427 N N . THR B 1 244 ? 5.184 5.828 17.125 1 97.81 244 THR B N 1
ATOM 4428 C CA . THR B 1 244 ? 4.812 6.031 15.719 1 97.81 244 THR B CA 1
ATOM 4429 C C . THR B 1 244 ? 5.965 6.668 14.945 1 97.81 244 THR B C 1
ATOM 4431 O O . THR B 1 244 ? 6.262 6.258 13.82 1 97.81 244 THR B O 1
ATOM 4434 N N . LEU B 1 245 ? 6.617 7.629 15.539 1 98.12 245 LEU B N 1
ATOM 4435 C CA . LEU B 1 245 ? 7.734 8.305 14.891 1 98.12 245 LEU B CA 1
ATOM 4436 C C . LEU B 1 245 ? 8.906 7.348 14.688 1 98.12 245 LEU B C 1
ATOM 4438 O O . LEU B 1 245 ? 9.578 7.391 13.664 1 98.12 245 LEU B O 1
ATOM 4442 N N . TYR B 1 246 ? 9.156 6.465 15.656 1 98.25 246 TYR B N 1
ATOM 4443 C CA . TYR B 1 246 ? 10.18 5.438 15.484 1 98.25 246 TYR B CA 1
ATOM 4444 C C . TYR B 1 246 ? 9.82 4.496 14.344 1 98.25 246 TYR B C 1
ATOM 4446 O O . TYR B 1 246 ? 10.703 4.059 13.594 1 98.25 246 TYR B O 1
ATOM 4454 N N . ASP B 1 247 ? 8.594 4.184 14.258 1 98.56 247 ASP B N 1
ATOM 4455 C CA . ASP B 1 247 ? 8.156 3.303 13.18 1 98.56 247 ASP B CA 1
ATOM 4456 C C . ASP B 1 247 ? 8.305 3.982 11.82 1 98.56 247 ASP B C 1
ATOM 4458 O O . ASP B 1 247 ? 8.688 3.34 10.836 1 98.56 247 ASP B O 1
ATOM 4462 N N . ILE B 1 248 ? 7.988 5.277 11.773 1 98.56 248 ILE B N 1
ATOM 4463 C CA . ILE B 1 248 ? 8.219 6.047 10.555 1 98.56 248 ILE B CA 1
ATOM 4464 C C . ILE B 1 248 ? 9.703 6.023 10.203 1 98.56 248 ILE B C 1
ATOM 4466 O O . ILE B 1 248 ? 10.07 5.793 9.047 1 98.56 248 ILE B O 1
ATOM 4470 N N . TYR B 1 249 ? 10.516 6.234 11.219 1 98.31 249 TYR B N 1
ATOM 4471 C CA . TYR B 1 249 ? 11.961 6.164 11.039 1 98.31 249 TYR B CA 1
ATOM 4472 C C . TYR B 1 249 ? 12.375 4.797 10.516 1 98.31 249 TYR B C 1
ATOM 4474 O O . TYR B 1 249 ? 13.211 4.699 9.609 1 98.31 249 TYR B O 1
ATOM 4482 N N . ARG B 1 250 ? 11.852 3.781 11 1 97.19 250 ARG B N 1
ATOM 4483 C CA . ARG B 1 250 ? 12.172 2.406 10.633 1 97.19 250 ARG B CA 1
ATOM 4484 C C . ARG B 1 250 ? 11.875 2.154 9.156 1 97.19 250 ARG B C 1
ATOM 4486 O O . ARG B 1 250 ? 12.695 1.564 8.445 1 97.19 250 ARG B O 1
ATOM 4493 N N . VAL B 1 251 ? 10.766 2.594 8.664 1 97.81 251 VAL B N 1
ATOM 4494 C CA . VAL B 1 251 ? 10.312 2.215 7.328 1 97.81 251 VAL B CA 1
ATOM 4495 C C . VAL B 1 251 ? 10.977 3.109 6.281 1 97.81 251 VAL B C 1
ATOM 4497 O O . VAL B 1 251 ? 10.984 2.783 5.094 1 97.81 251 VAL B O 1
ATOM 4500 N N . LEU B 1 252 ? 11.477 4.242 6.699 1 97.69 252 LEU B N 1
ATOM 4501 C CA . LEU B 1 252 ? 12.188 5.109 5.77 1 97.69 252 LEU B CA 1
ATOM 4502 C C . LEU B 1 252 ? 13.57 4.547 5.449 1 97.69 252 LEU B C 1
ATOM 4504 O O . LEU B 1 252 ? 14.273 4.078 6.348 1 97.69 252 LEU B O 1
ATOM 4508 N N . ARG B 1 253 ? 13.945 4.516 4.234 1 95.62 253 ARG B N 1
ATOM 4509 C CA . ARG B 1 253 ? 15.312 4.164 3.871 1 95.62 253 ARG B CA 1
ATOM 4510 C C . ARG B 1 253 ? 16.297 5.246 4.32 1 95.62 253 ARG B C 1
ATOM 4512 O O . ARG B 1 253 ? 15.898 6.391 4.555 1 95.62 253 ARG B O 1
ATOM 4519 N N . PRO B 1 254 ? 17.609 4.906 4.406 1 94.94 254 PRO B N 1
ATOM 4520 C CA . PRO B 1 254 ? 18.578 5.973 4.637 1 94.94 254 PRO B CA 1
ATOM 4521 C C . PRO B 1 254 ? 18.516 7.074 3.582 1 94.94 254 PRO B C 1
ATOM 4523 O O . PRO B 1 254 ? 18.5 6.785 2.381 1 94.94 254 PRO B O 1
ATOM 4526 N N . GLY B 1 255 ? 18.375 8.328 4.012 1 95.5 255 GLY B N 1
ATOM 4527 C CA . GLY B 1 255 ? 18.203 9.461 3.109 1 95.5 255 GLY B CA 1
ATOM 4528 C C . GLY B 1 255 ? 16.75 9.773 2.805 1 95.5 255 GLY B C 1
ATOM 4529 O O . GLY B 1 255 ? 16.453 10.758 2.123 1 95.5 255 GLY B O 1
ATOM 4530 N N . GLY B 1 256 ? 15.898 8.898 3.309 1 97.44 256 GLY B N 1
ATOM 4531 C CA . GLY B 1 256 ? 14.477 9.125 3.09 1 97.44 256 GLY B CA 1
ATOM 4532 C C . GLY B 1 256 ? 13.938 10.328 3.838 1 97.44 256 GLY B C 1
ATOM 4533 O O . GLY B 1 256 ? 14.555 10.805 4.789 1 97.44 256 GLY B O 1
ATOM 4534 N N . LEU B 1 257 ? 12.773 10.836 3.43 1 98.69 257 LEU B N 1
ATOM 4535 C CA . LEU B 1 257 ? 12.227 12.086 3.957 1 98.69 257 LEU B CA 1
ATOM 4536 C C . LEU B 1 257 ? 10.992 11.82 4.809 1 98.69 257 LEU B C 1
ATOM 4538 O O . LEU B 1 257 ? 10.156 10.984 4.453 1 98.69 257 LEU B O 1
ATOM 4542 N N . PHE B 1 258 ? 10.984 12.445 5.926 1 98.88 258 PHE B N 1
ATOM 4543 C CA . PHE B 1 258 ? 9.766 12.578 6.711 1 98.88 258 PHE B CA 1
ATOM 4544 C C . PHE B 1 258 ? 9.25 14.016 6.672 1 98.88 258 PHE B C 1
ATOM 4546 O O . PHE B 1 258 ? 9.93 14.93 7.137 1 98.88 258 PHE B O 1
ATOM 4553 N N . TRP B 1 259 ? 8.102 14.164 6.066 1 98.88 259 TRP B N 1
ATOM 4554 C CA . TRP B 1 259 ? 7.457 15.469 5.926 1 98.88 259 TRP B CA 1
ATOM 4555 C C . TRP B 1 259 ? 6.297 15.609 6.906 1 98.88 259 TRP B C 1
ATOM 4557 O O . TRP B 1 259 ? 5.195 15.125 6.652 1 98.88 259 TRP B O 1
ATOM 4567 N N . LEU B 1 260 ? 6.578 16.219 8.047 1 98.25 260 LEU B N 1
ATOM 4568 C CA . LEU B 1 260 ? 5.578 16.531 9.062 1 98.25 260 LEU B CA 1
ATOM 4569 C C . LEU B 1 260 ? 4.949 17.891 8.812 1 98.25 260 LEU B C 1
ATOM 4571 O O . LEU B 1 260 ? 5.57 18.922 9.086 1 98.25 260 LEU B O 1
ATOM 4575 N N . ASP B 1 261 ? 3.721 17.844 8.328 1 97.06 261 ASP B N 1
ATOM 4576 C CA . ASP B 1 261 ? 3.051 19.016 7.773 1 97.06 261 ASP B CA 1
ATOM 4577 C C . ASP B 1 261 ? 1.96 19.516 8.711 1 97.06 261 ASP B C 1
ATOM 4579 O O . ASP B 1 261 ? 0.972 18.828 8.961 1 97.06 261 ASP B O 1
ATOM 4583 N N . HIS B 1 262 ? 2.107 20.797 9.289 1 94.81 262 HIS B N 1
ATOM 4584 C CA . HIS B 1 262 ? 1.123 21.469 10.133 1 94.81 262 HIS B CA 1
ATOM 4585 C C . HIS B 1 262 ? 0.812 20.641 11.375 1 94.81 262 HIS B C 1
ATOM 4587 O O . HIS B 1 262 ? -0.354 20.375 11.672 1 94.81 262 HIS B O 1
ATOM 4593 N N . PHE B 1 263 ? 1.828 20.297 12.094 1 95.94 263 PHE B N 1
ATOM 4594 C CA . PHE B 1 263 ? 1.677 19.672 13.398 1 95.94 263 PHE B CA 1
ATOM 4595 C C . PHE B 1 263 ? 1.13 20.672 14.414 1 95.94 263 PHE B C 1
ATOM 4597 O O . PHE B 1 263 ? 1.732 21.719 14.648 1 95.94 263 PHE B O 1
ATOM 4604 N N . PHE B 1 264 ? 0.022 20.266 15 1 93.69 264 PHE B N 1
ATOM 4605 C CA . PHE B 1 264 ? -0.646 21.156 15.938 1 93.69 264 PHE B CA 1
ATOM 4606 C C . PHE B 1 264 ? -0.234 20.844 17.375 1 93.69 264 PHE B C 1
ATOM 4608 O O . PHE B 1 264 ? -0.199 19.672 17.766 1 93.69 264 PHE B O 1
ATOM 4615 N N . CYS B 1 265 ? 0.112 21.938 18.109 1 92.62 265 CYS B N 1
ATOM 4616 C CA . CYS B 1 265 ? 0.437 21.766 19.516 1 92.62 265 CYS B CA 1
ATOM 4617 C C . CYS B 1 265 ? 0.311 23.078 20.281 1 92.62 265 CYS B C 1
ATOM 4619 O O . CYS B 1 265 ? 0.062 24.125 19.672 1 92.62 265 CYS B O 1
ATOM 4621 N N . GLN B 1 266 ? 0.359 22.891 21.547 1 91.19 266 GLN B N 1
ATOM 4622 C CA . GLN B 1 266 ? 0.475 24.078 22.375 1 91.19 266 GLN B CA 1
ATOM 4623 C C . GLN B 1 266 ? 1.901 24.625 22.359 1 91.19 266 GLN B C 1
ATOM 4625 O O . GLN B 1 266 ? 2.861 23.859 22.25 1 91.19 266 GLN B O 1
ATOM 4630 N N . GLY B 1 267 ? 1.981 25.906 22.516 1 88.38 267 GLY B N 1
ATOM 4631 C CA . GLY B 1 267 ? 3.283 26.547 22.469 1 88.38 267 GLY B CA 1
ATOM 4632 C C . GLY B 1 267 ? 4.285 25.938 23.422 1 88.38 267 GLY B C 1
ATOM 4633 O O . GLY B 1 267 ? 5.434 25.688 23.047 1 88.38 267 GLY B O 1
ATOM 4634 N N . SER B 1 268 ? 3.855 25.734 24.625 1 88.44 268 SER B N 1
ATOM 4635 C CA . SER B 1 268 ? 4.75 25.188 25.641 1 88.44 268 SER B CA 1
ATOM 4636 C C . SER B 1 268 ? 5.203 23.781 25.266 1 88.44 268 SER B C 1
ATOM 4638 O O . SER B 1 268 ? 6.312 23.375 25.625 1 88.44 268 SER B O 1
ATOM 4640 N N . GLN B 1 269 ? 4.41 23.047 24.578 1 92.06 269 GLN B N 1
ATOM 4641 C CA . GLN B 1 269 ? 4.707 21.656 24.203 1 92.06 269 GLN B CA 1
ATOM 4642 C C . GLN B 1 269 ? 5.746 21.609 23.094 1 92.06 269 GLN B C 1
ATOM 4644 O O . GLN B 1 269 ? 6.488 20.625 22.969 1 92.06 269 GLN B O 1
ATOM 4649 N N . LEU B 1 270 ? 5.699 22.562 22.266 1 90.62 270 LEU B N 1
ATOM 4650 C CA . LEU B 1 270 ? 6.574 22.562 21.094 1 90.62 270 LEU B CA 1
ATOM 4651 C C . LEU B 1 270 ? 8.031 22.375 21.516 1 90.62 270 LEU B C 1
ATOM 4653 O O . LEU B 1 270 ? 8.664 21.391 21.109 1 90.62 270 LEU B O 1
ATOM 4657 N N . ASN B 1 271 ? 8.539 23.219 22.359 1 88.94 271 ASN B N 1
ATOM 4658 C CA . ASN B 1 271 ? 9.953 23.219 22.734 1 88.94 271 ASN B CA 1
ATOM 4659 C C . ASN B 1 271 ? 10.234 22.172 23.812 1 88.94 271 ASN B C 1
ATOM 4661 O O . ASN B 1 271 ? 11.328 21.609 23.859 1 88.94 271 ASN B O 1
ATOM 4665 N N . GLN B 1 272 ? 9.258 21.953 24.594 1 93.06 272 GLN B N 1
ATOM 4666 C CA . GLN B 1 272 ? 9.508 21.094 25.766 1 93.06 272 GLN B CA 1
ATOM 4667 C C . GLN B 1 272 ? 9.312 19.625 25.422 1 93.06 272 GLN B C 1
ATOM 4669 O O . GLN B 1 272 ? 9.961 18.75 26 1 93.06 272 GLN B O 1
ATOM 4674 N N . THR B 1 273 ? 8.508 19.375 24.453 1 94.88 273 THR B N 1
ATOM 4675 C CA . THR B 1 273 ? 8.102 18 24.234 1 94.88 273 THR B CA 1
ATOM 4676 C C . THR B 1 273 ? 8.469 17.547 22.812 1 94.88 273 THR B C 1
ATOM 4678 O O . THR B 1 273 ? 9.242 16.609 22.641 1 94.88 273 THR B O 1
ATOM 4681 N N . TYR B 1 274 ? 8.031 18.219 21.859 1 94.5 274 TYR B N 1
ATOM 4682 C CA . TYR B 1 274 ? 8.008 17.641 20.516 1 94.5 274 TYR B CA 1
ATOM 4683 C C . TYR B 1 274 ? 9.344 17.844 19.812 1 94.5 274 TYR B C 1
ATOM 4685 O O . TYR B 1 274 ? 9.812 16.953 19.109 1 94.5 274 TYR B O 1
ATOM 4693 N N . VAL B 1 275 ? 9.945 19.016 19.969 1 92.25 275 VAL B N 1
ATOM 4694 C CA . VAL B 1 275 ? 11.25 19.234 19.359 1 92.25 275 VAL B CA 1
ATOM 4695 C C . VAL B 1 275 ? 12.25 18.219 19.922 1 92.25 275 VAL B C 1
ATOM 4697 O O . VAL B 1 275 ? 12.93 17.531 19.156 1 92.25 275 VAL B O 1
ATOM 4700 N N . PRO B 1 276 ? 12.305 18.062 21.234 1 93.94 276 PRO B N 1
ATOM 4701 C CA . PRO B 1 276 ? 13.211 17.047 21.766 1 93.94 276 PRO B CA 1
ATOM 4702 C C . PRO B 1 276 ? 12.852 15.633 21.297 1 93.94 276 PRO B C 1
ATOM 4704 O O . PRO B 1 276 ? 13.742 14.812 21.078 1 93.94 276 PRO B O 1
ATOM 4707 N N . MET B 1 277 ? 11.648 15.336 21.203 1 94.94 277 MET B N 1
ATOM 4708 C CA . MET B 1 277 ? 11.195 14.023 20.75 1 94.94 277 MET B CA 1
ATOM 4709 C C . MET B 1 277 ? 11.727 13.719 19.344 1 94.94 277 MET B C 1
ATOM 4711 O O . MET B 1 277 ? 12.273 12.641 19.109 1 94.94 277 MET B O 1
ATOM 4715 N N . LEU B 1 278 ? 11.625 14.625 18.438 1 92.19 278 LEU B N 1
ATOM 4716 C CA . LEU B 1 278 ? 12.109 14.43 17.078 1 92.19 278 LEU B CA 1
ATOM 4717 C C . LEU B 1 278 ? 13.625 14.258 17.062 1 92.19 278 LEU B C 1
ATOM 4719 O O . LEU B 1 278 ? 14.156 13.484 16.266 1 92.19 278 LEU B O 1
ATOM 4723 N N . GLY B 1 279 ? 14.273 15 17.922 1 91.69 279 GLY B N 1
ATOM 4724 C CA . GLY B 1 279 ? 15.719 14.852 18.047 1 91.69 279 GLY B CA 1
ATOM 4725 C C . GLY B 1 279 ? 16.141 13.477 18.531 1 91.69 279 GLY B C 1
ATOM 4726 O O . GLY B 1 279 ? 17.094 12.906 18.016 1 91.69 279 GLY B O 1
ATOM 4727 N N . ARG B 1 280 ? 15.445 12.898 19.438 1 95.19 280 ARG B N 1
ATOM 4728 C CA . ARG B 1 280 ? 15.773 11.602 20.016 1 95.19 280 ARG B CA 1
ATOM 4729 C C . ARG B 1 280 ? 15.625 10.492 18.984 1 95.19 280 ARG B C 1
ATOM 4731 O O . ARG B 1 280 ? 16.344 9.492 19.016 1 95.19 280 ARG B O 1
ATOM 4738 N N . ILE B 1 281 ? 14.781 10.641 18.094 1 96 281 ILE B N 1
ATOM 4739 C CA . ILE B 1 281 ? 14.547 9.617 17.094 1 96 281 ILE B CA 1
ATOM 4740 C C . ILE B 1 281 ? 15.75 9.508 16.156 1 96 281 ILE B C 1
ATOM 4742 O O . ILE B 1 281 ? 16.062 8.43 15.656 1 96 281 ILE B O 1
ATOM 4746 N N . GLY B 1 282 ? 16.344 10.602 15.797 1 94.75 282 GLY B N 1
ATOM 4747 C CA . GLY B 1 282 ? 17.578 10.562 15.016 1 94.75 282 GLY B CA 1
ATOM 4748 C C . GLY B 1 282 ? 17.438 11.211 13.648 1 94.75 282 GLY B C 1
ATOM 4749 O O . GLY B 1 282 ? 18.297 11.062 12.789 1 94.75 282 GLY B O 1
ATOM 4750 N N . PHE B 1 283 ? 16.422 11.961 13.445 1 96.44 283 PHE B N 1
ATOM 4751 C CA . PHE B 1 283 ? 16.234 12.625 12.164 1 96.44 283 PHE B CA 1
ATOM 4752 C C . PHE B 1 283 ? 17.172 13.82 12.039 1 96.44 283 PHE B C 1
ATOM 4754 O O . PHE B 1 283 ? 17.484 14.484 13.031 1 96.44 283 PHE B O 1
ATOM 4761 N N . LYS B 1 284 ? 17.578 14.039 10.836 1 95.75 284 LYS B N 1
ATOM 4762 C CA . LYS B 1 284 ? 18.219 15.305 10.484 1 95.75 284 LYS B CA 1
ATOM 4763 C C . LYS B 1 284 ? 17.188 16.328 10.016 1 95.75 284 LYS B C 1
ATOM 4765 O O . LYS B 1 284 ? 16.375 16.047 9.125 1 95.75 284 LYS B O 1
ATOM 4770 N N . LYS B 1 285 ? 17.312 17.469 10.586 1 96.44 285 LYS B N 1
ATOM 4771 C CA . LYS B 1 285 ? 16.375 18.531 10.219 1 96.44 285 LYS B CA 1
ATOM 4772 C C . LYS B 1 285 ? 16.828 19.25 8.953 1 96.44 285 LYS B C 1
ATOM 4774 O O . LYS B 1 285 ? 17.922 19.828 8.906 1 96.44 285 LYS B O 1
ATOM 4779 N N . LEU B 1 286 ? 15.984 19.203 7.918 1 97.5 286 LEU B N 1
ATOM 4780 C CA . LEU B 1 286 ? 16.297 19.891 6.668 1 97.5 286 LEU B CA 1
ATOM 4781 C C . LEU B 1 286 ? 15.594 21.25 6.605 1 97.5 286 LEU B C 1
ATOM 4783 O O . LEU B 1 286 ? 16.125 22.203 6.031 1 97.5 286 LEU B O 1
ATOM 4787 N N . ARG 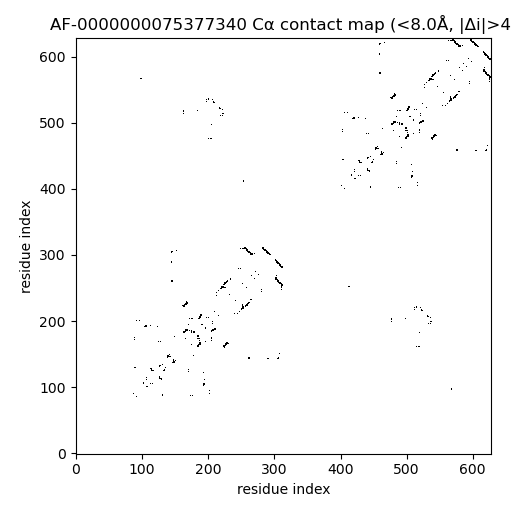B 1 287 ? 14.43 21.312 7.059 1 97.81 287 ARG B N 1
ATOM 4788 C CA . ARG B 1 287 ? 13.617 22.516 7.066 1 97.81 287 ARG B CA 1
ATOM 4789 C C . ARG B 1 287 ? 12.68 22.531 8.273 1 97.81 287 ARG B C 1
ATOM 4791 O O . ARG B 1 287 ? 12.188 21.484 8.695 1 97.81 287 ARG B O 1
ATOM 4798 N N . TRP B 1 288 ? 12.445 23.703 8.875 1 96.38 288 TRP B N 1
ATOM 4799 C CA . TRP B 1 288 ? 11.602 23.891 10.047 1 96.38 288 TRP B CA 1
ATOM 4800 C C . TRP B 1 288 ? 10.945 25.266 10.047 1 96.38 288 TRP B C 1
ATOM 4802 O O . TRP B 1 288 ? 11.633 26.281 9.945 1 96.38 288 TRP B O 1
ATOM 4812 N N . ASN B 1 289 ? 9.633 25.297 10.133 1 96.44 289 ASN B N 1
ATOM 4813 C CA . ASN B 1 289 ? 8.867 26.531 10.266 1 96.44 289 ASN B CA 1
ATOM 4814 C C . ASN B 1 289 ? 7.758 26.391 11.305 1 96.44 289 ASN B C 1
ATOM 4816 O O . ASN B 1 289 ? 7.109 25.344 11.398 1 96.44 289 ASN B O 1
ATOM 4820 N N . SER B 1 290 ? 7.609 27.328 12.172 1 92.81 290 SER B N 1
ATOM 4821 C CA . SER B 1 290 ? 6.516 27.359 13.141 1 92.81 290 SER B CA 1
ATOM 4822 C C . SER B 1 290 ? 5.738 28.672 13.062 1 92.81 290 SER B C 1
ATOM 4824 O O . SER B 1 290 ? 6.266 29.688 12.594 1 92.81 290 SER B O 1
ATOM 4826 N N . GLY B 1 291 ? 4.449 28.578 13.359 1 88.81 291 GLY B N 1
ATOM 4827 C CA . GLY B 1 291 ? 3.588 29.75 13.391 1 88.81 291 GLY B CA 1
ATOM 4828 C C . GLY B 1 291 ? 2.395 29.594 14.312 1 88.81 291 GLY B C 1
ATOM 4829 O O . GLY B 1 291 ? 1.936 28.484 14.562 1 88.81 291 GLY B O 1
ATOM 4830 N N . LYS B 1 292 ? 1.971 30.75 14.883 1 83.06 292 LYS B N 1
ATOM 4831 C CA . LYS B 1 292 ? 0.808 30.75 15.766 1 83.06 292 LYS B CA 1
ATOM 4832 C C . LYS B 1 292 ? -0.483 30.562 14.977 1 83.06 292 LYS B C 1
ATOM 4834 O O . LYS B 1 292 ? -0.613 31.062 13.859 1 83.06 292 LYS B O 1
ATOM 4839 N N . LYS B 1 293 ? -1.271 29.609 15.57 1 73.5 293 LYS B N 1
ATOM 4840 C CA . LYS B 1 293 ? -2.617 29.5 15.016 1 73.5 293 LYS B CA 1
ATOM 4841 C C . LYS B 1 293 ? -3.48 30.688 15.43 1 73.5 293 LYS B C 1
ATOM 4843 O O . LYS B 1 293 ? -3.744 30.891 16.609 1 73.5 293 LYS B O 1
ATOM 4848 N N . LEU B 1 294 ? -3.652 31.625 14.656 1 60.97 294 LEU B N 1
ATOM 4849 C CA . LEU B 1 294 ? -4.316 32.875 15.016 1 60.97 294 LEU B CA 1
ATOM 4850 C C . LEU B 1 294 ? -5.832 32.719 14.969 1 60.97 294 LEU B C 1
ATOM 4852 O O . LEU B 1 294 ? -6.57 33.594 15.398 1 60.97 294 LEU B O 1
ATOM 4856 N N . ASP B 1 295 ? -6.332 31.547 14.469 1 55.03 295 ASP B N 1
ATOM 4857 C CA . ASP B 1 295 ? -7.773 31.5 14.25 1 55.03 295 ASP B CA 1
ATOM 4858 C C . ASP B 1 295 ? -8.531 31.484 15.57 1 55.03 295 ASP B C 1
ATOM 4860 O O . ASP B 1 295 ? -9.727 31.797 15.609 1 55.03 295 ASP B O 1
ATOM 4864 N N . ARG B 1 296 ? -7.984 30.938 16.688 1 56.78 296 ARG B N 1
ATOM 4865 C CA . ARG B 1 296 ? -8.812 30.828 17.875 1 56.78 296 ARG B CA 1
ATOM 4866 C C . ARG B 1 296 ? -8.414 31.859 18.922 1 56.78 296 ARG B C 1
AT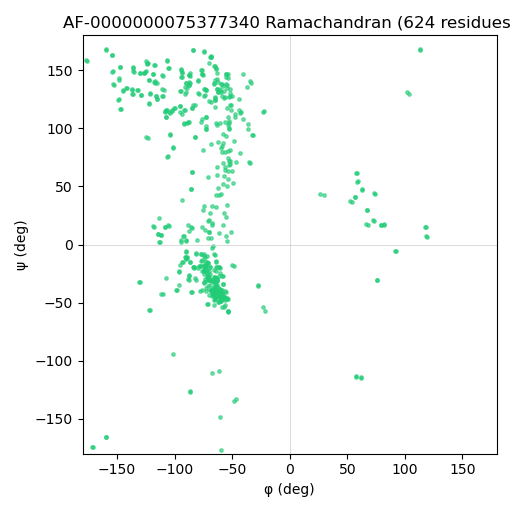OM 4868 O O . ARG B 1 296 ? -8.766 31.734 20.109 1 56.78 296 ARG B O 1
ATOM 4875 N N . GLY B 1 297 ? -7.711 32.812 18.516 1 55.66 297 GLY B N 1
ATOM 4876 C CA . GLY B 1 297 ? -7.355 33.875 19.453 1 55.66 297 GLY B CA 1
ATOM 4877 C C . GLY B 1 297 ? -5.934 33.75 19.984 1 55.66 297 GLY B C 1
ATOM 4878 O O . GLY B 1 297 ? -5.41 32.656 20.109 1 55.66 297 GLY B O 1
ATOM 4879 N N . VAL B 1 298 ? -5.23 34.844 19.922 1 57.19 298 VAL B N 1
ATOM 4880 C CA . VAL B 1 298 ? -3.838 34.969 20.344 1 57.19 298 VAL B CA 1
ATOM 4881 C C . VAL B 1 298 ? -3.652 34.406 21.734 1 57.19 298 VAL B C 1
ATOM 4883 O O . VAL B 1 298 ? -2.562 33.938 22.078 1 57.19 298 VAL B O 1
ATOM 4886 N N . ASP B 1 299 ? -4.723 34.25 22.422 1 62.84 299 ASP B N 1
ATOM 4887 C CA . ASP B 1 299 ? -4.629 33.875 23.828 1 62.84 299 ASP B CA 1
ATOM 4888 C C . ASP B 1 299 ? -4.457 32.375 23.984 1 62.84 299 ASP B C 1
ATOM 4890 O O . ASP B 1 299 ? -3.992 31.891 25.031 1 62.84 299 ASP B O 1
ATOM 4894 N N . LYS B 1 300 ? -4.789 31.547 23.031 1 68.5 300 LYS B N 1
ATOM 4895 C CA . LYS B 1 300 ? -4.77 30.094 23.234 1 68.5 300 LYS B CA 1
ATOM 4896 C C . LYS B 1 300 ? -3.387 29.516 22.938 1 68.5 300 LYS B C 1
ATOM 4898 O O . LYS B 1 300 ? -3.084 28.391 23.328 1 68.5 300 LYS B O 1
ATOM 4903 N N . ASN B 1 301 ? -2.391 30.375 22.797 1 83.19 301 ASN B N 1
ATOM 4904 C CA . ASN B 1 301 ? -1.009 29.984 22.547 1 83.19 301 ASN B CA 1
ATOM 4905 C C . ASN B 1 301 ? -0.931 28.672 21.766 1 83.19 301 ASN B C 1
ATOM 4907 O O . ASN B 1 301 ? -0.225 27.75 22.172 1 83.19 301 ASN B O 1
ATOM 4911 N N . GLU B 1 302 ? -1.745 28.438 20.734 1 88.38 302 GLU B N 1
ATOM 4912 C CA . GLU B 1 302 ? -1.773 27.297 19.844 1 88.38 302 GLU B CA 1
ATOM 4913 C C . GLU B 1 302 ? -0.864 27.5 18.641 1 88.38 302 GLU B C 1
ATOM 4915 O O . GLU B 1 302 ? -0.823 28.594 18.078 1 88.38 302 GLU B O 1
ATOM 4920 N N . TRP B 1 303 ? -0.12 26.438 18.359 1 90.75 303 TRP B N 1
ATOM 4921 C CA . TRP B 1 303 ? 0.916 26.562 17.344 1 90.75 303 TRP B CA 1
ATOM 4922 C C . TRP B 1 303 ? 0.813 25.438 16.328 1 90.75 303 TRP B C 1
ATOM 4924 O O . TRP B 1 303 ? 0.305 24.359 16.625 1 90.75 303 TRP B O 1
ATOM 4934 N N . TYR B 1 304 ? 1.187 25.797 15.117 1 93.94 304 TYR B N 1
ATOM 4935 C CA . TYR B 1 304 ? 1.52 24.797 14.109 1 93.94 304 TYR B CA 1
ATOM 4936 C C . TYR B 1 304 ? 3.012 24.812 13.797 1 93.94 304 TYR B C 1
ATOM 4938 O O . TYR B 1 304 ? 3.654 25.859 13.859 1 93.94 304 TYR B O 1
ATOM 4946 N N . PHE B 1 305 ? 3.523 23.703 13.531 1 94.88 305 PHE B N 1
ATOM 4947 C CA . PHE B 1 305 ? 4.832 23.703 12.883 1 94.88 305 PHE B CA 1
ATOM 4948 C C . PHE B 1 305 ? 4.875 22.688 11.742 1 94.88 305 PHE B C 1
ATOM 4950 O O . PHE B 1 305 ? 4.113 21.719 11.742 1 94.88 305 PHE B O 1
ATOM 4957 N N . SER B 1 306 ? 5.66 22.969 10.734 1 97.62 306 SER B N 1
ATOM 4958 C CA . SER B 1 306 ? 6.008 22.078 9.633 1 97.62 306 SER B CA 1
ATOM 4959 C C . SER B 1 306 ? 7.504 21.781 9.609 1 97.62 306 SER B C 1
ATOM 4961 O O . SER B 1 306 ? 8.32 22.672 9.883 1 97.62 306 SER B O 1
ATOM 4963 N N . ALA B 1 307 ? 7.797 20.531 9.344 1 98 307 ALA B N 1
ATOM 4964 C CA . ALA B 1 307 ? 9.195 20.109 9.328 1 98 307 ALA B CA 1
ATOM 4965 C C . ALA B 1 307 ? 9.461 19.109 8.211 1 98 307 ALA B C 1
ATOM 4967 O O . ALA B 1 307 ? 8.633 18.234 7.938 1 98 307 ALA B O 1
ATOM 4968 N N . LEU B 1 308 ? 10.516 19.297 7.496 1 98.69 308 LEU B N 1
ATOM 4969 C CA . LEU B 1 308 ? 11.086 18.297 6.602 1 98.69 308 LEU B CA 1
ATOM 4970 C C . LEU B 1 308 ? 12.32 17.641 7.23 1 98.69 308 LEU B C 1
ATOM 4972 O O . LEU B 1 308 ? 13.312 18.328 7.508 1 98.69 308 LEU B O 1
ATOM 4976 N N . LEU B 1 309 ? 12.203 16.422 7.488 1 98.44 309 LEU B N 1
ATOM 4977 C CA . LEU B 1 309 ? 13.234 15.664 8.188 1 98.44 309 LEU B CA 1
ATOM 4978 C C . LEU B 1 309 ? 13.797 14.562 7.301 1 98.44 309 LEU B C 1
ATOM 4980 O O . LEU B 1 309 ? 13.125 14.102 6.379 1 98.44 309 LEU B O 1
ATOM 4984 N N . GLU B 1 310 ? 15.023 14.164 7.582 1 97.69 310 GLU B N 1
ATOM 4985 C CA . GLU B 1 310 ? 15.695 13.133 6.797 1 97.69 310 GLU B CA 1
ATOM 4986 C C . GLU B 1 310 ? 16.266 12.039 7.699 1 97.69 310 GLU B C 1
ATOM 4988 O O . GLU B 1 310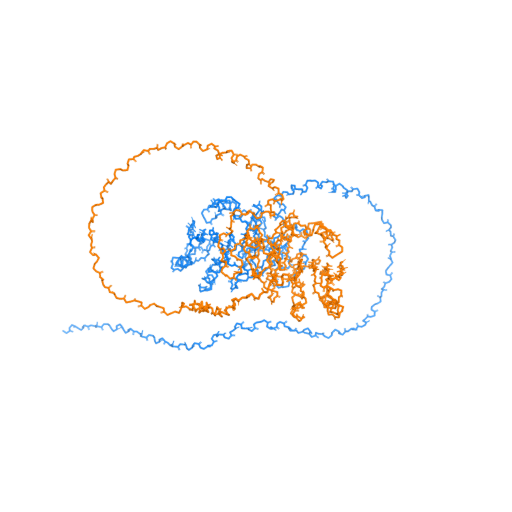 ? 16.859 12.336 8.742 1 97.69 310 GLU B O 1
ATOM 4993 N N . LYS B 1 311 ? 15.984 10.828 7.422 1 96.38 311 LYS B N 1
ATOM 4994 C CA . LYS B 1 311 ? 16.75 9.75 8.039 1 96.38 311 LYS B CA 1
ATOM 4995 C C . LYS B 1 311 ? 18.203 9.773 7.578 1 96.38 311 LYS B C 1
ATOM 4997 O O . LYS B 1 311 ? 18.484 9.656 6.383 1 96.38 311 LYS B O 1
ATOM 5002 N N . PRO B 1 312 ? 19.078 9.836 8.43 1 94.38 312 PRO B N 1
ATOM 5003 C CA . PRO B 1 312 ? 20.484 9.938 8.016 1 94.38 312 PRO B CA 1
ATOM 5004 C C . PRO B 1 312 ? 20.969 8.711 7.254 1 94.38 312 PRO B C 1
ATOM 5006 O O . PRO B 1 312 ? 20.484 7.602 7.492 1 94.38 312 PRO B O 1
ATOM 5009 N N . LYS B 1 313 ? 21.984 8.859 6.312 1 84.44 313 LYS B N 1
ATOM 5010 C CA . LYS B 1 313 ? 22.547 7.781 5.496 1 84.44 313 LYS B CA 1
ATOM 5011 C C . LYS B 1 313 ? 23.547 6.949 6.289 1 84.44 313 LYS B C 1
ATOM 5013 O O . LYS B 1 313 ? 23.875 5.832 5.895 1 84.44 313 LYS B O 1
ATOM 5018 N N . THR B 1 314 ? 24.094 7.461 7.453 1 67.5 314 THR B N 1
ATOM 5019 C CA . THR B 1 314 ? 25.141 6.809 8.219 1 67.5 314 THR B CA 1
ATOM 5020 C C . THR B 1 314 ? 24.562 6.051 9.406 1 67.5 314 THR B C 1
ATOM 5022 O O . THR B 1 314 ? 23.516 6.43 9.945 1 67.5 314 THR B O 1
#

pLDDT: mean 71.55, std 31.93, range [16.62, 98.88]

Foldseek 3Di:
DPPPPVDCPPPPPPPPPPPDDPPDPPPPPPDPPPDPDDPDDDPPPPPPPDDPPPPDPPPPPPDPPDPPVVVVVVVCVVCVVCPDLVVLLDLVPPDQLPPDDQVVAPDNDLVCQCCQLVDDDDDDCSHLSVCVPPLVCQQCDPDFLGHHPVVLCVVDPPPPAAEEEEEQCQQCSVQSVVVVVNHAYEYEHQQRRHDSQSNNVSSVHHYDHDHLQDQDPAAFQAHQEYEYAARLEDVDPQVSSLVSVLSVLGRHHAFHKYKYHFHKDAQVCVVPPDVVSNVVSAWDWDDKGKDAPPPVHPPRNMMTMITITGRHND/DDDPVPDDDDDDPPPPPPVPPPPPDPPPPPPPDDPPDDDDDDDDPPPDPDDPPPPDPPCPPPPPPDCVVVVVVVVCVVCVVCPDLVVLLDLVPPDQPPPDDQVVAPDNDLVCQCCQLVDDDDDDCSNLSVCVPPLVCQQCDPDFLGHHPVNLCVVDPPPPAAEEEEEQCQQCSVQSVVVVVNHAYEYEHQQRRHDSQSNNVSSVHHYDHDHLQDQDPAAFQAHQEYEYAARLEDVDDLVSSLVSVLSVLGRHHAFHKYKYHFHKDAQVCVVPPDVVSNVVSAWDWDDKGKDAPPPVHPPRNMMTMITITGRHND

Solvent-accessible surface area (backbone atoms only — not comparable to full-atom values): 37002 Å² total; per-residue (Å²): 134,86,78,80,79,75,79,78,80,76,77,80,77,77,80,80,75,79,80,82,84,74,74,73,74,68,67,75,72,63,71,76,67,59,81,67,68,70,90,64,80,78,79,73,75,75,74,77,72,78,77,76,74,77,79,77,78,75,74,80,75,76,79,80,74,76,74,61,74,62,54,65,64,56,69,63,55,76,60,56,74,68,57,52,78,63,58,62,72,40,52,66,68,85,67,66,61,65,72,75,76,42,79,88,27,86,48,77,44,66,70,47,39,39,49,40,59,77,45,88,80,91,56,78,68,35,48,47,65,22,53,84,51,71,58,60,56,61,47,72,48,70,56,82,58,39,61,15,52,69,65,56,53,62,75,45,66,86,87,64,63,28,35,31,39,27,43,46,36,61,53,32,57,67,34,52,59,36,43,76,69,70,18,50,35,38,24,21,34,80,39,72,72,39,66,31,42,50,52,16,27,57,50,55,40,50,46,29,46,55,56,76,87,50,82,70,57,47,50,71,30,47,30,32,32,39,34,31,48,54,60,64,34,64,86,48,56,68,70,56,45,52,51,40,49,47,48,54,56,43,25,30,14,58,63,11,35,40,36,42,36,45,29,41,37,45,52,72,43,44,72,69,44,51,50,53,51,50,54,70,72,52,49,41,80,76,43,78,32,74,47,72,45,61,88,80,37,80,81,63,48,35,28,30,32,17,34,37,29,25,37,54,76,120,134,76,79,80,72,79,72,77,84,80,86,80,81,76,73,79,77,78,70,77,74,86,69,67,83,71,69,70,90,68,65,96,75,76,75,87,67,86,87,78,82,78,80,80,77,74,73,80,74,80,79,76,76,79,76,78,75,76,69,83,73,76,80,76,76,76,74,54,76,61,52,65,65,53,67,61,54,74,61,53,77,67,55,51,78,64,58,62,72,38,50,65,69,87,65,67,62,66,71,75,75,43,80,87,28,86,49,77,43,65,70,47,38,37,50,40,59,76,45,87,80,90,56,77,67,36,48,47,64,23,55,84,51,70,58,60,56,62,47,72,48,70,55,82,59,40,61,15,52,67,66,57,55,61,77,44,67,86,86,64,63,28,35,32,38,25,44,46,36,61,54,32,57,68,34,53,58,35,43,78,69,70,19,51,37,38,25,22,32,81,40,72,72,40,64,31,43,50,51,16,27,57,47,55,40,50,46,29,46,54,56,76,87,49,82,72,56,47,49,71,30,47,28,32,31,38,34,31,48,54,60,64,33,64,87,48,56,66,71,56,46,52,51,40,51,47,49,52,56,41,25,30,14,58,62,11,36,40,37,42,37,46,29,40,36,45,53,74,43,42,71,71,45,50,52,52,52,50,54,72,71,53,49,42,80,76,44,79,33,73,48,72,45,62,87,78,37,80,82,64,47,35,26,30,32,19,36,37,28,25,36,53,77,122

Secondary structure (DSSP, 8-state):
--------------------SGGGGGGGGGGGG-TT------------------------------THHHHHHHHTTGGGTT--HHHHHS--TTS--TT---TTSS--SHHHHHGGGGSSS--TTTTTT-TTTGGGGTTS--BTTB--HHHHHTTS-TT---EEEEET-TTTHHHHHHHTTT-EEEEE---TTS-HHHHHHHTT-EEE---TTSPPSS-TT-EEEEEEESSSSTTS-HHHHHHHHHHHHHHEEEEEEEEEEEEEEEHHHIIIIIHHHHHHHTPEEEEEEEEE--TT-GGG-EEEEEEEEE----/---------------------TT-TT--TT--SS-TT-----------------------------THHHHHHHHTTSTTTT--HHHHHS--TTS--TT---TTSS--SHHHHHHGGGSSS--TTTTTT-TTTGGGGTTS--BTTB--HHHHHTTS-TT---EEEEET-TTTHHHHHHHTTT-EEEEE---TTS-HHHHHHHTT-EEE---TTSPPSS-TT-EEEEEEESSSSTTS-HHHHHHHHHHHHHHEEEEEEEEEEEEEEEHHHIIIIIHHHHHHHTPEEEEEEEEE--TT-GGG-EEEEEEEEE----

Organism: Theobroma cacao (NCBI:txid3641)

Sequence (628 aa):
MKGKTTQESKCFQCPIATITSSRMLVLVIVTNLLSVYISTGPFSLSTHSTHLPHLLLQDSTPCVEKPSEAMKFIDDFGSIAAMSDELRLAILPQKVPLGIIWDPYTCKSYQCLINRNKFPGHFDCKDCFDLQGREKRRWLYDRGLDYGIDQVLQTKPPRTIRIGLDIGGGSGTFAARMRERNITIITSSMNLDGPFNSFIASRGLIPIHVSVSQRLPFFDNTLDIVHSMHVLSNWIPDAMLELTLYDIYRVLRPGGLFWLDHFFCQGSQLNQTYVPMLGRIGFKKLRWNSGKKLDRGVDKNEWYFSALLEKPKTMKGKTTQESKCFQCPIATITSSRMLVLVIVTNLLSVYISTGPFSLSTHSTHLPHLLLQDSTPCVEKPSEAMKFIDDFGSIAAMSDELRLAILPQKVPLGIIWDPYTCKSYQCLINRNKFPGHFDCKDCFDLQGREKRRWLYDRGLDYGIDQVLQTKPPRTIRIGLDIGGGSGTFAARMRERNITIITSSMNLDGPFNSFIASRGLIPIHVSVSQRLPFFDNTLDIVHSMHVLSNWIPDAMLELTLYDIYRVLRPGGLFWLDHFFCQGSQLNQTYVPMLGRIGFKKLRWNSGKKLDRGVDKNEWYFSALLEKPKT

Radius of gyration: 32.33 Å; Cα contacts (8 Å, |Δi|>4): 887; chains: 2; bounding box: 108×145×65 Å